Protein AF-0000000083339351 (afdb_homodimer)

Secondary structure (DSSP, 8-state):
-PPPP-GGGHHHHHHHHHSSHHHHHHHHHHHHHHHHHHHHH-SSPPEEEEET-TT-HHHHHHHHTT-EEEEEES-HHHHHHHHHHHHHHT-GGGEEEEES-GGGGGGG-SS-EEEEEEES-GGG-S-HHHHHHHHHHTEEEEEEEEEEEEBHHHHHHHHHHHT-HHHHHTT-PPPSTT-SS-S--B-HHHHHHHHHHHT-EEEEEEEESSSGGG-SSTTHHHHTHHHHHHHHHHHTTSTTTGGG-SEEEEEEEPPP---/-PPP-GGGGHHHHHHHHHSSHHHHHHHHHHHHHHHHHHHHH-SSPPEEEEET-TT-HHHHHHHHTT-EEEEEES-HHHHHHHHHHHHHHT-GGGEEEEES-GGGGGGG-SS-EEEEEEES-GGG-S-HHHHHHHHHHTEEEEEEEEEEEEBHHHHHHHHHHHT-HHHHHTT----STT-SS-S--B-HHHHHHHHHHHT-EEEEEEEESSSGGG-SSTTHHHHTHHHHHHHHHHHTTSTTTGGG-SEEEEEEEPPP---

InterPro domains:
  IPR025714 Methyltransferase domain [PF13847] (47-197)
  IPR029063 S-adenosyl-L-methionine-dependent methyltransferase superfamily [G3DSA:3.40.50.150] (8-258)
  IPR029063 S-adenosyl-L-methionine-dependent methyltransferase superfamily [SSF53335] (4-255)
  IPR033664 tRNA 5-carboxymethoxyuridine methyltransferase [MF_02057] (2-255)

Sequence (518 aa):
MQDRNFDDIAEKFSRNIYGTTKGQLRQAILWQDLQPLLNQMGPGPLQILDAGGGQGQTAIKVAEMGHHVTLCDLSGEMVTRARQAAADKGVIANMHFVQCAAQDIARHLENPVDLILFHAVLEWVAEPQAVLRALWSRLRPGGALSLMFYNANGLLMHNMVAGNFDYVQIGMPKKKKRTLSPDYPRDPQQVYRWLEEIGWHITGKTGVRVFHDYLREKHQQHDKYAALLELETRYCRQEPYVSLGRYIHVTALKPQMQGMQDRNFDDIAEKFSRNIYGTTKGQLRQAILWQDLQPLLNQMGPGPLQILDAGGGQGQTAIKVAEMGHHVTLCDLSGEMVTRARQAAADKGVIANMHFVQCAAQDIARHLENPVDLILFHAVLEWVAEPQAVLRALWSRLRPGGALSLMFYNANGLLMHNMVAGNFDYVQIGMPKKKKRTLSPDYPRDPQQVYRWLEEIGWHITGKTGVRVFHDYLREKHQQHDKYAALLELETRYCRQEPYVSLGRYIHVTALKPQMQG

Structure (mmCIF, N/CA/C/O backbone):
data_AF-0000000083339351-model_v1
#
loop_
_entity.id
_entity.type
_entity.pdbx_description
1 polymer 'tRNA 5-carboxymethoxyuridine methyltransferase'
#
loop_
_atom_site.group_PDB
_atom_site.id
_atom_site.type_symbol
_atom_site.label_atom_id
_atom_site.label_alt_id
_atom_site.label_comp_id
_atom_site.label_asym_id
_atom_site.label_entity_id
_atom_site.label_seq_id
_atom_site.pdbx_PDB_ins_code
_atom_site.Cartn_x
_atom_site.Cartn_y
_atom_site.Cartn_z
_atom_site.occupancy
_atom_site.B_iso_or_equiv
_atom_site.auth_seq_id
_atom_site.auth_comp_id
_atom_site.auth_asym_id
_atom_site.auth_atom_id
_atom_site.pdbx_PDB_model_num
ATOM 1 N N . MET A 1 1 ? -21.562 -20.422 -12.352 1 28.05 1 MET A N 1
ATOM 2 C CA . MET A 1 1 ? -20.547 -19.5 -12.828 1 28.05 1 MET A CA 1
ATOM 3 C C . MET A 1 1 ? -19.281 -20.234 -13.227 1 28.05 1 MET A C 1
ATOM 5 O O . MET A 1 1 ? -18.641 -20.891 -12.391 1 28.05 1 MET A O 1
ATOM 9 N N . GLN A 1 2 ? -19.016 -20.609 -14.5 1 35.38 2 GLN A N 1
ATOM 10 C CA . GLN A 1 2 ? -18.047 -21.531 -15.078 1 35.38 2 GLN A CA 1
ATOM 11 C C . GLN A 1 2 ? -16.641 -20.938 -15.078 1 35.38 2 GLN A C 1
ATOM 13 O O . GLN A 1 2 ? -16.484 -19.719 -15.164 1 35.38 2 GLN A O 1
ATOM 18 N N . ASP A 1 3 ? -15.609 -21.688 -14.719 1 48.19 3 ASP A N 1
ATOM 19 C CA . ASP A 1 3 ? -14.195 -21.328 -14.773 1 48.19 3 ASP A CA 1
ATOM 20 C C . ASP A 1 3 ? -13.789 -20.891 -16.188 1 48.19 3 ASP A C 1
ATOM 22 O O . ASP A 1 3 ? -14.32 -21.406 -17.172 1 48.19 3 ASP A O 1
ATOM 26 N N . ARG A 1 4 ? -13.164 -19.828 -16.281 1 47.84 4 ARG A N 1
ATOM 27 C CA . ARG A 1 4 ? -12.773 -19.281 -17.594 1 47.84 4 ARG A CA 1
ATOM 28 C C . ARG A 1 4 ? -11.773 -20.203 -18.281 1 47.84 4 ARG A C 1
ATOM 30 O O . ARG A 1 4 ? -10.805 -20.656 -17.672 1 47.84 4 ARG A O 1
ATOM 37 N N . ASN A 1 5 ? -12.156 -20.719 -19.516 1 43.28 5 ASN A N 1
ATOM 38 C CA . ASN A 1 5 ? -11.289 -21.484 -20.406 1 43.28 5 ASN A CA 1
ATOM 39 C C . ASN A 1 5 ? -10.375 -20.578 -21.219 1 43.28 5 ASN A C 1
ATOM 41 O O . ASN A 1 5 ? -10.828 -19.609 -21.844 1 43.28 5 ASN A O 1
ATOM 45 N N . PHE A 1 6 ? -9.086 -20.594 -21.141 1 48.53 6 PHE A N 1
ATOM 46 C CA . PHE A 1 6 ? -8.078 -19.703 -21.688 1 48.53 6 PHE A CA 1
ATOM 47 C C . PHE A 1 6 ? -7.691 -20.125 -23.094 1 48.53 6 PHE A C 1
ATOM 49 O O . PHE A 1 6 ? -6.691 -19.641 -23.641 1 48.53 6 PHE A O 1
ATOM 56 N N . ASP A 1 7 ? -8.391 -21.094 -23.688 1 49.12 7 ASP A N 1
ATOM 57 C CA . ASP A 1 7 ? -8.008 -21.531 -25.031 1 49.12 7 ASP A CA 1
ATOM 58 C C . ASP A 1 7 ? -7.941 -20.344 -26 1 49.12 7 ASP A C 1
ATOM 60 O O . ASP A 1 7 ? -7.062 -20.297 -26.859 1 49.12 7 ASP A O 1
ATOM 64 N N . ASP A 1 8 ? -8.773 -19.453 -25.812 1 50.06 8 ASP A N 1
ATOM 65 C CA . ASP A 1 8 ? -8.906 -18.391 -26.812 1 50.06 8 ASP A CA 1
ATOM 66 C C . ASP A 1 8 ? -7.824 -17.328 -26.625 1 50.06 8 ASP A C 1
ATOM 68 O O . ASP A 1 8 ? -7.605 -16.484 -27.5 1 50.06 8 ASP A O 1
ATOM 72 N N . ILE A 1 9 ? -7.105 -17.234 -25.5 1 48.88 9 ILE A N 1
ATOM 73 C CA . ILE A 1 9 ? -6.16 -16.141 -25.281 1 48.88 9 ILE A CA 1
ATOM 74 C C . ILE A 1 9 ? -4.77 -16.703 -25.016 1 48.88 9 ILE A C 1
ATOM 76 O O . ILE A 1 9 ? -3.879 -15.992 -24.547 1 48.88 9 ILE A O 1
ATOM 80 N N . ALA A 1 10 ? -4.527 -17.922 -25.297 1 50.44 10 ALA A N 1
ATOM 81 C CA . ALA A 1 10 ? -3.309 -18.641 -24.938 1 50.44 10 ALA A CA 1
ATOM 82 C C . ALA A 1 10 ? -2.084 -18 -25.594 1 50.44 10 ALA A C 1
ATOM 84 O O . ALA A 1 10 ? -1.038 -17.859 -24.953 1 50.44 10 ALA A O 1
ATOM 85 N N . GLU A 1 11 ? -2.191 -17.719 -26.828 1 46.34 11 GLU A N 1
ATOM 86 C CA . GLU A 1 11 ? -1.056 -17.172 -27.562 1 46.34 11 GLU A CA 1
ATOM 87 C C . GLU A 1 11 ? -0.653 -15.805 -27 1 46.34 11 GLU A C 1
ATOM 89 O O . GLU A 1 11 ? 0.533 -15.539 -26.797 1 46.34 11 GLU A O 1
ATOM 94 N N . LYS A 1 12 ? -1.479 -14.992 -26.891 1 51.34 12 LYS A N 1
ATOM 95 C CA . LYS A 1 12 ? -1.242 -13.641 -26.375 1 51.34 12 LYS A CA 1
ATOM 96 C C . LYS A 1 12 ? -0.657 -13.68 -24.969 1 51.34 12 LYS A C 1
ATOM 98 O O . LYS A 1 12 ? 0.257 -12.922 -24.641 1 51.34 12 LYS A O 1
ATOM 103 N N . PHE A 1 13 ? -1.084 -14.555 -24.25 1 48.75 13 PHE A N 1
ATOM 104 C CA . PHE A 1 13 ? -0.63 -14.742 -22.875 1 48.75 13 PHE A CA 1
ATOM 105 C C . PHE A 1 13 ? 0.833 -15.172 -22.844 1 48.75 13 PHE A C 1
ATOM 107 O O . PHE A 1 13 ? 1.621 -14.641 -22.062 1 48.75 13 PHE A O 1
ATOM 114 N N . SER A 1 14 ? 1.202 -16.062 -23.609 1 46.12 14 SER A N 1
ATOM 115 C CA . SER A 1 14 ? 2.557 -16.594 -23.656 1 46.12 14 SER A CA 1
ATOM 116 C C . SER A 1 14 ? 3.572 -15.531 -24.031 1 46.12 14 SER A C 1
ATOM 118 O O . SER A 1 14 ? 4.652 -15.453 -23.438 1 46.12 14 SER A O 1
ATOM 120 N N . ARG A 1 15 ? 3.422 -14.797 -25.062 1 48.34 15 ARG A N 1
ATOM 121 C CA . ARG A 1 15 ? 4.316 -13.758 -25.562 1 48.34 15 ARG A CA 1
ATOM 122 C C . ARG A 1 15 ? 4.488 -12.641 -24.547 1 48.34 15 ARG A C 1
ATOM 124 O O . ARG A 1 15 ? 5.578 -12.086 -24.406 1 48.34 15 ARG A O 1
ATOM 131 N N . ASN A 1 16 ? 3.49 -12.242 -23.891 1 48.06 16 ASN A N 1
ATOM 132 C CA . ASN A 1 16 ? 3.475 -11.117 -22.969 1 48.06 16 ASN A CA 1
ATOM 133 C C . ASN A 1 16 ? 4.16 -11.461 -21.656 1 48.06 16 ASN A C 1
ATOM 135 O O . ASN A 1 16 ? 4.754 -10.594 -21 1 48.06 16 ASN A O 1
ATOM 139 N N . ILE A 1 17 ? 4.066 -12.609 -21.203 1 50.72 17 ILE A N 1
ATOM 140 C CA . ILE A 1 17 ? 4.473 -12.898 -19.828 1 50.72 17 ILE A CA 1
ATOM 141 C C . ILE A 1 17 ? 5.973 -13.18 -19.781 1 50.72 17 ILE A C 1
ATOM 143 O O . ILE A 1 17 ? 6.68 -12.68 -18.906 1 50.72 17 ILE A O 1
ATOM 147 N N . TYR A 1 18 ? 6.621 -14.031 -20.766 1 54.56 18 TYR A N 1
ATOM 148 C CA . TYR A 1 18 ? 7.938 -14.555 -20.422 1 54.56 18 TYR A CA 1
ATOM 149 C C . TYR A 1 18 ? 9.031 -13.828 -21.203 1 54.56 18 TYR A C 1
ATOM 151 O O . TYR A 1 18 ? 10.18 -13.766 -20.766 1 54.56 18 TYR A O 1
ATOM 159 N N . GLY A 1 19 ? 8.703 -13.086 -22.172 1 67.75 19 GLY A N 1
ATOM 160 C CA . GLY A 1 19 ? 9.727 -12.375 -22.922 1 67.75 19 GLY A CA 1
ATOM 161 C C . GLY A 1 19 ? 9.758 -10.883 -22.609 1 67.75 19 GLY A C 1
ATOM 162 O O . GLY A 1 19 ? 10.664 -10.172 -23.047 1 67.75 19 GLY A O 1
ATOM 163 N N . THR A 1 20 ? 8.93 -10.547 -21.734 1 89.81 20 THR A N 1
ATOM 164 C CA . THR A 1 20 ? 8.836 -9.148 -21.312 1 89.81 20 THR A CA 1
ATOM 165 C C . THR A 1 20 ? 9.461 -8.945 -19.938 1 89.81 20 THR A C 1
ATOM 167 O O . THR A 1 20 ? 9.758 -9.914 -19.234 1 89.81 20 THR A O 1
ATOM 170 N 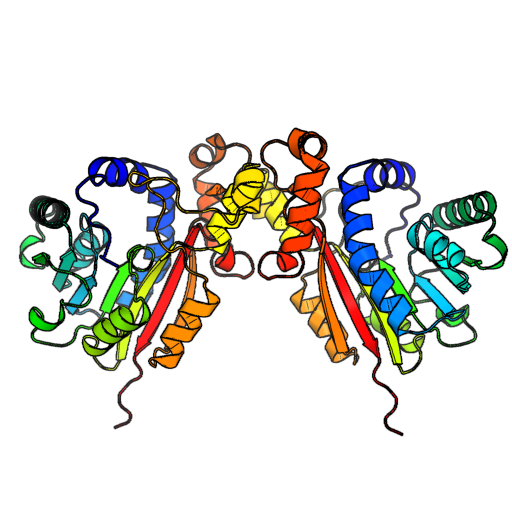N . THR A 1 21 ? 9.781 -7.742 -19.594 1 94.94 21 THR A N 1
ATOM 171 C CA . THR A 1 21 ? 10.312 -7.457 -18.266 1 94.94 21 THR A CA 1
ATOM 172 C C . THR A 1 21 ? 9.297 -7.848 -17.188 1 94.94 21 THR A C 1
ATOM 174 O O . THR A 1 21 ? 9.68 -8.203 -16.078 1 94.94 21 THR A O 1
ATOM 177 N N . LYS A 1 22 ? 8.047 -7.848 -17.609 1 95.94 22 LYS A N 1
ATOM 178 C CA . LYS A 1 22 ? 7 -8.289 -16.688 1 95.94 22 LYS A CA 1
ATOM 179 C C . LYS A 1 22 ? 7.168 -9.766 -16.328 1 95.94 22 LYS A C 1
ATOM 181 O O . LYS A 1 22 ? 7.168 -10.125 -15.148 1 95.94 22 LYS A O 1
ATOM 186 N N . GLY A 1 23 ? 7.289 -10.555 -17.375 1 94.44 23 GLY A N 1
ATOM 187 C CA . GLY A 1 23 ? 7.473 -11.984 -17.172 1 94.44 23 GLY A CA 1
ATOM 188 C C . GLY A 1 23 ? 8.766 -12.32 -16.453 1 94.44 23 GLY A C 1
ATOM 189 O O . GLY A 1 23 ? 8.789 -13.164 -15.555 1 94.44 23 GLY A O 1
ATOM 190 N N . GLN A 1 24 ? 9.805 -11.656 -16.844 1 93.88 24 GLN A N 1
ATOM 191 C CA . GLN A 1 24 ? 11.109 -11.875 -16.234 1 93.88 24 GLN A CA 1
ATOM 192 C C . GLN A 1 24 ? 11.086 -11.57 -14.742 1 93.88 24 GLN A C 1
ATOM 194 O O . GLN A 1 24 ? 11.586 -12.352 -13.93 1 93.88 24 GLN A O 1
ATOM 199 N N . LEU A 1 25 ? 10.5 -10.477 -14.414 1 96.88 25 LEU A N 1
ATOM 200 C CA . LEU A 1 25 ? 10.445 -10.062 -13.023 1 96.88 25 LEU A CA 1
ATOM 201 C C . LEU A 1 25 ? 9.57 -11.008 -12.203 1 96.88 25 LEU A C 1
ATOM 203 O O . LEU A 1 25 ? 9.922 -11.375 -11.086 1 96.88 25 LEU A O 1
ATOM 207 N N . ARG A 1 26 ? 8.453 -11.414 -12.766 1 97.62 26 ARG A N 1
ATOM 208 C CA . ARG A 1 26 ? 7.582 -12.359 -12.078 1 97.62 26 ARG A CA 1
ATOM 209 C C . ARG A 1 26 ? 8.32 -13.656 -11.773 1 97.62 26 ARG A C 1
ATOM 211 O O . ARG A 1 26 ? 8.266 -14.156 -10.648 1 97.62 26 ARG A O 1
ATOM 218 N N . GLN A 1 27 ? 9.008 -14.133 -12.734 1 95.62 27 GLN A N 1
ATOM 219 C CA . GLN A 1 27 ? 9.742 -15.375 -12.562 1 95.62 27 GLN A CA 1
ATOM 220 C C . GLN A 1 27 ? 10.859 -15.219 -11.531 1 95.62 27 GLN A C 1
ATOM 222 O O . GLN A 1 27 ? 11.039 -16.078 -10.672 1 95.62 27 GLN A O 1
ATOM 227 N N . ALA A 1 28 ? 11.586 -14.141 -11.625 1 96.12 28 ALA A N 1
ATOM 228 C CA . ALA A 1 28 ? 12.695 -13.914 -10.703 1 96.12 28 ALA A CA 1
ATOM 229 C C . ALA A 1 28 ? 12.219 -13.891 -9.258 1 96.12 28 ALA A C 1
ATOM 231 O O . ALA A 1 28 ? 12.773 -14.586 -8.398 1 96.12 28 ALA A O 1
ATOM 232 N N . ILE A 1 29 ? 11.172 -13.133 -9 1 98.44 29 ILE A N 1
ATOM 233 C CA . ILE A 1 29 ? 10.656 -12.984 -7.645 1 98.44 29 ILE A CA 1
ATOM 234 C C . ILE A 1 29 ? 10.047 -14.305 -7.176 1 98.44 29 ILE A C 1
ATOM 236 O O . ILE A 1 29 ? 10.266 -14.719 -6.035 1 98.44 29 ILE A O 1
ATOM 240 N N . LEU A 1 30 ? 9.312 -14.984 -8.055 1 98.5 30 LEU A N 1
ATOM 241 C CA . LEU A 1 30 ? 8.719 -16.281 -7.719 1 98.5 30 LEU A CA 1
ATOM 242 C C . LEU A 1 30 ? 9.797 -17.266 -7.277 1 98.5 30 LEU A C 1
ATOM 244 O O . LEU A 1 30 ? 9.648 -17.922 -6.242 1 98.5 30 LEU A O 1
ATOM 248 N N . TRP A 1 31 ? 10.828 -17.375 -7.98 1 97.56 31 TRP A N 1
ATOM 249 C CA . TRP A 1 31 ? 11.836 -18.391 -7.719 1 97.56 31 TRP A CA 1
ATOM 250 C C . TRP A 1 31 ? 12.664 -18.047 -6.488 1 97.56 31 TRP A C 1
ATOM 252 O O . TRP A 1 31 ? 13.242 -18.922 -5.852 1 97.56 31 TRP A O 1
ATOM 262 N N . GLN A 1 32 ? 12.781 -16.766 -6.152 1 97.62 32 GLN A N 1
ATOM 263 C CA . GLN A 1 32 ? 13.383 -16.375 -4.879 1 97.62 32 GLN A CA 1
ATOM 264 C C . GLN A 1 32 ? 12.625 -17 -3.707 1 97.62 32 GLN A C 1
ATOM 266 O O . GLN A 1 32 ? 13.211 -17.266 -2.654 1 97.62 32 GLN A O 1
ATOM 271 N N . ASP A 1 33 ? 11.336 -17.219 -3.908 1 98.5 33 ASP A N 1
ATOM 272 C CA . ASP A 1 33 ? 10.516 -17.828 -2.869 1 98.5 33 ASP A CA 1
ATOM 273 C C . ASP A 1 33 ? 10.492 -19.344 -3.012 1 98.5 33 ASP A C 1
ATOM 275 O O . ASP A 1 33 ? 10.578 -20.078 -2.018 1 98.5 33 ASP A O 1
ATOM 279 N N . LEU A 1 34 ? 10.391 -19.812 -4.23 1 98.06 34 LEU A N 1
ATOM 280 C CA . LEU A 1 34 ? 10.109 -21.203 -4.5 1 98.06 34 LEU A CA 1
ATOM 281 C C . LEU A 1 34 ? 11.344 -22.062 -4.246 1 98.06 34 LEU A C 1
ATOM 283 O O . LEU A 1 34 ? 11.242 -23.188 -3.725 1 98.06 34 LEU A O 1
ATOM 287 N N . GLN A 1 35 ? 12.516 -21.578 -4.578 1 96.62 35 GLN A N 1
ATOM 288 C CA . GLN A 1 35 ? 13.734 -22.375 -4.43 1 96.62 35 GLN A CA 1
ATOM 289 C C . GLN A 1 35 ? 14 -22.703 -2.967 1 96.62 35 GLN A C 1
ATOM 291 O O . GLN A 1 35 ? 14.203 -23.875 -2.617 1 96.62 35 GLN A O 1
ATOM 296 N N . PRO A 1 36 ? 14.016 -21.703 -2.057 1 97.12 36 PRO A N 1
ATOM 297 C CA . PRO A 1 36 ? 14.195 -22.047 -0.644 1 97.12 36 PRO A CA 1
ATOM 298 C C . PRO A 1 36 ? 13.102 -22.984 -0.126 1 97.12 36 PRO A C 1
ATOM 300 O O . PRO A 1 36 ? 13.367 -23.828 0.739 1 97.12 36 PRO A O 1
ATOM 303 N N . LEU A 1 37 ? 11.883 -22.828 -0.62 1 97.75 37 LEU A N 1
ATOM 304 C CA . LEU A 1 37 ? 10.789 -23.703 -0.22 1 97.75 37 LEU A CA 1
ATOM 305 C C . LEU A 1 37 ? 11.078 -25.141 -0.614 1 97.75 37 LEU A C 1
ATOM 307 O O . LEU A 1 37 ? 10.938 -26.062 0.203 1 97.75 37 LEU A O 1
ATOM 311 N N . LEU A 1 38 ? 11.531 -25.359 -1.836 1 97 38 LEU A N 1
ATOM 312 C CA . LEU A 1 38 ? 11.891 -26.688 -2.328 1 97 38 LEU A CA 1
ATOM 313 C C . LEU A 1 38 ? 13.039 -27.266 -1.516 1 97 38 LEU A C 1
ATOM 315 O O . LEU A 1 38 ? 13.016 -28.453 -1.16 1 97 38 LEU A O 1
ATOM 319 N N . ASN A 1 39 ? 14.016 -26.422 -1.184 1 95.75 39 ASN A N 1
ATOM 320 C CA . ASN A 1 39 ? 15.156 -26.859 -0.392 1 95.75 39 ASN A CA 1
ATOM 321 C C . ASN A 1 39 ? 14.727 -27.344 0.994 1 95.75 39 ASN A C 1
ATOM 323 O O . ASN A 1 39 ? 15.25 -28.328 1.504 1 95.75 39 ASN A O 1
ATOM 327 N N . GLN A 1 40 ? 13.82 -26.688 1.522 1 95.06 40 GLN A N 1
ATOM 328 C CA . GLN A 1 40 ? 13.344 -27 2.863 1 95.06 40 GLN A CA 1
ATOM 329 C C . GLN A 1 40 ? 12.594 -28.328 2.879 1 95.06 40 GLN A C 1
ATOM 331 O O . GLN A 1 40 ? 12.594 -29.031 3.887 1 95.06 40 GLN A O 1
ATOM 336 N N . MET A 1 41 ? 11.984 -28.688 1.795 1 94.94 41 MET A N 1
ATOM 337 C CA . MET A 1 41 ? 11.156 -29.891 1.716 1 94.94 41 MET A CA 1
ATOM 338 C C . MET A 1 41 ? 12.016 -31.141 1.534 1 94.94 41 MET A C 1
ATOM 340 O O . MET A 1 41 ? 11.555 -32.25 1.76 1 94.94 41 MET A O 1
ATOM 344 N N . GLY A 1 42 ? 13.32 -30.984 1.149 1 89.38 42 GLY A N 1
ATOM 345 C CA . GLY A 1 42 ? 14.234 -32.125 1.031 1 89.38 42 GLY A CA 1
ATOM 346 C C . GLY A 1 42 ? 14.641 -32.406 -0.401 1 89.38 42 GLY A C 1
ATOM 347 O O . GLY A 1 42 ? 14.125 -31.797 -1.336 1 89.38 42 GLY A O 1
ATOM 348 N N . PRO A 1 43 ? 15.555 -33.281 -0.606 1 88.94 43 PRO A N 1
ATOM 349 C CA . PRO A 1 43 ? 16.172 -33.5 -1.92 1 88.94 43 PRO A CA 1
ATOM 350 C C . PRO A 1 43 ? 15.242 -34.25 -2.885 1 88.94 43 PRO A C 1
ATOM 352 O O . PRO A 1 43 ? 15.398 -34.125 -4.105 1 88.94 43 PRO A O 1
ATOM 355 N N . GLY A 1 44 ? 14.266 -34.906 -2.375 1 87.75 44 GLY A N 1
ATOM 356 C CA . GLY A 1 44 ? 13.312 -35.531 -3.27 1 87.75 44 GLY A CA 1
ATOM 357 C C . GLY A 1 44 ? 13.734 -36.938 -3.709 1 87.75 44 GLY A C 1
ATOM 358 O O . GLY A 1 44 ? 14.516 -37.594 -3.021 1 87.75 44 GLY A O 1
ATOM 359 N N . PRO A 1 45 ? 13.039 -37.312 -4.82 1 97.19 45 PRO A N 1
ATOM 360 C CA . PRO A 1 45 ? 12.117 -36.531 -5.668 1 97.19 45 PRO A CA 1
ATOM 361 C C . PRO A 1 45 ? 10.789 -36.25 -4.969 1 97.19 45 PRO A C 1
ATOM 363 O O . PRO A 1 45 ? 10.188 -37.125 -4.367 1 97.19 45 PRO A O 1
ATOM 366 N N . LEU A 1 46 ? 10.344 -35 -5.055 1 98.25 46 LEU A N 1
ATOM 367 C CA . LEU A 1 46 ? 9.062 -34.562 -4.508 1 98.25 46 LEU A CA 1
ATOM 368 C C . LEU A 1 46 ? 7.934 -34.812 -5.496 1 98.25 46 LEU A C 1
ATOM 370 O O . LEU A 1 46 ? 8.148 -34.812 -6.711 1 98.25 46 LEU A O 1
ATOM 374 N N . GLN A 1 47 ? 6.773 -35.125 -4.961 1 98.31 47 GLN A N 1
ATOM 375 C CA . GLN A 1 47 ? 5.547 -35.156 -5.754 1 98.31 47 GLN A CA 1
ATOM 376 C C . GLN A 1 47 ? 4.863 -33.781 -5.75 1 98.31 47 GLN A C 1
ATOM 378 O O . GLN A 1 47 ? 4.41 -33.312 -4.707 1 98.31 47 GLN A O 1
ATOM 383 N N . ILE A 1 48 ? 4.734 -33.156 -6.98 1 98.56 48 ILE A N 1
ATOM 384 C CA . ILE A 1 48 ? 4.273 -31.781 -7.07 1 98.56 48 ILE A CA 1
ATOM 385 C C . ILE A 1 48 ? 3.059 -31.703 -7.996 1 98.56 48 ILE A C 1
ATOM 387 O O . ILE A 1 48 ? 3.031 -32.344 -9.047 1 98.56 48 ILE A O 1
ATOM 391 N N . LEU A 1 49 ? 2.088 -30.969 -7.531 1 98.69 49 LEU A N 1
ATOM 392 C CA . LEU A 1 49 ? 0.935 -30.672 -8.367 1 98.69 49 LEU A CA 1
ATOM 393 C C . LEU A 1 49 ? 0.984 -29.219 -8.852 1 98.69 49 LEU A C 1
ATOM 395 O O . LEU A 1 49 ? 1.097 -28.297 -8.047 1 98.69 49 LEU A O 1
ATOM 399 N N . ASP A 1 50 ? 0.991 -29.016 -10.141 1 98.69 50 ASP A N 1
ATOM 400 C CA . ASP A 1 50 ? 0.792 -27.703 -10.75 1 98.69 50 ASP A CA 1
ATOM 401 C C . ASP A 1 50 ? -0.641 -27.547 -11.25 1 98.69 50 ASP A C 1
ATOM 403 O O . ASP A 1 50 ? -0.959 -27.938 -12.375 1 98.69 50 ASP A O 1
ATOM 407 N N . ALA A 1 51 ? -1.494 -27.016 -10.406 1 98.12 51 ALA A N 1
ATOM 408 C CA . ALA A 1 51 ? -2.92 -26.859 -10.695 1 98.12 51 ALA A CA 1
ATOM 409 C C . ALA A 1 51 ? -3.193 -25.594 -11.484 1 98.12 51 ALA A C 1
ATOM 411 O O . ALA A 1 51 ? -3.033 -24.484 -10.969 1 98.12 51 ALA A O 1
ATOM 412 N N . GLY A 1 52 ? -3.648 -25.734 -12.664 1 96.19 52 GLY A N 1
ATOM 413 C CA . GLY A 1 52 ? -3.727 -24.609 -13.578 1 96.19 52 GLY A CA 1
ATOM 414 C C . GLY A 1 52 ? -2.375 -24.172 -14.102 1 96.19 52 GLY A C 1
ATOM 415 O O . GLY A 1 52 ? -2.047 -22.984 -14.07 1 96.19 52 GLY A O 1
ATOM 416 N N . GLY A 1 53 ? -1.621 -25.141 -14.562 1 96.25 53 GLY A N 1
ATOM 417 C CA . GLY A 1 53 ? -0.209 -24.906 -14.82 1 96.25 53 GLY A CA 1
ATOM 418 C C . GLY A 1 53 ? 0.053 -24.25 -16.156 1 96.25 53 GLY A C 1
ATOM 419 O O . GLY A 1 53 ? 1.18 -23.844 -16.453 1 96.25 53 GLY A O 1
ATOM 420 N N . GLY A 1 54 ? -0.997 -24.094 -17.062 1 93.75 54 GLY A N 1
ATOM 421 C CA . GLY A 1 54 ? -0.844 -23.453 -18.359 1 93.75 54 GLY A CA 1
ATOM 422 C C . GLY A 1 54 ? 0.184 -24.141 -19.234 1 93.75 54 GLY A C 1
ATOM 423 O O . GLY A 1 54 ? 0.147 -25.359 -19.406 1 93.75 54 GLY A O 1
ATOM 424 N N . GLN A 1 55 ? 1.128 -23.344 -19.688 1 90.69 55 GLN A N 1
ATOM 425 C CA . GLN A 1 55 ? 2.133 -23.875 -20.609 1 90.69 55 GLN A CA 1
ATOM 426 C C . GLN A 1 55 ? 3.24 -24.609 -19.844 1 90.69 55 GLN A C 1
ATOM 428 O O . GLN A 1 55 ? 4.168 -25.141 -20.453 1 90.69 55 GLN A O 1
ATOM 433 N N . GLY A 1 56 ? 3.195 -24.609 -18.609 1 95.81 56 GLY A N 1
ATOM 434 C CA . GLY A 1 56 ? 4.008 -25.484 -17.781 1 95.81 56 GLY A CA 1
ATOM 435 C C . GLY A 1 56 ? 5.387 -24.922 -17.484 1 95.81 56 GLY A C 1
ATOM 436 O O . GLY A 1 56 ? 6.324 -25.672 -17.219 1 95.81 56 GLY A O 1
ATOM 437 N N . GLN A 1 57 ? 5.562 -23.594 -17.5 1 93 57 GLN A N 1
ATOM 438 C CA . GLN A 1 57 ? 6.875 -22.984 -17.312 1 93 57 GLN A CA 1
ATOM 439 C C . GLN A 1 57 ? 7.473 -23.359 -15.969 1 93 57 GLN A C 1
ATOM 441 O O . GLN A 1 57 ? 8.594 -23.859 -15.898 1 93 57 GLN A O 1
ATOM 446 N N . THR A 1 58 ? 6.762 -23.188 -14.945 1 97.06 58 THR A N 1
ATOM 447 C CA . THR A 1 58 ? 7.254 -23.484 -13.602 1 97.06 58 THR A CA 1
ATOM 448 C C . THR A 1 58 ? 7.359 -24.984 -13.391 1 97.06 58 THR A C 1
ATOM 450 O O . THR A 1 58 ? 8.344 -25.469 -12.836 1 97.06 58 THR A O 1
ATOM 453 N N . ALA A 1 59 ? 6.367 -25.734 -13.875 1 98.12 59 ALA A N 1
ATOM 454 C CA . ALA A 1 59 ? 6.336 -27.188 -13.742 1 98.12 59 ALA A CA 1
ATOM 455 C C . ALA A 1 59 ? 7.562 -27.828 -14.391 1 98.12 59 ALA A C 1
ATOM 457 O O . ALA A 1 59 ? 8.195 -28.703 -13.805 1 98.12 59 ALA A O 1
ATOM 458 N N . ILE A 1 60 ? 7.898 -27.359 -15.562 1 97.31 60 ILE A N 1
ATOM 459 C CA . ILE A 1 60 ? 9.016 -27.922 -16.328 1 97.31 60 ILE A CA 1
ATOM 460 C C . ILE A 1 60 ? 10.328 -27.641 -15.594 1 97.31 60 ILE A C 1
ATOM 462 O O . ILE A 1 60 ? 11.18 -28.531 -15.477 1 97.31 60 ILE A O 1
ATOM 466 N N . LYS A 1 61 ? 10.477 -26.422 -15.094 1 96.44 61 LYS A N 1
ATOM 467 C CA . LYS A 1 61 ? 11.688 -26.078 -14.352 1 96.44 61 LYS A CA 1
ATOM 468 C C . LYS A 1 61 ? 11.844 -26.953 -13.117 1 96.44 61 LYS A C 1
ATOM 470 O O . LYS A 1 61 ? 12.945 -27.406 -12.797 1 96.44 61 LYS A O 1
ATOM 475 N N . VAL A 1 62 ? 10.789 -27.25 -12.438 1 97.75 62 VAL A N 1
ATOM 476 C CA . VAL A 1 62 ? 10.812 -28.094 -11.25 1 97.75 62 VAL A CA 1
ATOM 477 C C . VAL A 1 62 ? 11.133 -29.531 -11.656 1 97.75 62 VAL A C 1
ATOM 479 O O . VAL A 1 62 ? 11.898 -30.219 -10.969 1 97.75 62 VAL A O 1
ATOM 482 N N . ALA A 1 63 ? 10.539 -29.969 -12.773 1 98.25 63 ALA A N 1
ATOM 483 C CA . ALA A 1 63 ? 10.836 -31.297 -13.297 1 98.25 63 ALA A CA 1
ATOM 484 C C . ALA A 1 63 ? 12.312 -31.422 -13.648 1 98.25 63 ALA A C 1
ATOM 486 O O . ALA A 1 63 ? 12.922 -32.469 -13.43 1 98.25 63 ALA A O 1
ATOM 487 N N . GLU A 1 64 ? 12.906 -30.359 -14.164 1 96.56 64 GLU A N 1
ATOM 488 C CA . GLU A 1 64 ? 14.32 -30.344 -14.516 1 96.56 64 GLU A CA 1
ATOM 489 C C . GLU A 1 64 ? 15.203 -30.531 -13.281 1 96.56 64 GLU A C 1
ATOM 491 O O . GLU A 1 64 ? 16.344 -31 -13.391 1 96.56 64 GLU A O 1
ATOM 496 N N . MET A 1 65 ? 14.672 -30.25 -12.141 1 95.88 65 MET A N 1
ATOM 497 C CA . MET A 1 65 ? 15.406 -30.391 -10.883 1 95.88 65 MET A CA 1
ATOM 498 C C . MET A 1 65 ? 15.305 -31.812 -10.359 1 95.88 65 MET A C 1
ATOM 500 O O . MET A 1 65 ? 15.852 -32.125 -9.297 1 95.88 65 MET A O 1
ATOM 504 N N . GLY A 1 66 ? 14.523 -32.625 -11.016 1 96.81 66 GLY A N 1
ATOM 505 C CA . GLY A 1 66 ? 14.453 -34.062 -10.672 1 96.81 66 GLY A CA 1
ATOM 506 C C . GLY A 1 66 ? 13.188 -34.438 -9.938 1 96.81 66 GLY A C 1
ATOM 507 O O . GLY A 1 66 ? 13.031 -35.562 -9.492 1 96.81 66 GLY A O 1
ATOM 508 N N . HIS A 1 67 ? 12.227 -33.5 -9.828 1 98.19 67 HIS A N 1
ATOM 509 C CA . HIS A 1 67 ? 10.977 -33.781 -9.133 1 98.19 67 HIS A CA 1
ATOM 510 C C . HIS A 1 67 ? 9.914 -34.312 -10.094 1 98.19 67 HIS A C 1
ATOM 512 O O . HIS A 1 67 ? 10.086 -34.25 -11.312 1 98.19 67 HIS A O 1
ATOM 518 N N . HIS A 1 68 ? 8.945 -34.969 -9.547 1 98.19 68 HIS A N 1
ATOM 519 C CA . HIS A 1 68 ? 7.816 -35.469 -10.328 1 98.19 68 HIS A CA 1
ATOM 520 C C . HIS A 1 68 ? 6.648 -34.469 -10.273 1 98.19 68 HIS A C 1
ATOM 522 O O . HIS A 1 68 ? 6.184 -34.125 -9.188 1 98.19 68 HIS A O 1
ATOM 528 N N . VAL A 1 69 ? 6.152 -34.062 -11.461 1 98.5 69 VAL A N 1
ATOM 529 C CA . VAL A 1 69 ? 5.141 -33 -11.492 1 98.5 69 VAL A CA 1
ATOM 530 C C . VAL A 1 69 ? 3.9 -33.5 -12.234 1 98.5 69 VAL A C 1
ATOM 532 O O . VAL A 1 69 ? 4.004 -34.094 -13.32 1 98.5 69 VAL A O 1
ATOM 535 N N . THR A 1 70 ? 2.77 -33.406 -11.594 1 98.44 70 THR A N 1
ATOM 536 C CA . THR A 1 70 ? 1.493 -33.531 -12.297 1 98.44 70 THR A CA 1
ATOM 537 C C . THR A 1 70 ? 0.959 -32.125 -12.641 1 98.44 70 THR A C 1
ATOM 539 O O . THR A 1 70 ? 0.761 -31.297 -11.758 1 98.44 70 THR A O 1
ATOM 542 N N . LEU A 1 71 ? 0.786 -31.859 -13.93 1 98.44 71 LEU A N 1
ATOM 543 C CA . LEU A 1 71 ? 0.229 -30.594 -14.391 1 98.44 71 LEU A CA 1
ATOM 544 C C . LEU A 1 71 ? -1.201 -30.781 -14.883 1 98.44 71 LEU A C 1
ATOM 546 O O . LEU A 1 71 ? -1.471 -31.672 -15.695 1 98.44 71 LEU A O 1
ATOM 550 N N . CYS A 1 72 ? -2.111 -29.984 -14.352 1 96.62 72 CYS A N 1
ATOM 551 C CA . CYS A 1 72 ? -3.467 -30.016 -14.891 1 96.62 72 CYS A CA 1
ATOM 552 C C . CYS A 1 72 ? -3.914 -28.609 -15.305 1 96.62 72 CYS A C 1
ATOM 554 O O . CYS A 1 72 ? -3.445 -27.625 -14.75 1 96.62 72 CYS A O 1
ATOM 556 N N . ASP A 1 73 ? -4.73 -28.562 -16.266 1 94.81 73 ASP A N 1
ATOM 557 C CA . ASP A 1 73 ? -5.34 -27.328 -16.766 1 94.81 73 ASP A CA 1
ATOM 558 C C . ASP A 1 73 ? -6.676 -27.609 -17.453 1 94.81 73 ASP A C 1
ATOM 560 O O . ASP A 1 73 ? -6.887 -28.703 -17.984 1 94.81 73 ASP A O 1
ATOM 564 N N . LEU A 1 74 ? -7.527 -26.594 -17.375 1 90.69 74 LEU A N 1
ATOM 565 C CA . LEU A 1 74 ? -8.82 -26.703 -18.031 1 90.69 74 LEU A CA 1
ATOM 566 C C . LEU A 1 74 ? -8.656 -26.734 -19.547 1 90.69 74 LEU A C 1
ATOM 568 O O . LEU A 1 74 ? -9.438 -27.391 -20.25 1 90.69 74 LEU A O 1
ATOM 572 N N . SER A 1 75 ? -7.695 -26.031 -20 1 88.81 75 SER A N 1
ATOM 573 C CA . SER A 1 75 ? -7.465 -25.875 -21.438 1 88.81 75 SER A CA 1
ATOM 574 C C . SER A 1 75 ? -6.656 -27.047 -22 1 88.81 75 SER A C 1
ATOM 576 O O . SER A 1 75 ? -5.492 -27.234 -21.641 1 88.81 75 SER A O 1
ATOM 578 N N . GLY A 1 76 ? -7.262 -27.781 -22.906 1 91.5 76 GLY A N 1
ATOM 579 C CA . GLY A 1 76 ? -6.535 -28.844 -23.594 1 91.5 76 GLY A CA 1
ATOM 580 C C . GLY A 1 76 ? -5.34 -28.344 -24.375 1 91.5 76 GLY A C 1
ATOM 581 O O . GLY A 1 76 ? -4.301 -29 -24.422 1 91.5 76 GLY A O 1
ATOM 582 N N . GLU A 1 77 ? -5.531 -27.188 -24.953 1 88.44 77 GLU A N 1
ATOM 583 C CA . GLU A 1 77 ? -4.445 -26.562 -25.703 1 88.44 77 GLU A CA 1
ATOM 584 C C . GLU A 1 77 ? -3.244 -26.281 -24.812 1 88.44 77 GLU A C 1
ATOM 586 O O . GLU A 1 77 ? -2.1 -26.516 -25.203 1 88.44 77 GLU A O 1
ATOM 591 N N . MET A 1 78 ? -3.461 -25.75 -23.656 1 89.25 78 MET A N 1
ATOM 592 C CA . MET A 1 78 ? -2.385 -25.469 -22.703 1 89.25 78 MET A CA 1
ATOM 593 C C . MET A 1 78 ? -1.665 -26.75 -22.297 1 89.25 78 MET A C 1
ATOM 595 O O . MET A 1 78 ? -0.435 -26.781 -22.234 1 89.25 78 MET A O 1
ATOM 599 N N . VAL A 1 79 ? -2.447 -27.781 -22.078 1 94.62 79 VAL A N 1
ATOM 600 C CA . VAL A 1 79 ? -1.881 -29.062 -21.672 1 94.62 79 VAL A CA 1
ATOM 601 C C . VAL A 1 79 ? -1.001 -29.609 -22.797 1 94.62 79 VAL A C 1
ATOM 603 O O . VAL A 1 79 ? 0.1 -30.109 -22.547 1 94.62 79 VAL A O 1
ATOM 606 N N . THR A 1 80 ? -1.484 -29.469 -24.031 1 95.69 80 THR A N 1
ATOM 607 C CA . THR A 1 80 ? -0.735 -29.938 -25.188 1 95.69 80 THR A CA 1
ATOM 608 C C . THR A 1 80 ? 0.582 -29.188 -25.328 1 95.69 80 THR A C 1
ATOM 610 O O . THR A 1 80 ? 1.633 -29.797 -25.547 1 95.69 80 THR A O 1
ATOM 613 N N . ARG A 1 81 ? 0.542 -27.922 -25.156 1 93.06 81 ARG A N 1
ATOM 614 C CA . ARG A 1 81 ? 1.736 -27.094 -25.25 1 93.06 81 ARG A CA 1
ATOM 615 C C . ARG A 1 81 ? 2.725 -27.438 -24.141 1 93.06 81 ARG A C 1
ATOM 617 O O . ARG A 1 81 ? 3.936 -27.469 -24.359 1 93.06 81 ARG A O 1
ATOM 624 N N . ALA A 1 82 ? 2.213 -27.641 -23 1 95.81 82 ALA A N 1
ATOM 625 C CA . ALA A 1 82 ? 3.064 -28 -21.875 1 95.81 82 ALA A CA 1
ATOM 626 C C . ALA A 1 82 ? 3.773 -29.328 -22.125 1 95.81 82 ALA A C 1
ATOM 628 O O . ALA A 1 82 ? 4.961 -29.469 -21.828 1 95.81 82 ALA A O 1
ATOM 629 N N . ARG A 1 83 ? 3.037 -30.297 -22.625 1 97.62 83 ARG A N 1
ATOM 630 C CA . ARG A 1 83 ? 3.604 -31.609 -22.938 1 97.62 83 ARG A CA 1
ATOM 631 C C . ARG A 1 83 ? 4.734 -31.484 -23.953 1 97.62 83 ARG A C 1
ATOM 633 O O . ARG A 1 83 ? 5.793 -32.094 -23.797 1 97.62 83 ARG A O 1
ATOM 640 N N . GLN A 1 84 ? 4.488 -30.719 -24.969 1 96.88 84 GLN A N 1
ATOM 641 C CA . GLN A 1 84 ? 5.504 -30.5 -26 1 96.88 84 GLN A CA 1
ATOM 642 C C . GLN A 1 84 ? 6.738 -29.828 -25.422 1 96.88 84 GLN A C 1
ATOM 644 O O . GLN A 1 84 ? 7.867 -30.203 -25.734 1 96.88 84 GLN A O 1
ATOM 649 N N . ALA A 1 85 ? 6.531 -28.797 -24.625 1 95.25 85 ALA A N 1
ATOM 650 C CA . ALA A 1 85 ? 7.641 -28.094 -24 1 95.25 85 ALA A CA 1
ATOM 651 C C . ALA A 1 85 ? 8.453 -29.016 -23.109 1 95.25 85 ALA A C 1
ATOM 653 O O . ALA A 1 85 ? 9.688 -28.938 -23.078 1 95.25 85 ALA A O 1
ATOM 654 N N . ALA A 1 86 ? 7.801 -29.875 -22.375 1 97.56 86 ALA A N 1
ATOM 655 C CA . ALA A 1 86 ? 8.477 -30.844 -21.516 1 97.56 86 ALA A CA 1
ATOM 656 C C . ALA A 1 86 ? 9.328 -31.812 -22.328 1 97.56 86 ALA A C 1
ATOM 658 O O . ALA A 1 86 ? 10.445 -32.156 -21.938 1 97.56 86 ALA A O 1
ATOM 659 N N . ALA A 1 87 ? 8.789 -32.25 -23.422 1 97.69 87 ALA A N 1
ATOM 660 C CA . ALA A 1 87 ? 9.531 -33.125 -24.328 1 97.69 87 ALA A CA 1
ATOM 661 C C . ALA A 1 87 ? 10.773 -32.438 -24.859 1 97.69 87 ALA A C 1
ATOM 663 O O . ALA A 1 87 ? 11.852 -33.031 -24.906 1 97.69 87 ALA A O 1
ATOM 664 N N . ASP A 1 88 ? 10.586 -31.234 -25.281 1 96.25 88 ASP A N 1
ATOM 665 C CA . ASP A 1 88 ? 11.695 -30.453 -25.828 1 96.25 88 ASP A CA 1
ATOM 666 C C . ASP A 1 88 ? 12.812 -30.297 -24.812 1 96.25 88 ASP A C 1
ATOM 668 O O . ASP A 1 88 ? 13.992 -30.219 -25.172 1 96.25 88 ASP A O 1
ATOM 672 N N . LYS A 1 89 ? 12.461 -30.266 -23.531 1 95.38 89 LYS A N 1
ATOM 673 C CA . LYS A 1 89 ? 13.445 -30.062 -22.469 1 95.38 89 LYS A CA 1
ATOM 674 C C . LYS A 1 89 ? 13.953 -31.391 -21.922 1 95.38 89 LYS A C 1
ATOM 676 O O . LYS A 1 89 ? 14.82 -31.422 -21.047 1 95.38 89 LYS A O 1
ATOM 681 N N . GLY A 1 90 ? 13.344 -32.5 -22.328 1 96.75 90 GLY A N 1
ATOM 682 C CA . GLY A 1 90 ? 13.805 -33.844 -21.969 1 96.75 90 GLY A CA 1
ATOM 683 C C . GLY A 1 90 ? 13.32 -34.281 -20.609 1 96.75 90 GLY A C 1
ATOM 684 O O . GLY A 1 90 ? 13.984 -35.094 -19.938 1 96.75 90 GLY A O 1
ATOM 685 N N . VAL A 1 91 ? 12.203 -33.719 -20.141 1 97.38 91 VAL A N 1
ATOM 686 C CA . VAL A 1 91 ? 11.773 -34.062 -18.797 1 97.38 91 VAL A CA 1
ATOM 687 C C . VAL A 1 91 ? 10.375 -34.656 -18.828 1 97.38 91 VAL A C 1
ATOM 689 O O . VAL A 1 91 ? 9.672 -34.688 -17.812 1 97.38 91 VAL A O 1
ATOM 692 N N . ILE A 1 92 ? 9.898 -35.062 -19.938 1 97.25 92 ILE A N 1
ATOM 693 C CA . ILE A 1 92 ? 8.547 -35.594 -20.125 1 97.25 92 ILE A CA 1
ATOM 694 C C . ILE A 1 92 ? 8.328 -36.781 -19.219 1 97.25 92 ILE A C 1
ATOM 696 O O . ILE A 1 92 ? 7.211 -37.031 -18.734 1 97.25 92 ILE A O 1
ATOM 700 N N . ALA A 1 93 ? 9.359 -37.562 -18.922 1 97.38 93 ALA A N 1
ATOM 701 C CA . ALA A 1 93 ? 9.258 -38.781 -18.094 1 97.38 93 ALA A CA 1
ATOM 702 C C . ALA A 1 93 ? 8.961 -38.406 -16.641 1 97.38 93 ALA A C 1
ATOM 704 O O . ALA A 1 93 ? 8.438 -39.25 -15.883 1 97.38 93 ALA A O 1
ATOM 705 N N . ASN A 1 94 ? 9.312 -37.219 -16.234 1 97.69 94 ASN A N 1
ATOM 706 C CA . ASN A 1 94 ? 9.109 -36.781 -14.859 1 97.69 94 ASN A CA 1
ATOM 707 C C . ASN A 1 94 ? 7.762 -36.062 -14.695 1 97.69 94 ASN A C 1
ATOM 709 O O . ASN A 1 94 ? 7.43 -35.594 -13.602 1 97.69 94 ASN A O 1
ATOM 713 N N . MET A 1 95 ? 6.938 -36 -15.773 1 98.25 95 MET A N 1
ATOM 714 C CA . MET A 1 95 ? 5.723 -35.188 -15.695 1 98.25 95 MET A CA 1
ATOM 715 C C . MET A 1 95 ? 4.508 -35.969 -16.141 1 98.25 95 MET A C 1
ATOM 717 O O . MET A 1 95 ? 4.617 -36.844 -17 1 98.25 95 MET A O 1
ATOM 721 N N . HIS A 1 96 ? 3.451 -35.75 -15.539 1 97.81 96 HIS A N 1
ATOM 722 C CA . HIS A 1 96 ? 2.131 -36.25 -15.93 1 97.81 96 HIS A CA 1
ATOM 723 C C . HIS A 1 96 ? 1.198 -35.062 -16.266 1 97.81 96 HIS A C 1
ATOM 725 O O . HIS A 1 96 ? 1.205 -34.062 -15.57 1 97.81 96 HIS A O 1
ATOM 731 N N . PHE A 1 97 ? 0.429 -35.188 -17.297 1 97.81 97 PHE A N 1
ATOM 732 C CA . PHE A 1 97 ? -0.427 -34.125 -17.797 1 97.81 97 PHE A CA 1
ATOM 733 C C . PHE A 1 97 ? -1.889 -34.562 -17.797 1 97.81 97 PHE A C 1
ATOM 735 O O . PHE A 1 97 ? -2.227 -35.625 -18.328 1 97.81 97 PHE A O 1
ATOM 742 N N . VAL A 1 98 ? -2.736 -33.719 -17.219 1 96.94 98 VAL A N 1
ATOM 743 C CA . VAL A 1 98 ? -4.156 -34.062 -17.094 1 96.94 98 VAL A CA 1
ATOM 744 C C . VAL A 1 98 ? -5 -32.844 -17.516 1 96.94 98 VAL A C 1
ATOM 746 O O . VAL A 1 98 ? -4.762 -31.734 -17.047 1 96.94 98 VAL A O 1
ATOM 749 N N . GLN A 1 99 ? -5.969 -33 -18.391 1 95.56 99 GLN A N 1
ATOM 750 C CA . GLN A 1 99 ? -6.91 -31.938 -18.719 1 95.56 99 GLN A CA 1
ATOM 751 C C . GLN A 1 99 ? -8.117 -31.984 -17.797 1 95.56 99 GLN A C 1
ATOM 753 O O . GLN A 1 99 ? -9.07 -32.719 -18.016 1 95.56 99 GLN A O 1
ATOM 758 N N . CYS A 1 100 ? -8.109 -31.109 -16.797 1 93.19 100 CYS A N 1
ATOM 759 C CA . CYS A 1 100 ? -9.219 -30.984 -15.859 1 93.19 100 CYS A CA 1
ATOM 760 C C . CYS A 1 100 ? -9.125 -29.703 -15.047 1 93.19 100 CYS A C 1
ATOM 762 O O . CYS A 1 100 ? -8.102 -29.016 -15.086 1 93.19 100 CYS A O 1
ATOM 764 N N . ALA A 1 101 ? -10.234 -29.406 -14.422 1 91.81 101 ALA A N 1
ATOM 765 C CA . ALA A 1 101 ? -10.227 -28.297 -13.469 1 91.81 101 ALA A CA 1
ATOM 766 C C . ALA A 1 101 ? -9.445 -28.656 -12.211 1 91.81 101 ALA A C 1
ATOM 768 O O . ALA A 1 101 ? -9.406 -29.828 -11.812 1 91.81 101 ALA A O 1
ATOM 769 N N . ALA A 1 102 ? -8.797 -27.656 -11.57 1 91.44 102 ALA A N 1
ATOM 770 C CA . ALA A 1 102 ? -8.008 -27.875 -10.359 1 91.44 102 ALA A CA 1
ATOM 771 C C . ALA A 1 102 ? -8.828 -28.578 -9.289 1 91.44 102 ALA A C 1
ATOM 773 O O . ALA A 1 102 ? -8.312 -29.438 -8.57 1 91.44 102 ALA A O 1
ATOM 774 N N . GLN A 1 103 ? -10.109 -28.25 -9.203 1 90.5 103 GLN A N 1
ATOM 775 C CA . GLN A 1 103 ? -10.953 -28.812 -8.148 1 90.5 103 GLN A CA 1
ATOM 776 C C . GLN A 1 103 ? -11.234 -30.281 -8.398 1 90.5 103 GLN A C 1
ATOM 778 O O . GLN A 1 103 ? -11.672 -31 -7.492 1 90.5 103 GLN A O 1
ATOM 783 N N . ASP A 1 104 ? -11.008 -30.75 -9.617 1 91.75 104 ASP A N 1
ATOM 784 C CA . ASP A 1 104 ? -11.336 -32.125 -9.977 1 91.75 104 ASP A CA 1
ATOM 785 C C . ASP A 1 104 ? -10.078 -33 -9.992 1 91.75 104 ASP A C 1
ATOM 787 O O . ASP A 1 104 ? -10.148 -34.188 -10.328 1 91.75 104 ASP A O 1
ATOM 791 N N . ILE A 1 105 ? -9 -32.469 -9.562 1 91 105 ILE A N 1
ATOM 792 C CA . ILE A 1 105 ? -7.723 -33.156 -9.758 1 91 105 ILE A CA 1
ATOM 793 C C . ILE A 1 105 ? -7.648 -34.375 -8.844 1 91 105 ILE A C 1
ATOM 795 O O . ILE A 1 105 ? -6.859 -35.312 -9.086 1 91 105 ILE A O 1
ATOM 799 N N . ALA A 1 106 ? -8.43 -34.469 -7.809 1 87.69 106 ALA A N 1
ATOM 800 C CA . ALA A 1 106 ? -8.422 -35.562 -6.859 1 87.69 106 ALA A CA 1
ATOM 801 C C . ALA A 1 106 ? -8.641 -36.906 -7.566 1 87.69 106 ALA A C 1
ATOM 803 O O . ALA A 1 106 ? -8.094 -37.906 -7.156 1 87.69 106 ALA A O 1
ATOM 804 N N . ARG A 1 107 ? -9.32 -36.875 -8.609 1 90.19 107 ARG A N 1
ATOM 805 C CA . ARG A 1 107 ? -9.672 -38.094 -9.344 1 90.19 107 ARG A CA 1
ATOM 806 C C . ARG A 1 107 ? -8.469 -38.625 -10.109 1 90.19 107 ARG A C 1
ATOM 808 O O . ARG A 1 107 ? -8.461 -39.781 -10.539 1 90.19 107 ARG A O 1
ATOM 815 N N . HIS A 1 108 ? -7.5 -37.781 -10.195 1 90.56 108 HIS A N 1
ATOM 816 C CA . HIS A 1 108 ? -6.375 -38.156 -11.047 1 90.56 108 HIS A CA 1
ATOM 817 C C . HIS A 1 108 ? -5.094 -38.281 -10.234 1 90.56 108 HIS A C 1
ATOM 819 O O . HIS A 1 108 ? -4.008 -38.438 -10.805 1 90.56 108 HIS A O 1
ATOM 825 N N . LEU A 1 109 ? -5.168 -38.125 -8.977 1 91.31 109 LEU A N 1
ATOM 826 C CA . LEU A 1 109 ? -4.027 -38.281 -8.078 1 91.31 109 LEU A CA 1
ATOM 827 C C . LEU A 1 109 ? -4.227 -39.5 -7.164 1 91.31 109 LEU A C 1
ATOM 829 O O . LEU A 1 109 ? -5.25 -39.594 -6.492 1 91.31 109 LEU A O 1
ATOM 833 N N . GLU A 1 110 ? -3.338 -40.344 -7.086 1 88.5 110 GLU A N 1
ATOM 834 C CA . GLU A 1 110 ? -3.439 -41.531 -6.234 1 88.5 110 GLU A CA 1
ATOM 835 C C . GLU A 1 110 ? -3.043 -41.219 -4.797 1 88.5 110 GLU A C 1
ATOM 837 O O . GLU A 1 110 ? -3.654 -41.719 -3.852 1 88.5 110 GLU A O 1
ATOM 842 N N . ASN A 1 111 ? -2.045 -40.438 -4.656 1 93.25 111 ASN A N 1
ATOM 843 C CA . ASN A 1 111 ? -1.506 -40.062 -3.346 1 93.25 111 ASN A CA 1
ATOM 844 C C . ASN A 1 111 ? -1.428 -38.562 -3.16 1 93.25 111 ASN A C 1
ATOM 846 O O . ASN A 1 111 ? -1.39 -37.812 -4.141 1 93.25 111 ASN A O 1
ATOM 850 N N . PRO A 1 112 ? -1.434 -38.188 -1.893 1 95.81 112 PRO A N 1
ATOM 851 C CA . PRO A 1 112 ? -1.227 -36.75 -1.643 1 95.81 112 PRO A CA 1
ATOM 852 C C . PRO A 1 112 ? 0.137 -36.281 -2.123 1 95.81 112 PRO A C 1
ATOM 854 O O . PRO A 1 112 ? 1.089 -37.062 -2.191 1 95.81 112 PRO A O 1
ATOM 857 N N . VAL A 1 113 ? 0.214 -35 -2.391 1 98.12 113 VAL A N 1
ATOM 858 C CA . VAL A 1 113 ? 1.44 -34.438 -2.947 1 98.12 113 VAL A CA 1
ATOM 859 C C . VAL A 1 113 ? 2.186 -33.656 -1.871 1 98.12 113 VAL A C 1
ATOM 861 O O . VAL A 1 113 ? 1.635 -33.375 -0.803 1 98.12 113 VAL A O 1
ATOM 864 N N . ASP A 1 114 ? 3.457 -33.344 -2.203 1 98.31 114 ASP A N 1
ATOM 865 C CA . ASP A 1 114 ? 4.324 -32.594 -1.282 1 98.31 114 ASP A CA 1
ATOM 866 C C . ASP A 1 114 ? 4.129 -31.094 -1.425 1 98.31 114 ASP A C 1
ATOM 868 O O . ASP A 1 114 ? 4.305 -30.344 -0.46 1 98.31 114 ASP A O 1
ATOM 872 N N . LEU A 1 115 ? 3.854 -30.656 -2.627 1 98.75 115 LEU A N 1
ATOM 873 C CA . LEU A 1 115 ? 3.779 -29.25 -2.969 1 98.75 115 LEU A CA 1
ATOM 874 C C . LEU A 1 115 ? 2.719 -29 -4.039 1 98.75 115 LEU A C 1
ATOM 876 O O . LEU A 1 115 ? 2.615 -29.766 -5.004 1 98.75 115 LEU A O 1
ATOM 880 N N . ILE A 1 116 ? 1.936 -28.016 -3.811 1 98.81 116 ILE A N 1
ATOM 881 C CA . ILE A 1 116 ? 0.966 -27.562 -4.805 1 98.81 116 ILE A CA 1
ATOM 882 C C . ILE A 1 116 ? 1.353 -26.188 -5.312 1 98.81 116 ILE A C 1
ATOM 884 O O . ILE A 1 116 ? 1.565 -25.266 -4.523 1 98.81 116 ILE A O 1
ATOM 888 N N . LEU A 1 117 ? 1.549 -26.078 -6.59 1 98.81 117 LEU A N 1
ATOM 889 C CA . LEU A 1 117 ? 1.655 -24.797 -7.281 1 98.81 117 LEU A CA 1
ATOM 890 C C . LEU A 1 117 ? 0.299 -24.359 -7.82 1 98.81 117 LEU A C 1
ATOM 892 O O . LEU A 1 117 ? -0.354 -25.109 -8.555 1 98.81 117 LEU A O 1
ATOM 896 N N . PHE A 1 118 ? -0.155 -23.219 -7.406 1 98.69 118 PHE A N 1
ATOM 897 C CA . PHE A 1 118 ? -1.432 -22.656 -7.828 1 98.69 118 PHE A CA 1
ATOM 898 C C . PHE A 1 118 ? -1.278 -21.188 -8.188 1 98.69 118 PHE A C 1
ATOM 900 O O . PHE A 1 118 ? -1.635 -20.312 -7.406 1 98.69 118 PHE A O 1
ATOM 907 N N . HIS A 1 119 ? -0.762 -20.969 -9.398 1 98.31 119 HIS A N 1
ATOM 908 C CA . HIS A 1 119 ? -0.3 -19.641 -9.797 1 98.31 119 HIS A CA 1
ATOM 909 C C . HIS A 1 119 ? -1.194 -19.047 -10.883 1 98.31 119 HIS A C 1
ATOM 911 O O . HIS A 1 119 ? -1.304 -19.609 -11.977 1 98.31 119 HIS A O 1
ATOM 917 N N . ALA A 1 120 ? -1.795 -17.875 -10.578 1 96.44 120 ALA A N 1
ATOM 918 C CA . ALA A 1 120 ? -2.582 -17.078 -11.523 1 96.44 120 ALA A CA 1
ATOM 919 C C . ALA A 1 120 ? -3.811 -17.859 -11.992 1 96.44 120 ALA A C 1
ATOM 921 O O . ALA A 1 120 ? -4.137 -17.844 -13.188 1 96.44 120 ALA A O 1
ATOM 922 N N . VAL A 1 121 ? -4.5 -18.469 -11.109 1 96.38 121 VAL A N 1
ATOM 923 C CA . VAL A 1 121 ? -5.688 -19.281 -11.398 1 96.38 121 VAL A CA 1
ATOM 924 C C . VAL A 1 121 ? -6.855 -18.797 -10.539 1 96.38 121 VAL A C 1
ATOM 926 O O . VAL A 1 121 ? -7.977 -18.656 -11.023 1 96.38 121 VAL A O 1
ATOM 929 N N . LEU A 1 122 ? -6.598 -18.469 -9.297 1 97.62 122 LEU A N 1
ATOM 930 C CA . LEU A 1 122 ? -7.617 -18.172 -8.297 1 97.62 122 LEU A CA 1
ATOM 931 C C . LEU A 1 122 ? -8.508 -17.031 -8.766 1 97.62 122 LEU A C 1
ATOM 933 O O . LEU A 1 122 ? -9.703 -17 -8.445 1 97.62 122 LEU A O 1
ATOM 937 N N . GLU A 1 123 ? -7.961 -16.109 -9.547 1 95.88 123 GLU A N 1
ATOM 938 C CA . GLU A 1 123 ? -8.688 -14.93 -10.016 1 95.88 123 GLU A CA 1
ATOM 939 C C . GLU A 1 123 ? -9.672 -15.289 -11.125 1 95.88 123 GLU A C 1
ATOM 941 O O . GLU A 1 123 ? -10.43 -14.438 -11.594 1 95.88 123 GLU A O 1
ATOM 946 N N . TRP A 1 124 ? -9.711 -16.547 -11.516 1 91.75 124 TRP A N 1
ATOM 947 C CA . TRP A 1 124 ? -10.633 -16.984 -12.555 1 91.75 124 TRP A CA 1
ATOM 948 C C . TRP A 1 124 ? -11.672 -17.953 -11.984 1 91.75 124 TRP A C 1
ATOM 950 O O . TRP A 1 124 ? -12.523 -18.453 -12.719 1 91.75 124 TRP A O 1
ATOM 960 N N . VAL A 1 125 ? -11.609 -18.203 -10.734 1 92.81 125 VAL A N 1
ATOM 961 C CA . VAL A 1 125 ? -12.445 -19.203 -10.078 1 92.81 125 VAL A CA 1
ATOM 962 C C . VAL A 1 125 ? -13.609 -18.516 -9.367 1 92.81 125 VAL A C 1
ATOM 964 O O . VAL A 1 125 ? -13.398 -17.594 -8.57 1 92.81 125 VAL A O 1
ATOM 967 N N . ALA A 1 126 ? -14.758 -18.938 -9.562 1 92.19 126 ALA A N 1
ATOM 968 C CA . ALA A 1 126 ? -15.961 -18.359 -8.969 1 92.19 126 ALA A CA 1
ATOM 969 C C . ALA A 1 126 ? -16.094 -18.734 -7.5 1 92.19 126 ALA A C 1
ATOM 971 O O . ALA A 1 126 ? -16.531 -17.922 -6.676 1 92.19 126 ALA A O 1
ATOM 972 N N . GLU A 1 127 ? -15.727 -19.984 -7.203 1 95.25 127 GLU A N 1
ATOM 973 C CA . GLU A 1 127 ? -15.797 -20.484 -5.836 1 95.25 127 GLU A CA 1
ATOM 974 C C . GLU A 1 127 ? -14.406 -20.797 -5.285 1 95.25 127 GLU A C 1
ATOM 976 O O . GLU A 1 127 ? -14.047 -21.953 -5.109 1 95.25 127 GLU A O 1
ATOM 981 N N . PRO A 1 128 ? -13.703 -19.75 -4.902 1 96.88 128 PRO A N 1
ATOM 982 C CA . PRO A 1 128 ? -12.289 -19.891 -4.547 1 96.88 128 PRO A CA 1
ATOM 983 C C . PRO A 1 128 ? -12.078 -20.766 -3.309 1 96.88 128 PRO A C 1
ATOM 985 O O . PRO A 1 128 ? -11.141 -21.562 -3.262 1 96.88 128 PRO A O 1
ATOM 988 N N . GLN A 1 129 ? -12.945 -20.719 -2.346 1 97.5 129 GLN A N 1
ATOM 989 C CA . GLN A 1 129 ? -12.766 -21.5 -1.131 1 97.5 129 GLN A CA 1
ATOM 990 C C . GLN A 1 129 ? -12.914 -23 -1.417 1 97.5 129 GLN A C 1
ATOM 992 O O . GLN A 1 129 ? -12.172 -23.812 -0.861 1 97.5 129 GLN A O 1
ATOM 997 N N . ALA A 1 130 ? -13.852 -23.297 -2.301 1 96.44 130 ALA A N 1
ATOM 998 C CA . ALA A 1 130 ? -14.07 -24.703 -2.658 1 96.44 130 ALA A CA 1
ATOM 999 C C . ALA A 1 130 ? -12.828 -25.297 -3.318 1 96.44 130 ALA A C 1
ATOM 1001 O O . ALA A 1 130 ? -12.43 -26.422 -3.012 1 96.44 130 ALA A O 1
ATOM 1002 N N . VAL A 1 131 ? -12.242 -24.547 -4.18 1 97.31 131 VAL A N 1
ATOM 1003 C CA . VAL A 1 131 ? -11.055 -25.047 -4.883 1 97.31 131 VAL A CA 1
ATOM 1004 C C . VAL A 1 131 ? -9.891 -25.172 -3.904 1 97.31 131 VAL A C 1
ATOM 1006 O O . VAL A 1 131 ? -9.141 -26.141 -3.947 1 97.31 131 VAL A O 1
ATOM 1009 N N . LEU A 1 132 ? -9.734 -24.234 -3.002 1 98.44 132 LEU A N 1
ATOM 1010 C CA . LEU A 1 132 ? -8.664 -24.281 -2.016 1 98.44 132 LEU A CA 1
ATOM 1011 C C . LEU A 1 132 ? -8.828 -25.484 -1.089 1 98.44 132 LEU A C 1
ATOM 1013 O O . LEU A 1 132 ? -7.844 -26.141 -0.74 1 98.44 132 LEU A O 1
ATOM 1017 N N . ARG A 1 133 ? -10.055 -25.812 -0.773 1 97.81 133 ARG A N 1
ATOM 1018 C CA . ARG A 1 133 ? -10.312 -26.984 0.054 1 97.81 133 ARG A CA 1
ATOM 1019 C C . ARG A 1 133 ? -9.984 -28.266 -0.697 1 97.81 133 ARG A C 1
ATOM 1021 O O . ARG A 1 133 ? -9.445 -29.203 -0.115 1 97.81 133 ARG A O 1
ATOM 1028 N N . ALA A 1 134 ? -10.359 -28.25 -1.937 1 96.75 134 ALA A N 1
ATOM 1029 C CA . ALA A 1 134 ? -10.039 -29.422 -2.76 1 96.75 134 ALA A CA 1
ATOM 1030 C C . ALA A 1 134 ? -8.531 -29.641 -2.824 1 96.75 134 ALA A C 1
ATOM 1032 O O . ALA A 1 134 ? -8.062 -30.781 -2.693 1 96.75 134 ALA A O 1
ATOM 1033 N N . LEU A 1 135 ? -7.793 -28.609 -2.975 1 97.88 135 LEU A N 1
ATOM 1034 C CA . LEU A 1 135 ? -6.34 -28.703 -3.031 1 97.88 135 LEU A CA 1
ATOM 1035 C C . LEU A 1 135 ? -5.77 -29.125 -1.682 1 97.88 135 LEU A C 1
ATOM 1037 O O . LEU A 1 135 ? -4.844 -29.938 -1.622 1 97.88 135 LEU A O 1
ATOM 1041 N N . TRP A 1 136 ? -6.312 -28.562 -0.643 1 97.75 136 TRP A N 1
ATOM 1042 C CA . TRP A 1 136 ? -5.914 -28.922 0.712 1 97.75 136 TRP A CA 1
ATOM 1043 C C . TRP A 1 136 ? -6.012 -30.438 0.922 1 97.75 136 TRP A C 1
ATOM 1045 O O . TRP A 1 136 ? -5.117 -31.047 1.513 1 97.75 136 TRP A O 1
ATOM 1055 N N . SER A 1 137 ? -7.07 -31 0.429 1 96.62 137 SER A N 1
ATOM 1056 C CA . SER A 1 137 ? -7.328 -32.406 0.632 1 96.62 137 SER A CA 1
ATOM 1057 C C . SER A 1 137 ? -6.312 -33.281 -0.111 1 96.62 137 SER A C 1
ATOM 1059 O O . SER A 1 137 ? -6.148 -34.469 0.195 1 96.62 137 SER A O 1
ATOM 1061 N N . ARG A 1 138 ? -5.559 -32.656 -1.055 1 97.06 138 ARG A N 1
ATOM 1062 C CA . ARG A 1 138 ? -4.605 -33.406 -1.865 1 97.06 138 ARG A CA 1
ATOM 1063 C C . ARG A 1 138 ? -3.174 -33.156 -1.401 1 97.06 138 ARG A C 1
ATOM 1065 O O . ARG A 1 138 ? -2.225 -33.688 -1.979 1 97.06 138 ARG A O 1
ATOM 1072 N N . LEU A 1 139 ? -3.049 -32.406 -0.435 1 97.75 139 LEU A N 1
ATOM 1073 C CA . LEU A 1 139 ? -1.747 -32.094 0.141 1 97.75 139 LEU A CA 1
ATOM 1074 C C . LEU A 1 139 ? -1.479 -32.938 1.376 1 97.75 139 LEU A C 1
ATOM 1076 O O . LEU A 1 139 ? -2.34 -33.062 2.25 1 97.75 139 LEU A O 1
ATOM 1080 N N . ARG A 1 140 ? -0.376 -33.562 1.47 1 97.12 140 ARG A N 1
ATOM 1081 C CA . ARG A 1 140 ? -0.041 -34.344 2.65 1 97.12 140 ARG A CA 1
ATOM 1082 C C . ARG A 1 140 ? 0.208 -33.438 3.857 1 97.12 140 ARG A C 1
ATOM 1084 O O . ARG A 1 140 ? 0.542 -32.281 3.703 1 97.12 140 ARG A O 1
ATOM 1091 N N . PRO A 1 141 ? 0.1 -34.062 5.082 1 97 141 PRO A N 1
ATOM 1092 C CA . PRO A 1 141 ? 0.56 -33.281 6.242 1 97 141 PRO A CA 1
ATOM 1093 C C . PRO A 1 141 ? 2.016 -32.844 6.117 1 97 141 PRO A C 1
ATOM 1095 O O . PRO A 1 141 ? 2.865 -33.625 5.672 1 97 141 PRO A O 1
ATOM 1098 N N . GLY A 1 142 ? 2.268 -31.625 6.406 1 96.94 142 GLY A N 1
ATOM 1099 C CA . GLY A 1 142 ? 3.609 -31.078 6.266 1 96.94 142 GLY A CA 1
ATOM 1100 C C . GLY A 1 142 ? 3.904 -30.562 4.871 1 96.94 142 GLY A C 1
ATOM 1101 O O . GLY A 1 142 ? 4.957 -29.969 4.629 1 96.94 142 GLY A O 1
ATOM 1102 N N . GLY A 1 143 ? 2.963 -30.734 3.957 1 98.38 143 GLY A N 1
ATOM 1103 C CA . GLY A 1 143 ? 3.123 -30.25 2.594 1 98.38 143 GLY A CA 1
ATOM 1104 C C . GLY A 1 143 ? 2.961 -28.75 2.467 1 98.38 143 GLY A C 1
ATOM 1105 O O . GLY A 1 143 ? 2.561 -28.078 3.422 1 98.38 143 GLY A O 1
ATOM 1106 N N . ALA A 1 144 ? 3.309 -28.234 1.271 1 98.75 144 ALA A N 1
ATOM 1107 C CA . ALA A 1 144 ? 3.332 -26.781 1.104 1 98.75 144 ALA A CA 1
ATOM 1108 C C . ALA A 1 144 ? 2.443 -26.359 -0.059 1 98.75 144 ALA A C 1
ATOM 1110 O O . ALA A 1 144 ? 2.141 -27.156 -0.948 1 98.75 144 ALA A O 1
ATOM 1111 N N . LEU A 1 145 ? 2.002 -25.125 0.032 1 98.81 145 LEU A N 1
ATOM 1112 C CA . LEU A 1 145 ? 1.265 -24.438 -1.022 1 98.81 145 LEU A CA 1
ATOM 1113 C C . LEU A 1 145 ? 2.035 -23.219 -1.517 1 98.81 145 LEU A C 1
ATOM 1115 O O . LEU A 1 145 ? 2.516 -22.406 -0.714 1 98.81 145 LEU A O 1
ATOM 1119 N N . SER A 1 146 ? 2.277 -23.141 -2.777 1 98.88 146 SER A N 1
ATOM 1120 C CA . SER A 1 146 ? 2.701 -21.938 -3.479 1 98.88 146 SER A CA 1
ATOM 1121 C C . SER A 1 146 ? 1.548 -21.312 -4.262 1 98.88 146 SER A C 1
ATOM 1123 O O . SER A 1 146 ? 1.214 -21.781 -5.355 1 98.88 146 SER A O 1
ATOM 1125 N N . LEU A 1 147 ? 0.959 -20.266 -3.695 1 98.94 147 LEU A N 1
ATOM 1126 C CA . LEU A 1 147 ? -0.218 -19.625 -4.277 1 98.94 147 LEU A CA 1
ATOM 1127 C C . LEU A 1 147 ? 0.115 -18.219 -4.789 1 98.94 147 LEU A C 1
ATOM 1129 O O . LEU A 1 147 ? 0.618 -17.391 -4.035 1 98.94 147 LEU A O 1
ATOM 1133 N N . MET A 1 148 ? -0.037 -17.984 -6.039 1 98.81 148 MET A N 1
ATOM 1134 C CA . MET A 1 148 ? 0.075 -16.656 -6.617 1 98.81 148 MET A CA 1
ATOM 1135 C C . MET A 1 148 ? -1.248 -16.219 -7.238 1 98.81 148 MET A C 1
ATOM 1137 O O . MET A 1 148 ? -1.81 -16.922 -8.078 1 98.81 148 MET A O 1
ATOM 1141 N N . PHE A 1 149 ? -1.773 -15.078 -6.828 1 98.69 149 PHE A N 1
ATOM 1142 C CA . PHE A 1 149 ? -3.078 -14.656 -7.324 1 98.69 149 PHE A CA 1
ATOM 1143 C C . PHE A 1 149 ? -3.049 -13.195 -7.754 1 98.69 149 PHE A C 1
ATOM 1145 O O . PHE A 1 149 ? -2.191 -12.43 -7.309 1 98.69 149 PHE A O 1
ATOM 1152 N N . TYR A 1 150 ? -3.951 -12.844 -8.648 1 97.75 150 TYR A N 1
ATOM 1153 C CA . TYR A 1 150 ? -4.09 -11.477 -9.148 1 97.75 150 TYR A CA 1
ATOM 1154 C C . TYR A 1 150 ? -4.676 -10.562 -8.086 1 97.75 150 TYR A C 1
ATOM 1156 O O . TYR A 1 150 ? -5.773 -10.812 -7.574 1 97.75 150 TYR A O 1
ATOM 1164 N N . ASN A 1 151 ? -3.998 -9.477 -7.781 1 98.5 151 ASN A N 1
ATOM 1165 C CA . ASN A 1 151 ? -4.219 -8.625 -6.613 1 98.5 151 ASN A CA 1
ATOM 1166 C C . ASN A 1 151 ? -5.168 -7.477 -6.926 1 98.5 151 ASN A C 1
ATOM 1168 O O . ASN A 1 151 ? -4.871 -6.637 -7.777 1 98.5 151 ASN A O 1
ATOM 1172 N N . ALA A 1 152 ? -6.277 -7.383 -6.191 1 98.06 152 ALA A N 1
ATOM 1173 C CA . ALA A 1 152 ? -7.27 -6.332 -6.398 1 98.06 152 ALA A CA 1
ATOM 1174 C C . ALA A 1 152 ? -6.672 -4.953 -6.129 1 98.06 152 ALA A C 1
ATOM 1176 O O . ALA A 1 152 ? -6.969 -3.99 -6.84 1 98.06 152 ALA A O 1
ATOM 1177 N N . ASN A 1 153 ? -5.844 -4.816 -5.078 1 98.5 153 ASN A N 1
ATOM 1178 C CA . ASN A 1 153 ? -5.203 -3.541 -4.777 1 98.5 153 ASN A CA 1
ATOM 1179 C C . ASN A 1 153 ? -4.312 -3.078 -5.926 1 98.5 153 ASN A C 1
ATOM 1181 O O . ASN A 1 153 ? -4.277 -1.89 -6.254 1 98.5 153 ASN A O 1
ATOM 1185 N N . GLY A 1 154 ? -3.539 -4.074 -6.477 1 97.94 154 GLY A N 1
ATOM 1186 C CA . GLY A 1 154 ? -2.689 -3.756 -7.613 1 97.94 154 GLY A CA 1
ATOM 1187 C C . GLY A 1 154 ? -3.465 -3.268 -8.82 1 97.94 154 GLY A C 1
ATOM 1188 O O . GLY A 1 154 ? -3.02 -2.357 -9.523 1 97.94 154 GLY A O 1
ATOM 1189 N N . LEU A 1 155 ? -4.582 -3.893 -9.062 1 97.12 155 LEU A N 1
ATOM 1190 C CA . LEU A 1 155 ? -5.438 -3.482 -10.172 1 97.12 155 LEU A CA 1
ATOM 1191 C C . LEU A 1 155 ? -5.918 -2.047 -9.984 1 97.12 155 LEU A C 1
ATOM 1193 O O . LEU A 1 155 ? -5.852 -1.241 -10.914 1 97.12 155 LEU A O 1
ATOM 1197 N N . LEU A 1 156 ? -6.387 -1.762 -8.812 1 98.12 156 LEU A N 1
ATOM 1198 C CA . LEU A 1 156 ? -6.852 -0.411 -8.508 1 98.12 156 LEU A CA 1
ATOM 1199 C C . LEU A 1 156 ? -5.719 0.599 -8.664 1 98.12 156 LEU A C 1
ATOM 1201 O O . LEU A 1 156 ? -5.879 1.617 -9.344 1 98.12 156 LEU A O 1
ATOM 1205 N N . MET A 1 157 ? -4.566 0.315 -8.102 1 98.5 157 MET A N 1
ATOM 1206 C CA . MET A 1 157 ? -3.428 1.227 -8.148 1 98.5 157 MET A CA 1
ATOM 1207 C C . MET A 1 157 ? -2.988 1.471 -9.594 1 98.5 157 MET A C 1
ATOM 1209 O O . MET A 1 157 ? -2.707 2.607 -9.977 1 98.5 157 MET A O 1
ATOM 1213 N N . HIS A 1 158 ? -2.938 0.395 -10.328 1 97.56 158 HIS A N 1
ATOM 1214 C CA . HIS A 1 158 ? -2.549 0.511 -11.734 1 97.56 158 HIS A CA 1
ATOM 1215 C C . HIS A 1 158 ? -3.459 1.483 -12.477 1 97.56 158 HIS A C 1
ATOM 1217 O O . HIS A 1 158 ? -2.979 2.346 -13.219 1 97.56 158 HIS A O 1
ATOM 1223 N N . ASN A 1 159 ? -4.719 1.348 -12.305 1 97.38 159 ASN A N 1
ATOM 1224 C CA . ASN A 1 159 ? -5.672 2.213 -12.992 1 97.38 159 ASN A CA 1
ATOM 1225 C C . ASN A 1 159 ? -5.594 3.648 -12.484 1 97.38 159 ASN A C 1
ATOM 1227 O O . ASN A 1 159 ? -5.734 4.598 -13.258 1 97.38 159 ASN A O 1
ATOM 1231 N N . MET A 1 160 ? -5.375 3.836 -11.211 1 98.44 160 MET A N 1
ATOM 1232 C CA . MET A 1 160 ? -5.238 5.184 -10.664 1 98.44 160 MET A CA 1
ATOM 1233 C C . MET A 1 160 ? -4.004 5.879 -11.227 1 98.44 160 MET A C 1
ATOM 1235 O O . MET A 1 160 ? -4.082 7.023 -11.672 1 98.44 160 MET A O 1
ATOM 1239 N N . VAL A 1 161 ? -2.908 5.176 -11.234 1 98.19 161 VAL A N 1
ATOM 1240 C CA . VAL A 1 161 ? -1.66 5.73 -11.75 1 98.19 161 VAL A CA 1
ATOM 1241 C C . VAL A 1 161 ? -1.821 6.09 -13.227 1 98.19 161 VAL A C 1
ATOM 1243 O O . VAL A 1 161 ? -1.281 7.098 -13.688 1 98.19 161 VAL A O 1
ATOM 1246 N N . ALA A 1 162 ? -2.605 5.316 -13.906 1 97.19 162 ALA A N 1
ATOM 1247 C CA . ALA A 1 162 ? -2.809 5.512 -15.336 1 97.19 162 ALA A CA 1
ATOM 1248 C C . ALA A 1 162 ? -3.828 6.613 -15.602 1 97.19 162 ALA A C 1
ATOM 1250 O O . ALA A 1 162 ? -4.012 7.039 -16.75 1 97.19 162 ALA A O 1
ATOM 1251 N N . GLY A 1 163 ? -4.551 7.062 -14.617 1 97.5 163 GLY A N 1
ATOM 1252 C CA . GLY A 1 163 ? -5.52 8.133 -14.789 1 97.5 163 GLY A CA 1
ATOM 1253 C C . GLY A 1 163 ? -6.871 7.641 -15.266 1 97.5 163 GLY A C 1
ATOM 1254 O O . GLY A 1 163 ? -7.652 8.414 -15.828 1 97.5 163 GLY A O 1
ATOM 1255 N N . ASN A 1 164 ? -7.148 6.352 -15.102 1 97.19 164 ASN A N 1
ATOM 1256 C CA . ASN A 1 164 ? -8.43 5.777 -15.5 1 97.19 164 ASN A CA 1
ATOM 1257 C C . ASN A 1 164 ? -9.492 5.969 -14.414 1 97.19 164 ASN A C 1
ATOM 1259 O O . ASN A 1 164 ? -10.148 5.012 -14.008 1 97.19 164 ASN A O 1
ATOM 1263 N N . PHE A 1 165 ? -9.758 7.207 -14.094 1 97.94 165 PHE A N 1
ATOM 1264 C CA . PHE A 1 165 ? -10.602 7.543 -12.953 1 97.94 165 PHE A CA 1
ATOM 1265 C C . PHE A 1 165 ? -12.047 7.117 -13.211 1 97.94 165 PHE A C 1
ATOM 1267 O O . PHE A 1 165 ? -12.695 6.559 -12.32 1 97.94 165 PHE A O 1
ATOM 1274 N N . ASP A 1 166 ? -12.531 7.355 -14.422 1 96.06 166 ASP A N 1
ATOM 1275 C CA . ASP A 1 166 ? -13.906 6.996 -14.758 1 96.06 166 ASP A CA 1
ATOM 1276 C C . ASP A 1 166 ? -14.141 5.496 -14.57 1 96.06 166 ASP A C 1
ATOM 1278 O O . ASP A 1 166 ? -15.18 5.082 -14.055 1 96.06 166 ASP A O 1
ATOM 1282 N N . TYR A 1 167 ? -13.18 4.777 -15.016 1 96.31 167 TYR A N 1
ATOM 1283 C CA . TYR A 1 167 ? -13.25 3.326 -14.891 1 96.31 167 TYR A CA 1
ATOM 1284 C C . TYR A 1 167 ? -13.289 2.906 -13.422 1 96.31 167 TYR A C 1
ATOM 1286 O O . TYR A 1 167 ? -14.07 2.029 -13.047 1 96.31 167 TYR A O 1
ATOM 1294 N N . VAL A 1 168 ? -12.492 3.521 -12.531 1 97.38 168 VAL A N 1
ATOM 1295 C CA . VAL A 1 168 ? -12.422 3.207 -11.109 1 97.38 168 VAL A CA 1
ATOM 1296 C C . VAL A 1 168 ? -13.703 3.656 -10.414 1 97.38 168 VAL A C 1
ATOM 1298 O O . VAL A 1 168 ? -14.234 2.945 -9.555 1 97.38 168 VAL A O 1
ATOM 1301 N N . GLN A 1 169 ? -14.219 4.777 -10.797 1 96.06 169 GLN A N 1
ATOM 1302 C CA . GLN A 1 169 ? -15.406 5.352 -10.164 1 96.06 169 GLN A CA 1
ATOM 1303 C C . GLN A 1 169 ? -16.594 4.406 -10.273 1 96.06 169 GLN A C 1
ATOM 1305 O O . GLN A 1 169 ? -17.422 4.34 -9.359 1 96.06 169 GLN A O 1
ATOM 1310 N N . ILE A 1 170 ? -16.625 3.637 -11.344 1 94.56 170 ILE A N 1
ATOM 1311 C CA . ILE A 1 170 ? -17.797 2.789 -11.547 1 94.56 170 ILE A CA 1
ATOM 1312 C C . ILE A 1 170 ? -17.5 1.375 -11.047 1 94.56 170 ILE A C 1
ATOM 1314 O O . ILE A 1 170 ? -18.234 0.435 -11.359 1 94.56 170 ILE A O 1
ATOM 1318 N N . GLY A 1 171 ? -16.375 1.168 -10.359 1 92.56 171 GLY A N 1
ATOM 1319 C CA . GLY A 1 171 ? -16.094 -0.083 -9.672 1 92.56 171 GLY A CA 1
ATOM 1320 C C . GLY A 1 171 ? -15.289 -1.057 -10.508 1 92.56 171 GLY A C 1
ATOM 1321 O O . GLY A 1 171 ? -15.273 -2.258 -10.234 1 92.56 171 GLY A O 1
ATOM 1322 N N . MET A 1 172 ? -14.766 -0.559 -11.617 1 92.25 172 MET A N 1
ATOM 1323 C CA . MET A 1 172 ? -13.898 -1.337 -12.5 1 92.25 172 MET A CA 1
ATOM 1324 C C . MET A 1 172 ? -14.586 -2.627 -12.938 1 92.25 172 MET A C 1
ATOM 1326 O O . MET A 1 172 ? -14.039 -3.715 -12.766 1 92.25 172 MET A O 1
ATOM 1330 N N . PRO A 1 173 ? -15.758 -2.494 -13.469 1 85.75 173 PRO A N 1
ATOM 1331 C CA . PRO A 1 173 ? -16.438 -3.703 -13.93 1 85.75 173 PRO A CA 1
ATOM 1332 C C . PRO A 1 173 ? -15.664 -4.449 -15.008 1 85.75 173 PRO A C 1
ATOM 1334 O O . PRO A 1 173 ? -14.867 -3.842 -15.727 1 85.75 173 PRO A O 1
ATOM 1337 N N . LYS A 1 174 ? -15.93 -5.742 -14.977 1 76.38 174 LYS A N 1
ATOM 1338 C CA . LYS A 1 174 ? -15.297 -6.551 -16.016 1 76.38 174 LYS A CA 1
ATOM 1339 C C . LYS A 1 174 ? -15.672 -6.055 -17.406 1 76.38 174 LYS A C 1
ATOM 1341 O O . LYS A 1 174 ? -16.844 -5.77 -17.672 1 76.38 174 LYS A O 1
ATOM 1346 N N . LYS A 1 175 ? -14.602 -5.621 -18.047 1 62.5 175 LYS A N 1
ATOM 1347 C CA . LYS A 1 175 ? -14.914 -5.246 -19.422 1 62.5 175 LYS A CA 1
ATOM 1348 C C . LYS A 1 175 ? -15.414 -6.449 -20.219 1 62.5 175 LYS A C 1
ATOM 1350 O O . LYS A 1 175 ? -15.18 -7.594 -19.844 1 62.5 175 LYS A O 1
ATOM 1355 N N . LYS A 1 176 ? -16.016 -6.363 -21.328 1 53.28 176 LYS A N 1
ATOM 1356 C CA . LYS A 1 176 ? -16.609 -7.375 -22.188 1 53.28 176 LYS A CA 1
ATOM 1357 C C . LYS A 1 176 ? -15.688 -8.586 -22.328 1 53.28 176 LYS A C 1
ATOM 1359 O O . LYS A 1 176 ? -14.508 -8.516 -21.984 1 53.28 176 LYS A O 1
ATOM 1364 N N . LYS A 1 177 ? -16.219 -9.883 -22.781 1 51.59 177 LYS A N 1
ATOM 1365 C CA . LYS A 1 177 ? -15.883 -11.305 -22.844 1 51.59 177 LYS A CA 1
ATOM 1366 C C . LYS A 1 177 ? -14.414 -11.516 -23.203 1 51.59 177 LYS A C 1
ATOM 1368 O O . LYS A 1 177 ? -13.789 -12.461 -22.719 1 51.59 177 LYS A O 1
ATOM 1373 N N . ARG A 1 178 ? -13.703 -10.641 -23.891 1 48.19 178 ARG A N 1
ATOM 1374 C CA . ARG A 1 178 ? -12.469 -11.07 -24.547 1 48.19 178 ARG A CA 1
ATOM 1375 C C . ARG A 1 178 ? -11.258 -10.367 -23.938 1 48.19 178 ARG A C 1
ATOM 1377 O O . ARG A 1 178 ? -10.258 -10.148 -24.625 1 48.19 178 ARG A O 1
ATOM 1384 N N . THR A 1 179 ? -11.352 -10.016 -22.438 1 55.09 179 THR A N 1
ATOM 1385 C CA . THR A 1 179 ? -10.211 -9.219 -22 1 55.09 179 THR A CA 1
ATOM 1386 C C . THR A 1 179 ? -9.328 -10.023 -21.047 1 55.09 179 THR A C 1
ATOM 1388 O O . THR A 1 179 ? -9.766 -11.031 -20.484 1 55.09 179 THR A O 1
ATOM 1391 N N . LEU A 1 180 ? -7.949 -9.852 -21.047 1 64.94 180 LEU A N 1
ATOM 1392 C CA . LEU A 1 180 ? -6.891 -10.406 -20.219 1 64.94 180 LEU A CA 1
ATOM 1393 C C . LEU A 1 180 ? -7.094 -10.031 -18.75 1 64.94 180 LEU A C 1
ATOM 1395 O O . LEU A 1 180 ? -6.371 -10.516 -17.875 1 64.94 180 LEU A O 1
ATOM 1399 N N . SER A 1 181 ? -8.188 -9.422 -18.547 1 75.25 181 SER A N 1
ATOM 1400 C CA . SER A 1 181 ? -8.453 -9.055 -17.156 1 75.25 181 SER A CA 1
ATOM 1401 C C . SER A 1 181 ? -9.227 -10.156 -16.438 1 75.25 181 SER A C 1
ATOM 1403 O O . SER A 1 181 ? -10.242 -10.641 -16.953 1 75.25 181 SER A O 1
ATOM 1405 N N . PRO A 1 182 ? -8.688 -10.547 -15.344 1 86.62 182 PRO A N 1
ATOM 1406 C CA . PRO A 1 182 ? -9.344 -11.633 -14.617 1 86.62 182 PRO A CA 1
ATOM 1407 C C . PRO A 1 182 ? -10.766 -11.281 -14.18 1 86.62 182 PRO A C 1
ATOM 1409 O O . PRO A 1 182 ? -11.094 -10.102 -14.023 1 86.62 182 PRO A O 1
ATOM 1412 N N . ASP A 1 183 ? -11.531 -12.305 -13.938 1 86.81 183 ASP A N 1
ATOM 1413 C CA . ASP A 1 183 ? -12.93 -12.148 -13.539 1 86.81 183 ASP A CA 1
ATOM 1414 C C . ASP A 1 183 ? -13.031 -11.695 -12.078 1 86.81 183 ASP A C 1
ATOM 1416 O O . ASP A 1 183 ? -13.93 -10.93 -11.727 1 86.81 183 ASP A O 1
ATOM 1420 N N . TYR A 1 184 ? -12.102 -12.195 -11.312 1 93.25 184 TYR A N 1
ATOM 1421 C CA . TYR A 1 184 ? -12.211 -11.977 -9.875 1 93.25 184 TYR A CA 1
ATOM 1422 C C . TYR A 1 184 ? -10.875 -11.562 -9.273 1 93.25 184 TYR A C 1
ATOM 1424 O O . TYR A 1 184 ? -10.242 -12.336 -8.555 1 93.25 184 TYR A O 1
ATOM 1432 N N . PRO A 1 185 ? -10.469 -10.328 -9.547 1 96.44 185 PRO A N 1
ATOM 1433 C CA . PRO A 1 185 ? -9.336 -9.898 -8.727 1 96.44 185 PRO A CA 1
ATOM 1434 C C . PRO A 1 185 ? -9.578 -10.102 -7.234 1 96.44 185 PRO A C 1
ATOM 1436 O O . PRO A 1 185 ? -10.703 -9.93 -6.754 1 96.44 185 PRO A O 1
ATOM 1439 N N . ARG A 1 186 ? -8.539 -10.508 -6.531 1 98.25 186 ARG A N 1
ATOM 1440 C CA . ARG A 1 186 ? -8.773 -10.969 -5.168 1 98.25 186 ARG A CA 1
ATOM 1441 C C . ARG A 1 186 ? -8.258 -9.953 -4.152 1 98.25 186 ARG A C 1
ATOM 1443 O O . ARG A 1 186 ? -7.168 -9.398 -4.32 1 98.25 186 ARG A O 1
ATOM 1450 N N . ASP A 1 187 ? -9.094 -9.688 -3.162 1 98.19 187 ASP A N 1
ATOM 1451 C CA . ASP A 1 187 ? -8.625 -8.977 -1.978 1 98.19 187 ASP A CA 1
ATOM 1452 C C . ASP A 1 187 ? -7.668 -9.836 -1.159 1 98.19 187 ASP A C 1
ATOM 1454 O O . ASP A 1 187 ? -8.055 -10.891 -0.648 1 98.19 187 ASP A O 1
ATOM 1458 N N . PRO A 1 188 ? -6.469 -9.375 -0.977 1 98.62 188 PRO A N 1
ATOM 1459 C CA . PRO A 1 188 ? -5.492 -10.234 -0.307 1 98.62 188 PRO A CA 1
ATOM 1460 C C . PRO A 1 188 ? -5.922 -10.633 1.103 1 98.62 188 PRO A C 1
ATOM 1462 O O . PRO A 1 188 ? -5.711 -11.773 1.517 1 98.62 188 PRO A O 1
ATOM 1465 N N . GLN A 1 189 ? -6.484 -9.742 1.874 1 98.44 189 GLN A N 1
ATOM 1466 C CA . GLN A 1 189 ? -6.906 -10.07 3.232 1 98.44 189 GLN A CA 1
ATOM 1467 C C . GLN A 1 189 ? -7.945 -11.188 3.234 1 98.44 189 GLN A C 1
ATOM 1469 O O . GLN A 1 189 ? -7.945 -12.039 4.121 1 98.44 189 GLN A O 1
ATOM 1474 N N . GLN A 1 190 ? -8.805 -11.172 2.254 1 98.5 190 GLN A N 1
ATOM 1475 C CA . GLN A 1 190 ? -9.805 -12.234 2.127 1 98.5 190 GLN A CA 1
ATOM 1476 C C . GLN A 1 190 ? -9.148 -13.57 1.812 1 98.5 190 GLN A C 1
ATOM 1478 O O . GLN A 1 190 ? -9.508 -14.602 2.389 1 98.5 190 GLN A O 1
ATOM 1483 N N . VAL A 1 191 ? -8.195 -13.578 0.945 1 98.88 191 VAL A N 1
ATOM 1484 C CA . VAL A 1 191 ? -7.488 -14.805 0.575 1 98.88 191 VAL A CA 1
ATOM 1485 C C . VAL A 1 191 ? -6.762 -15.367 1.793 1 98.88 191 VAL A C 1
ATOM 1487 O O . VAL A 1 191 ? -6.828 -16.578 2.057 1 98.88 191 VAL A O 1
ATOM 1490 N N . TYR A 1 192 ? -6.066 -14.477 2.529 1 98.88 192 TYR A N 1
ATOM 1491 C CA . TYR A 1 192 ? -5.371 -14.922 3.732 1 98.88 192 TYR A CA 1
ATOM 1492 C C . TYR A 1 192 ? -6.34 -15.562 4.719 1 98.88 192 TYR A C 1
ATOM 1494 O O . TYR A 1 192 ? -6.047 -16.609 5.289 1 98.88 192 TYR A O 1
ATOM 1502 N N . ARG A 1 193 ? -7.484 -14.945 4.844 1 98.69 193 ARG A N 1
ATOM 1503 C CA . ARG A 1 193 ? -8.492 -15.469 5.758 1 98.69 193 ARG A CA 1
ATOM 1504 C C . ARG A 1 193 ? -8.977 -16.844 5.312 1 98.69 193 ARG A C 1
ATOM 1506 O O . ARG A 1 193 ? -9.133 -17.75 6.133 1 98.69 193 ARG A O 1
ATOM 1513 N N . TRP A 1 194 ? -9.281 -16.984 4.02 1 98.75 194 TRP A N 1
ATOM 1514 C CA . TRP A 1 194 ? -9.695 -18.281 3.494 1 98.75 194 TRP A CA 1
ATOM 1515 C C . TRP A 1 194 ? -8.672 -19.359 3.834 1 98.75 194 TRP A C 1
ATOM 1517 O O . TRP A 1 194 ? -9.031 -20.453 4.293 1 98.75 194 TRP A O 1
ATOM 1527 N N . LEU A 1 195 ? -7.371 -19.062 3.613 1 98.81 195 LEU A N 1
ATOM 1528 C CA . LEU A 1 195 ? -6.301 -20.031 3.867 1 98.81 195 LEU A CA 1
ATOM 1529 C C . LEU A 1 195 ? -6.254 -20.406 5.34 1 98.81 195 LEU A C 1
ATOM 1531 O O . LEU A 1 195 ? -6.207 -21.594 5.676 1 98.81 195 LEU A O 1
ATOM 1535 N N . GLU A 1 196 ? -6.336 -19.438 6.191 1 98.62 196 GLU A N 1
ATOM 1536 C CA . GLU A 1 196 ? -6.258 -19.672 7.629 1 98.62 196 GLU A CA 1
ATOM 1537 C C . GLU A 1 196 ? -7.469 -20.469 8.117 1 98.62 196 GLU A C 1
ATOM 1539 O O . GLU A 1 196 ? -7.332 -21.375 8.945 1 98.62 196 GLU A O 1
ATOM 1544 N N . GLU A 1 197 ? -8.648 -20.141 7.605 1 98.44 197 GLU A N 1
ATOM 1545 C CA . GLU A 1 197 ? -9.883 -20.844 7.988 1 98.44 197 GLU A CA 1
ATOM 1546 C C . GLU A 1 197 ? -9.836 -22.312 7.594 1 98.44 197 GLU A C 1
ATOM 1548 O O . GLU A 1 197 ? -10.383 -23.156 8.289 1 98.44 197 GLU A O 1
ATOM 1553 N N . ILE A 1 198 ? -9.203 -22.562 6.508 1 98.25 198 ILE A N 1
ATOM 1554 C CA . ILE A 1 198 ? -9.086 -23.938 6.031 1 98.25 198 ILE A CA 1
ATOM 1555 C C . ILE A 1 198 ? -8.086 -24.703 6.898 1 98.25 198 ILE A C 1
ATOM 1557 O O . ILE A 1 198 ? -8.227 -25.906 7.094 1 98.25 198 ILE A O 1
ATOM 1561 N N . GLY A 1 199 ? -6.992 -23.984 7.344 1 98.31 199 GLY A N 1
ATOM 1562 C CA . GLY A 1 199 ? -6.035 -24.625 8.234 1 98.31 199 GLY A CA 1
ATOM 1563 C C . GLY A 1 199 ? -4.59 -24.391 7.832 1 98.31 199 GLY A C 1
ATOM 1564 O O . GLY A 1 199 ? -3.668 -24.812 8.531 1 98.31 199 GLY A O 1
ATOM 1565 N N . TRP A 1 200 ? -4.391 -23.656 6.75 1 98.38 200 TRP A N 1
ATOM 1566 C CA . TRP A 1 200 ? -3.037 -23.375 6.289 1 98.38 200 TRP A CA 1
ATOM 1567 C C . TRP A 1 200 ? -2.322 -22.438 7.258 1 98.38 200 TRP A C 1
ATOM 1569 O O . TRP A 1 200 ? -2.932 -21.516 7.801 1 98.38 200 TRP A O 1
ATOM 1579 N N . HIS A 1 201 ? -1.074 -22.688 7.457 1 98.5 201 HIS A N 1
ATOM 1580 C CA . HIS A 1 201 ? -0.189 -21.75 8.117 1 98.5 201 HIS A CA 1
ATOM 1581 C C . HIS A 1 201 ? 0.608 -20.938 7.102 1 98.5 201 HIS A C 1
ATOM 1583 O O . HIS A 1 201 ? 1.52 -21.453 6.461 1 98.5 201 HIS A O 1
ATOM 1589 N N . ILE A 1 202 ? 0.298 -19.719 6.98 1 98.75 202 ILE A N 1
ATOM 1590 C CA . ILE A 1 202 ? 0.975 -18.859 6.008 1 98.75 202 ILE A CA 1
ATOM 1591 C C . ILE A 1 202 ? 2.404 -18.594 6.469 1 98.75 202 ILE A C 1
ATOM 1593 O O . ILE A 1 202 ? 2.625 -18.156 7.605 1 98.75 202 ILE A O 1
ATOM 1597 N N . THR A 1 203 ? 3.357 -18.812 5.574 1 98.44 203 THR A N 1
ATOM 1598 C CA . THR A 1 203 ? 4.762 -18.672 5.949 1 98.44 203 THR A CA 1
ATOM 1599 C C . THR A 1 203 ? 5.406 -17.5 5.223 1 98.44 203 THR A C 1
ATOM 1601 O O . THR A 1 203 ? 6.496 -17.062 5.59 1 98.44 203 THR A O 1
ATOM 1604 N N . GLY A 1 204 ? 4.781 -17.047 4.203 1 98.62 204 GLY A N 1
ATOM 1605 C CA . GLY A 1 204 ? 5.344 -15.93 3.461 1 98.62 204 GLY A CA 1
ATOM 1606 C C . GLY A 1 204 ? 4.328 -15.227 2.582 1 98.62 204 GLY A C 1
ATOM 1607 O O . GLY A 1 204 ? 3.379 -15.852 2.1 1 98.62 204 GLY A O 1
ATOM 1608 N N . LYS A 1 205 ? 4.461 -13.969 2.412 1 98.94 205 LYS A N 1
ATOM 1609 C CA . LYS A 1 205 ? 3.709 -13.109 1.504 1 98.94 205 LYS A CA 1
ATOM 1610 C C . LYS A 1 205 ? 4.645 -12.219 0.688 1 98.94 205 LYS A C 1
ATOM 1612 O O . LYS A 1 205 ? 5.484 -11.508 1.248 1 98.94 205 LYS A O 1
ATOM 1617 N N . THR A 1 206 ? 4.559 -12.281 -0.613 1 98.94 206 THR A N 1
ATOM 1618 C CA . THR A 1 206 ? 5.438 -11.547 -1.519 1 98.94 206 THR A CA 1
ATOM 1619 C C . THR A 1 206 ? 4.633 -10.836 -2.602 1 98.94 206 THR A C 1
ATOM 1621 O O . THR A 1 206 ? 3.834 -11.469 -3.301 1 98.94 206 THR A O 1
ATOM 1624 N N . GLY A 1 207 ? 4.805 -9.5 -2.701 1 98.94 207 GLY A N 1
ATOM 1625 C CA . GLY A 1 207 ? 4.25 -8.805 -3.855 1 98.94 207 GLY A CA 1
ATOM 1626 C C . GLY A 1 207 ? 5.07 -9 -5.117 1 98.94 207 GLY A C 1
ATOM 1627 O O . GLY A 1 207 ? 6.301 -9 -5.07 1 98.94 207 GLY A O 1
ATOM 1628 N N . VAL A 1 208 ? 4.426 -9.211 -6.215 1 98.75 208 VAL A N 1
ATOM 1629 C CA . VAL A 1 208 ? 5.094 -9.359 -7.504 1 98.75 208 VAL A CA 1
ATOM 1630 C C . VAL A 1 208 ? 4.797 -8.148 -8.383 1 98.75 208 VAL A C 1
ATOM 1632 O O . VAL A 1 208 ? 3.637 -7.848 -8.664 1 98.75 208 VAL A O 1
ATOM 1635 N N . ARG A 1 209 ? 5.895 -7.512 -8.828 1 98.5 209 ARG A N 1
ATOM 1636 C CA . ARG A 1 209 ? 5.82 -6.262 -9.586 1 98.5 209 ARG A CA 1
ATOM 1637 C C . ARG A 1 209 ? 5.172 -5.16 -8.75 1 98.5 209 ARG A C 1
ATOM 1639 O O . ARG A 1 209 ? 4.152 -4.598 -9.148 1 98.5 209 ARG A O 1
ATOM 1646 N N . VAL A 1 210 ? 5.816 -4.762 -7.645 1 98.81 210 VAL A N 1
ATOM 1647 C CA . VAL A 1 210 ? 5.285 -3.805 -6.676 1 98.81 210 VAL A CA 1
ATOM 1648 C C . VAL A 1 210 ? 5.578 -2.381 -7.145 1 98.81 210 VAL A C 1
ATOM 1650 O O . VAL A 1 210 ? 4.953 -1.426 -6.68 1 98.81 210 VAL A O 1
ATOM 1653 N N . PHE A 1 211 ? 6.566 -2.244 -8.039 1 98.75 211 PHE A N 1
ATOM 1654 C CA . PHE A 1 211 ? 6.914 -0.938 -8.586 1 98.75 211 PHE A CA 1
ATOM 1655 C C . PHE A 1 211 ? 6.828 -0.947 -10.109 1 98.75 211 PHE A C 1
ATOM 1657 O O . PHE A 1 211 ? 6.363 0.02 -10.719 1 98.75 211 PHE A O 1
ATOM 1664 N N . HIS A 1 212 ? 7.176 -2.057 -10.758 1 98.44 212 HIS A N 1
ATOM 1665 C CA . HIS A 1 212 ? 7.395 -2.215 -12.195 1 98.44 212 HIS A CA 1
ATOM 1666 C C . HIS A 1 212 ? 6.246 -1.61 -12.992 1 98.44 212 HIS A C 1
ATOM 1668 O O . HIS A 1 212 ? 6.477 -0.813 -13.906 1 98.44 212 HIS A O 1
ATOM 1674 N N . ASP A 1 213 ? 5.023 -1.897 -12.602 1 97.56 213 ASP A N 1
ATOM 1675 C CA . ASP A 1 213 ? 3.846 -1.548 -13.391 1 97.56 213 ASP A CA 1
ATOM 1676 C C . ASP A 1 213 ? 3.457 -0.087 -13.18 1 97.56 213 ASP A C 1
ATOM 1678 O O . ASP A 1 213 ? 2.617 0.449 -13.906 1 97.56 213 ASP A O 1
ATOM 1682 N N . TYR A 1 214 ? 4.082 0.604 -12.25 1 98.38 214 TYR A N 1
ATOM 1683 C CA . TYR A 1 214 ? 3.607 1.922 -11.836 1 98.38 214 TYR A CA 1
ATOM 1684 C C . TYR A 1 214 ? 4.555 3.014 -12.32 1 98.38 214 TYR A C 1
ATOM 1686 O O . TYR A 1 214 ? 4.297 4.203 -12.109 1 98.38 214 TYR A O 1
ATOM 1694 N N . LEU A 1 215 ? 5.609 2.615 -13.008 1 98.19 215 LEU A N 1
ATOM 1695 C CA . LEU A 1 215 ? 6.605 3.584 -13.445 1 98.19 215 LEU A CA 1
ATOM 1696 C C . LEU A 1 215 ? 5.988 4.609 -14.391 1 98.19 215 LEU A C 1
ATOM 1698 O O . LEU A 1 215 ? 5.195 4.254 -15.266 1 98.19 215 LEU A O 1
ATOM 1702 N N . ARG A 1 216 ? 6.371 5.816 -14.172 1 97.19 216 ARG A N 1
ATOM 1703 C CA . ARG A 1 216 ? 5.906 6.891 -15.047 1 97.19 216 ARG A CA 1
ATOM 1704 C C . ARG A 1 216 ? 6.441 6.723 -16.469 1 97.19 216 ARG A C 1
ATOM 1706 O O . ARG A 1 216 ? 5.691 6.859 -17.438 1 97.19 216 ARG A O 1
ATOM 1713 N N . GLU A 1 217 ? 7.738 6.523 -16.531 1 96.81 217 GLU A N 1
ATOM 1714 C CA . GLU A 1 217 ? 8.383 6.289 -17.828 1 96.81 217 GLU A CA 1
ATOM 1715 C C . GLU A 1 217 ? 8.555 4.797 -18.094 1 96.81 217 GLU A C 1
ATOM 1717 O O . GLU A 1 217 ? 9.5 4.176 -17.609 1 96.81 217 GLU A O 1
ATOM 1722 N N . LYS A 1 218 ? 7.777 4.25 -18.953 1 95.12 218 LYS A N 1
ATOM 1723 C CA . LYS A 1 218 ? 7.676 2.809 -19.172 1 95.12 218 LYS A CA 1
ATOM 1724 C C . LYS A 1 218 ? 8.992 2.242 -19.703 1 95.12 218 LYS A C 1
ATOM 1726 O O . LYS A 1 218 ? 9.328 1.088 -19.438 1 95.12 218 LYS A O 1
ATOM 1731 N N . HIS A 1 219 ? 9.688 3.092 -20.453 1 96 219 HIS A N 1
ATOM 1732 C CA . HIS A 1 219 ? 10.922 2.592 -21.047 1 96 219 HIS A CA 1
ATOM 1733 C C . HIS A 1 219 ? 11.93 2.191 -19.969 1 96 219 HIS A C 1
ATOM 1735 O O . HIS A 1 219 ? 12.828 1.39 -20.219 1 96 219 HIS A O 1
ATOM 1741 N N . GLN A 1 220 ? 11.773 2.713 -18.75 1 96.56 220 GLN A N 1
ATOM 1742 C CA . GLN A 1 220 ? 12.703 2.414 -17.672 1 96.56 220 GLN A CA 1
ATOM 1743 C C . GLN A 1 220 ? 12.547 0.974 -17.188 1 96.56 220 GLN A C 1
ATOM 1745 O O . GLN A 1 220 ? 13.438 0.433 -16.531 1 96.56 220 GLN A O 1
ATOM 1750 N N . GLN A 1 221 ? 11.43 0.343 -17.5 1 96.75 221 GLN A N 1
ATOM 1751 C CA . GLN A 1 221 ? 11.234 -1.07 -17.188 1 96.75 221 GLN A CA 1
ATOM 1752 C C . GLN A 1 221 ? 12.297 -1.933 -17.859 1 96.75 221 GLN A C 1
ATOM 1754 O O . GLN A 1 221 ? 12.719 -2.947 -17.312 1 96.75 221 GLN A O 1
ATOM 1759 N N . HIS A 1 222 ? 12.625 -1.467 -18.984 1 95.44 222 HIS A N 1
ATOM 1760 C CA . HIS A 1 222 ? 13.633 -2.189 -19.75 1 95.44 222 HIS A CA 1
ATOM 1761 C C . HIS A 1 222 ? 15.023 -1.599 -19.531 1 95.44 222 HIS A C 1
ATOM 1763 O O . HIS A 1 222 ? 15.977 -2.328 -19.266 1 95.44 222 HIS A O 1
ATOM 1769 N N . ASP A 1 223 ? 15.195 -0.271 -19.594 1 96.19 223 ASP A N 1
ATOM 1770 C CA . ASP A 1 223 ? 16.484 0.423 -19.578 1 96.19 223 ASP A CA 1
ATOM 1771 C C . ASP A 1 223 ? 17.172 0.241 -18.234 1 96.19 223 ASP A C 1
ATOM 1773 O O . ASP A 1 223 ? 18.406 0.238 -18.172 1 96.19 223 ASP A O 1
ATOM 1777 N N . LYS A 1 224 ? 16.469 0.118 -17.234 1 96.5 224 LYS A N 1
ATOM 1778 C CA . LYS A 1 224 ? 17.016 0.035 -15.883 1 96.5 224 LYS A CA 1
ATOM 1779 C C . LYS A 1 224 ? 16.547 -1.232 -15.172 1 96.5 224 LYS A C 1
ATOM 1781 O O . LYS A 1 224 ? 16.312 -1.222 -13.961 1 96.5 224 LYS A O 1
ATOM 1786 N N . TYR A 1 225 ? 16.453 -2.281 -15.93 1 96 225 TYR A N 1
ATOM 1787 C CA . TYR A 1 225 ? 15.859 -3.51 -15.414 1 96 225 TYR A CA 1
ATOM 1788 C C . TYR A 1 225 ? 16.641 -4.039 -14.219 1 96 225 TYR A C 1
ATOM 1790 O O . TYR A 1 225 ? 16.047 -4.484 -13.234 1 96 225 TYR A O 1
ATOM 1798 N N . ALA A 1 226 ? 17.906 -4.023 -14.273 1 95.62 226 ALA A N 1
ATOM 1799 C CA . ALA A 1 226 ? 18.719 -4.582 -13.195 1 95.62 226 ALA A CA 1
ATOM 1800 C C . ALA A 1 226 ? 18.469 -3.846 -11.883 1 95.62 226 ALA A C 1
ATOM 1802 O O . ALA A 1 226 ? 18.281 -4.473 -10.836 1 95.62 226 ALA A O 1
ATOM 1803 N N . ALA A 1 227 ? 18.484 -2.52 -11.914 1 97 227 ALA A N 1
ATOM 1804 C CA . ALA A 1 227 ? 18.203 -1.714 -10.727 1 97 227 ALA A CA 1
ATOM 1805 C C . ALA A 1 227 ? 16.781 -1.94 -10.234 1 97 227 ALA A C 1
ATOM 1807 O O . ALA A 1 227 ? 16.547 -2.035 -9.023 1 97 227 ALA A O 1
ATOM 1808 N N . LEU A 1 228 ? 15.867 -2.043 -11.156 1 97.88 228 LEU A N 1
ATOM 1809 C CA . LEU A 1 228 ? 14.469 -2.285 -10.82 1 97.88 228 LEU A CA 1
ATOM 1810 C C . LEU A 1 228 ? 14.297 -3.635 -10.133 1 97.88 228 LEU A C 1
ATOM 1812 O O . LEU A 1 228 ? 13.625 -3.73 -9.109 1 97.88 228 LEU A O 1
ATOM 1816 N N . LEU A 1 229 ? 14.922 -4.656 -10.656 1 97 229 LEU A N 1
ATOM 1817 C CA . LEU A 1 229 ? 14.852 -5.98 -10.055 1 97 229 LEU A CA 1
ATOM 1818 C C . LEU A 1 229 ? 15.414 -5.961 -8.633 1 97 229 LEU A C 1
ATOM 1820 O O . LEU A 1 229 ? 14.836 -6.566 -7.727 1 97 229 LEU A O 1
ATOM 1824 N N . GLU A 1 230 ? 16.531 -5.312 -8.43 1 97.75 230 GLU A N 1
ATOM 1825 C CA . GLU A 1 230 ? 17.141 -5.203 -7.109 1 97.75 230 GLU A CA 1
ATOM 1826 C C . GLU A 1 230 ? 16.172 -4.559 -6.117 1 97.75 230 GLU A C 1
ATOM 1828 O O . GLU A 1 230 ? 15.984 -5.066 -5.008 1 97.75 230 GLU A O 1
ATOM 1833 N N . LEU A 1 231 ? 15.555 -3.477 -6.52 1 98.56 231 LEU A N 1
ATOM 1834 C CA . LEU A 1 231 ? 14.672 -2.736 -5.621 1 98.56 231 LEU A CA 1
ATOM 1835 C C . LEU A 1 231 ? 13.352 -3.475 -5.418 1 98.56 231 LEU A C 1
ATOM 1837 O O . LEU A 1 231 ? 12.789 -3.445 -4.324 1 98.56 231 LEU A O 1
ATOM 1841 N N . GLU A 1 232 ? 12.812 -4.172 -6.48 1 98.56 232 GLU A N 1
ATOM 1842 C CA . GLU A 1 232 ? 11.68 -5.078 -6.305 1 98.56 232 GLU A CA 1
ATOM 1843 C C . GLU A 1 232 ? 11.984 -6.141 -5.25 1 98.56 232 GLU A C 1
ATOM 1845 O O . GLU A 1 232 ? 11.172 -6.371 -4.348 1 98.56 232 GLU A O 1
ATOM 1850 N N . THR A 1 233 ? 13.125 -6.695 -5.363 1 98.19 233 THR A N 1
ATOM 1851 C CA . THR A 1 233 ? 13.539 -7.742 -4.438 1 98.19 233 THR A CA 1
ATOM 1852 C C . THR A 1 233 ? 13.633 -7.199 -3.012 1 98.19 233 THR A C 1
ATOM 1854 O O . THR A 1 233 ? 13.195 -7.855 -2.062 1 98.19 233 THR A O 1
ATOM 1857 N N . ARG A 1 234 ? 14.125 -6.027 -2.846 1 98.25 234 ARG A N 1
ATOM 1858 C CA . ARG A 1 234 ? 14.359 -5.41 -1.544 1 98.25 234 ARG A CA 1
ATOM 1859 C C . ARG A 1 234 ? 13.047 -5.1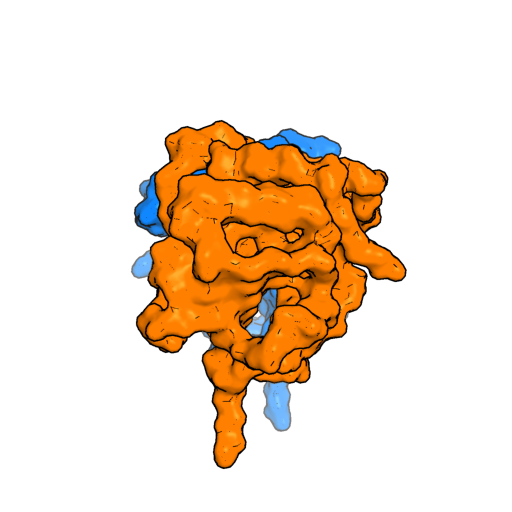41 -0.819 1 98.25 234 ARG A C 1
ATOM 1861 O O . ARG A 1 234 ? 12.961 -5.297 0.401 1 98.25 234 ARG A O 1
ATOM 1868 N N . TYR A 1 235 ? 11.961 -4.793 -1.575 1 98.56 235 TYR A N 1
ATOM 1869 C CA . TYR A 1 235 ? 10.805 -4.211 -0.897 1 98.56 235 TYR A CA 1
ATOM 1870 C C . TYR A 1 235 ? 9.57 -5.09 -1.071 1 98.56 235 TYR A C 1
ATOM 1872 O O . TYR A 1 235 ? 8.562 -4.898 -0.384 1 98.56 235 TYR A O 1
ATOM 1880 N N . CYS A 1 236 ? 9.602 -6.121 -1.898 1 98.69 236 CYS A N 1
ATOM 1881 C CA . CYS A 1 236 ? 8.414 -6.867 -2.305 1 98.69 236 CYS A CA 1
ATOM 1882 C C . CYS A 1 236 ? 7.883 -7.715 -1.156 1 98.69 236 CYS A C 1
ATOM 1884 O O . CYS A 1 236 ? 6.797 -8.281 -1.252 1 98.69 236 CYS A O 1
ATOM 1886 N N . ARG A 1 237 ? 8.594 -7.793 -0.016 1 98.75 237 ARG A N 1
ATOM 1887 C CA . ARG A 1 237 ? 8.125 -8.555 1.135 1 98.75 237 ARG A CA 1
ATOM 1888 C C . ARG A 1 237 ? 7.863 -7.645 2.33 1 98.75 237 ARG A C 1
ATOM 1890 O O . ARG A 1 237 ? 7.773 -8.117 3.467 1 98.75 237 ARG A O 1
ATOM 1897 N N . GLN A 1 238 ? 7.77 -6.328 2.098 1 98.12 238 GLN A N 1
ATOM 1898 C CA . GLN A 1 238 ? 7.48 -5.324 3.115 1 98.12 238 GLN A CA 1
ATOM 1899 C C . GLN A 1 238 ? 6.191 -4.574 2.791 1 98.12 238 GLN A C 1
ATOM 1901 O O . GLN A 1 238 ? 6.008 -4.094 1.672 1 98.12 238 GLN A O 1
ATOM 1906 N N . GLU A 1 239 ? 5.289 -4.508 3.75 1 98.06 239 GLU A N 1
ATOM 1907 C CA . GLU A 1 239 ? 4.133 -3.639 3.564 1 98.06 239 GLU A CA 1
ATOM 1908 C C . GLU A 1 239 ? 4.543 -2.168 3.578 1 98.06 239 GLU A C 1
ATOM 1910 O O . GLU A 1 239 ? 5.488 -1.787 4.273 1 98.06 239 GLU A O 1
ATOM 1915 N N . PRO A 1 240 ? 3.973 -1.318 2.799 1 98.44 240 PRO A N 1
ATOM 1916 C CA . PRO A 1 240 ? 2.729 -1.589 2.074 1 98.44 240 PRO A CA 1
ATOM 1917 C C . PRO A 1 240 ? 2.973 -2.168 0.682 1 98.44 240 PRO A C 1
ATOM 1919 O O . PRO A 1 240 ? 2.021 -2.385 -0.076 1 98.44 240 PRO A O 1
ATOM 1922 N N . TYR A 1 241 ? 4.168 -2.504 0.359 1 98.75 241 TYR A N 1
ATOM 1923 C CA . TYR A 1 241 ? 4.5 -2.805 -1.028 1 98.75 241 TYR A CA 1
ATOM 1924 C C . TYR A 1 241 ? 4.02 -4.199 -1.414 1 98.75 241 TYR A C 1
ATOM 1926 O O . TYR A 1 241 ? 3.576 -4.418 -2.543 1 98.75 241 TYR A O 1
ATOM 1934 N N . VAL A 1 242 ? 4.012 -5.137 -0.441 1 98.81 242 VAL A N 1
ATOM 1935 C CA . VAL A 1 242 ? 3.447 -6.453 -0.711 1 98.81 242 VAL A CA 1
ATOM 1936 C C . VAL A 1 242 ? 2.047 -6.305 -1.302 1 98.81 242 VAL A C 1
ATOM 1938 O O . VAL A 1 242 ? 1.742 -6.883 -2.348 1 98.81 242 VAL A O 1
ATOM 1941 N N . SER A 1 243 ? 1.268 -5.441 -0.663 1 98.69 243 SER A N 1
ATOM 1942 C CA . SER A 1 243 ? -0.154 -5.312 -0.967 1 98.69 243 SER A CA 1
ATOM 1943 C C . SER A 1 243 ? -0.375 -4.531 -2.256 1 98.69 243 SER A C 1
ATOM 1945 O O . SER A 1 243 ? -1.506 -4.422 -2.736 1 98.69 243 SER A O 1
ATOM 1947 N N . LEU A 1 244 ? 0.694 -4.078 -2.881 1 98.56 244 LEU A N 1
ATOM 1948 C CA . LEU A 1 244 ? 0.583 -3.305 -4.113 1 98.56 244 LEU A CA 1
ATOM 1949 C C . LEU A 1 244 ? 0.973 -4.148 -5.32 1 98.56 244 LEU A C 1
ATOM 1951 O O . LEU A 1 244 ? 0.812 -3.715 -6.465 1 98.56 244 LEU A O 1
ATOM 1955 N N . GLY A 1 245 ? 1.464 -5.336 -5.082 1 98.75 245 GLY A N 1
ATOM 1956 C CA . GLY A 1 245 ? 1.864 -6.184 -6.195 1 98.75 245 GLY A CA 1
ATOM 1957 C C . GLY A 1 245 ? 0.743 -6.438 -7.184 1 98.75 245 GLY A C 1
ATOM 1958 O O . GLY A 1 245 ? -0.417 -6.586 -6.793 1 98.75 245 GLY A O 1
ATOM 1959 N N . ARG A 1 246 ? 1.162 -6.512 -8.453 1 98.19 246 ARG A N 1
ATOM 1960 C CA . ARG A 1 246 ? 0.185 -6.949 -9.445 1 98.19 246 ARG A CA 1
ATOM 1961 C C . ARG A 1 246 ? -0.366 -8.328 -9.094 1 98.19 246 ARG A C 1
ATOM 1963 O O . ARG A 1 246 ? -1.549 -8.602 -9.312 1 98.19 246 ARG A O 1
ATOM 1970 N N . TYR A 1 247 ? 0.475 -9.109 -8.656 1 98.56 247 TYR A N 1
ATOM 1971 C CA . TYR A 1 247 ? 0.165 -10.391 -8.023 1 98.56 247 TYR A CA 1
ATOM 1972 C C . TYR A 1 247 ? 0.721 -10.445 -6.609 1 98.56 247 TYR A C 1
ATOM 1974 O O . TYR A 1 247 ? 1.626 -9.688 -6.258 1 98.56 247 TYR A O 1
ATOM 1982 N N . ILE A 1 248 ? 0.148 -11.312 -5.824 1 98.94 248 ILE A N 1
ATOM 1983 C CA . ILE A 1 248 ? 0.728 -11.664 -4.531 1 98.94 248 ILE A CA 1
ATOM 1984 C C . ILE A 1 248 ? 1.038 -13.156 -4.492 1 98.94 248 ILE A C 1
ATOM 1986 O O . ILE A 1 248 ? 0.217 -13.977 -4.906 1 98.94 248 ILE A O 1
ATOM 1990 N N . HIS A 1 249 ? 2.207 -13.469 -4.152 1 98.94 249 HIS A N 1
ATOM 1991 C CA . HIS A 1 249 ? 2.637 -14.852 -3.959 1 98.94 249 HIS A CA 1
ATOM 1992 C C . HIS A 1 249 ? 2.656 -15.219 -2.479 1 98.94 249 HIS A C 1
ATOM 1994 O O . HIS A 1 249 ? 3.365 -14.594 -1.688 1 98.94 249 HIS A O 1
ATOM 2000 N N . VAL A 1 250 ? 1.893 -16.219 -2.111 1 98.94 250 VAL A N 1
ATOM 2001 C CA . VAL A 1 250 ? 1.784 -16.688 -0.735 1 98.94 250 VAL A CA 1
ATOM 2002 C C . VAL A 1 250 ? 2.342 -18.094 -0.628 1 98.94 250 VAL A C 1
ATOM 2004 O O . VAL A 1 250 ? 2.021 -18.969 -1.447 1 98.94 250 VAL A O 1
ATOM 2007 N N . THR A 1 251 ? 3.201 -18.328 0.283 1 98.88 251 THR A N 1
ATOM 2008 C CA . THR A 1 251 ? 3.60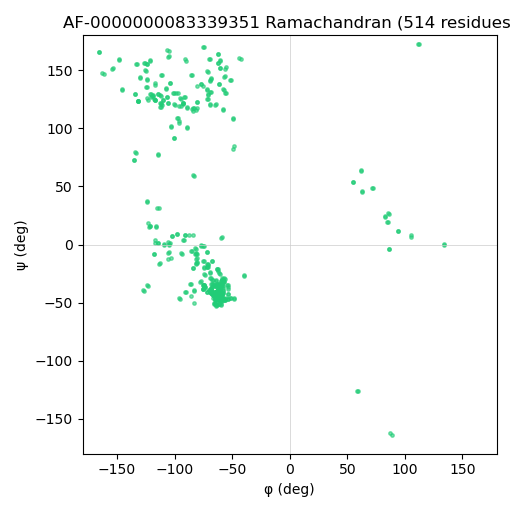5 -19.672 0.664 1 98.88 251 THR A CA 1
ATOM 2009 C C . THR A 1 251 ? 2.953 -20.078 1.981 1 98.88 251 THR A C 1
ATOM 2011 O O . THR A 1 251 ? 2.83 -19.266 2.898 1 98.88 251 THR A O 1
ATOM 2014 N N . ALA A 1 252 ? 2.514 -21.281 2.047 1 98.81 252 ALA A N 1
ATOM 2015 C CA . ALA A 1 252 ? 1.836 -21.781 3.24 1 98.81 252 ALA A CA 1
ATOM 2016 C C . ALA A 1 252 ? 2.098 -23.281 3.438 1 98.81 252 ALA A C 1
ATOM 2018 O O . ALA A 1 252 ? 2.443 -23.984 2.488 1 98.81 252 ALA A O 1
ATOM 2019 N N . LEU A 1 253 ? 1.904 -23.734 4.699 1 98.5 253 LEU A N 1
ATOM 2020 C CA . LEU A 1 253 ? 2.133 -25.125 5.051 1 98.5 253 LEU A CA 1
ATOM 2021 C C . LEU A 1 253 ? 0.88 -25.734 5.664 1 98.5 253 LEU A C 1
ATOM 2023 O O . LEU A 1 253 ? 0.141 -25.062 6.387 1 98.5 253 LEU A O 1
ATOM 2027 N N . LYS A 1 254 ? 0.676 -26.922 5.324 1 98.25 254 LYS A N 1
ATOM 2028 C CA . LYS A 1 254 ? -0.261 -27.75 6.086 1 98.25 254 LYS A CA 1
ATOM 2029 C C . LYS A 1 254 ? 0.39 -28.297 7.352 1 98.25 254 LYS A C 1
ATOM 2031 O O . LYS A 1 254 ? 1.445 -28.922 7.293 1 98.25 254 LYS A O 1
ATOM 2036 N N . PRO A 1 255 ? -0.242 -27.984 8.477 1 96.69 255 PRO A N 1
ATOM 2037 C CA . PRO A 1 255 ? 0.365 -28.469 9.719 1 96.69 255 PRO A CA 1
ATOM 2038 C C . PRO A 1 255 ? 0.568 -29.984 9.727 1 96.69 255 PRO A C 1
ATOM 2040 O O . PRO A 1 255 ? -0.194 -30.703 9.086 1 96.69 255 PRO A O 1
ATOM 2043 N N . GLN A 1 256 ? 1.626 -30.359 10.508 1 90.81 256 GLN A N 1
ATOM 2044 C CA . GLN A 1 256 ? 1.878 -31.781 10.688 1 90.81 256 GLN A CA 1
ATOM 2045 C C . GLN A 1 256 ? 0.778 -32.438 11.523 1 90.81 256 GLN A C 1
ATOM 2047 O O . GLN A 1 256 ? 0.159 -31.781 12.367 1 90.81 256 GLN A O 1
ATOM 2052 N N . MET A 1 257 ? 0.173 -33.531 11.18 1 73.25 257 MET A N 1
ATOM 2053 C CA . MET A 1 257 ? -0.794 -34.219 12.031 1 73.25 257 MET A CA 1
ATOM 2054 C C . MET A 1 257 ? -0.247 -34.406 13.445 1 73.25 257 MET A C 1
ATOM 2056 O O . MET A 1 257 ? 0.953 -34.625 13.625 1 73.25 257 MET A O 1
ATOM 2060 N N . GLN A 1 258 ? -0.818 -33.625 14.469 1 50.09 258 GLN A N 1
ATOM 2061 C CA . GLN A 1 258 ? -0.482 -34 15.836 1 50.09 258 GLN A CA 1
ATOM 2062 C C . GLN A 1 258 ? -0.677 -35.5 16.047 1 50.09 258 GLN A C 1
ATOM 2064 O O . GLN A 1 258 ? -1.728 -36.062 15.711 1 50.09 258 GLN A O 1
ATOM 2069 N N . GLY A 1 259 ? 0.19 -36.219 15.695 1 38.62 259 GLY A N 1
ATOM 2070 C CA . GLY A 1 259 ? 0.106 -37.531 16.344 1 38.62 259 GLY A CA 1
ATOM 2071 C C . GLY A 1 259 ? -0.268 -37.469 17.797 1 38.62 259 GLY A C 1
ATOM 2072 O O . GLY A 1 259 ? -0.1 -36.406 18.438 1 38.62 259 GLY A O 1
ATOM 2073 N N . MET B 1 1 ? 21.406 18.062 17.625 1 26.16 1 MET B N 1
ATOM 2074 C CA . MET B 1 1 ? 20.719 17.984 16.328 1 26.16 1 MET B CA 1
ATOM 2075 C C . MET B 1 1 ? 19.547 18.938 16.281 1 26.16 1 MET B C 1
ATOM 2077 O O . MET B 1 1 ? 18.578 18.797 17.031 1 26.16 1 MET B O 1
ATOM 2081 N N . GLN B 1 2 ? 19.625 20.188 15.766 1 33.69 2 GLN B N 1
ATOM 2082 C CA . GLN B 1 2 ? 18.766 21.359 15.891 1 33.69 2 GLN B CA 1
ATOM 2083 C C . GLN B 1 2 ? 17.562 21.25 14.953 1 33.69 2 GLN B C 1
ATOM 2085 O O . GLN B 1 2 ? 17.656 20.641 13.891 1 33.69 2 GLN B O 1
ATOM 2090 N N . ASP B 1 3 ? 16.359 21.578 15.383 1 45.69 3 ASP B N 1
ATOM 2091 C CA . ASP B 1 3 ? 15.125 21.641 14.602 1 45.69 3 ASP B CA 1
ATOM 2092 C C . ASP B 1 3 ? 15.281 22.578 13.406 1 45.69 3 ASP B C 1
ATOM 2094 O O . ASP B 1 3 ? 16 23.578 13.484 1 45.69 3 ASP B O 1
ATOM 2098 N N . ARG B 1 4 ? 14.922 22.141 12.289 1 47.44 4 ARG B N 1
ATOM 2099 C CA . ARG B 1 4 ? 15.078 22.922 11.07 1 47.44 4 ARG B CA 1
ATOM 2100 C C . ARG B 1 4 ? 14.219 24.188 11.125 1 47.44 4 ARG B C 1
ATOM 2102 O O . ARG B 1 4 ? 13.039 24.125 11.484 1 47.44 4 ARG B O 1
ATOM 2109 N N . ASN B 1 5 ? 14.883 25.406 11.016 1 42.88 5 ASN B N 1
ATOM 2110 C CA . ASN B 1 5 ? 14.227 26.703 10.891 1 42.88 5 ASN B CA 1
ATOM 2111 C C . ASN B 1 5 ? 13.797 26.984 9.453 1 42.88 5 ASN B C 1
ATOM 2113 O O . ASN B 1 5 ? 14.594 26.828 8.523 1 42.88 5 ASN B O 1
ATOM 2117 N N . PHE B 1 6 ? 12.578 27.109 9.094 1 47 6 PHE B N 1
ATOM 2118 C CA . PHE B 1 6 ? 11.984 27.203 7.77 1 47 6 PHE B CA 1
ATOM 2119 C C . PHE B 1 6 ? 12.023 28.625 7.25 1 47 6 PHE B C 1
ATOM 2121 O O . PHE B 1 6 ? 11.352 28.953 6.266 1 47 6 PHE B O 1
ATOM 2128 N N . ASP B 1 7 ? 12.727 29.562 7.945 1 47.97 7 ASP B N 1
ATOM 2129 C CA . ASP B 1 7 ? 12.742 30.938 7.473 1 47.97 7 ASP B CA 1
ATOM 2130 C C . ASP B 1 7 ? 13.203 31.016 6.02 1 47.97 7 ASP B C 1
ATOM 2132 O O . ASP B 1 7 ? 12.695 31.828 5.242 1 47.97 7 ASP B O 1
ATOM 2136 N N . ASP B 1 8 ? 14.039 30.203 5.707 1 48.88 8 ASP B N 1
ATOM 2137 C CA . ASP B 1 8 ? 14.688 30.344 4.402 1 48.88 8 ASP B CA 1
ATOM 2138 C C . ASP B 1 8 ? 13.812 29.766 3.295 1 48.88 8 ASP B C 1
ATOM 2140 O O . ASP B 1 8 ? 14.055 30.016 2.111 1 48.88 8 ASP B O 1
ATOM 2144 N N . ILE B 1 9 ? 12.781 28.938 3.535 1 48.53 9 ILE B N 1
ATOM 2145 C CA . ILE B 1 9 ? 12.031 28.328 2.443 1 48.53 9 ILE B CA 1
ATOM 2146 C C . ILE B 1 9 ? 10.555 28.688 2.561 1 48.53 9 ILE B C 1
ATOM 2148 O O . ILE B 1 9 ? 9.711 28.109 1.883 1 48.53 9 ILE B O 1
ATOM 2152 N N . ALA B 1 10 ? 10.156 29.719 3.312 1 51 10 ALA B N 1
ATOM 2153 C CA . ALA B 1 10 ? 8.789 30.078 3.643 1 51 10 ALA B CA 1
ATOM 2154 C C . ALA B 1 10 ? 8 30.453 2.389 1 51 10 ALA B C 1
ATOM 2156 O O . ALA B 1 10 ? 6.844 30.047 2.232 1 51 10 ALA B O 1
ATOM 2157 N N . GLU B 1 11 ? 8.594 31.219 1.581 1 46.44 11 GLU B N 1
ATOM 2158 C CA . GLU B 1 11 ? 7.906 31.672 0.38 1 46.44 11 GLU B CA 1
ATOM 2159 C C . GLU B 1 11 ? 7.59 30.516 -0.555 1 46.44 11 GLU B C 1
ATOM 2161 O O . GLU B 1 11 ? 6.48 30.406 -1.08 1 46.44 11 GLU B O 1
ATOM 2166 N N . LYS B 1 12 ? 8.445 29.766 -0.844 1 50.53 12 LYS B N 1
ATOM 2167 C CA . LYS B 1 12 ? 8.289 28.609 -1.722 1 50.53 12 LYS B CA 1
ATOM 2168 C C . LYS B 1 12 ? 7.262 27.625 -1.166 1 50.53 12 LYS B C 1
ATOM 2170 O O . LYS B 1 12 ? 6.445 27.094 -1.915 1 50.53 12 LYS B O 1
ATOM 2175 N N . PHE B 1 13 ? 7.262 27.5 0.021 1 47.97 13 PHE B N 1
ATOM 2176 C CA . PHE B 1 13 ? 6.324 26.625 0.724 1 47.97 13 PHE B CA 1
ATOM 2177 C C . PHE B 1 13 ? 4.895 27.125 0.567 1 47.97 13 PHE B C 1
ATOM 2179 O O . PHE B 1 13 ? 3.982 26.344 0.296 1 47.97 13 PHE B O 1
ATOM 2186 N N . SER B 1 14 ? 4.688 28.328 0.766 1 45.88 14 SER B N 1
ATOM 2187 C CA . SER B 1 14 ? 3.361 28.922 0.7 1 45.88 14 SER B CA 1
ATOM 2188 C C . SER B 1 14 ? 2.754 28.781 -0.69 1 45.88 14 SER B C 1
ATOM 2190 O O . SER B 1 14 ? 1.567 28.469 -0.824 1 45.88 14 SER B O 1
ATOM 2192 N N . ARG B 1 15 ? 3.373 29.125 -1.744 1 47.94 15 ARG B N 1
ATOM 2193 C CA . ARG B 1 15 ? 2.912 29.062 -3.129 1 47.94 15 ARG B CA 1
ATOM 2194 C C . ARG B 1 15 ? 2.6 27.641 -3.543 1 47.94 15 ARG B C 1
ATOM 2196 O O . ARG B 1 15 ? 1.649 27.391 -4.293 1 47.94 15 ARG B O 1
ATOM 2203 N N . ASN B 1 16 ? 3.367 26.703 -3.184 1 47.12 16 ASN B N 1
ATOM 2204 C CA . ASN B 1 16 ? 3.264 25.312 -3.588 1 47.12 16 ASN B CA 1
ATOM 2205 C C . ASN B 1 16 ? 2.111 24.609 -2.877 1 47.12 16 ASN B C 1
ATOM 2207 O O . ASN B 1 16 ? 1.513 23.672 -3.424 1 47.12 16 ASN B O 1
ATOM 2211 N N . ILE B 1 17 ? 1.845 24.922 -1.709 1 50.47 17 ILE B N 1
ATOM 2212 C CA . ILE B 1 17 ? 0.938 24.094 -0.926 1 50.47 17 ILE B CA 1
ATOM 2213 C C . ILE B 1 17 ? -0.508 24.469 -1.242 1 50.47 17 ILE B C 1
ATOM 2215 O O . ILE B 1 17 ? -1.345 23.594 -1.481 1 50.47 17 ILE B O 1
ATOM 2219 N N . TYR B 1 18 ? -0.941 25.844 -1.212 1 53.78 18 TYR B N 1
ATOM 2220 C CA . TYR B 1 18 ? -2.375 26.094 -1.117 1 53.78 18 TYR B CA 1
ATOM 2221 C C . TYR B 1 18 ? -2.949 26.5 -2.469 1 53.78 18 TYR B C 1
ATOM 2223 O O . TYR B 1 18 ? -4.145 26.328 -2.721 1 53.78 18 TYR B O 1
ATOM 2231 N N . GLY B 1 19 ? -2.131 26.781 -3.412 1 67.25 19 GLY B N 1
ATOM 2232 C CA . GLY B 1 19 ? -2.668 27.141 -4.711 1 67.25 19 GLY B CA 1
ATOM 2233 C C . GLY B 1 19 ? -2.533 26.047 -5.75 1 67.25 19 GLY B C 1
ATOM 2234 O O . GLY B 1 19 ? -3.084 26.156 -6.848 1 67.25 19 GLY B O 1
ATOM 2235 N N . THR B 1 20 ? -1.989 25.016 -5.297 1 89.81 20 THR B N 1
ATOM 2236 C CA . THR B 1 20 ? -1.799 23.859 -6.176 1 89.81 20 THR B CA 1
ATOM 2237 C C . THR B 1 20 ? -2.805 22.766 -5.859 1 89.81 20 THR B C 1
ATOM 2239 O O . THR B 1 20 ? -3.496 22.828 -4.84 1 89.81 20 THR B O 1
ATOM 2242 N N . THR B 1 21 ? -2.994 21.859 -6.75 1 94.81 21 THR B N 1
ATOM 2243 C CA . THR B 1 21 ? -3.885 20.734 -6.488 1 94.81 21 THR B CA 1
ATOM 2244 C C . THR B 1 21 ? -3.389 19.906 -5.301 1 94.81 21 THR B C 1
ATOM 2246 O O . THR B 1 21 ? -4.184 19.297 -4.59 1 94.81 21 THR B O 1
ATOM 2249 N N . LYS B 1 22 ? -2.092 20.016 -5.078 1 95.81 22 LYS B N 1
ATOM 2250 C CA . LYS B 1 22 ? -1.521 19.344 -3.912 1 95.81 22 LYS B CA 1
ATOM 2251 C C . LYS B 1 22 ? -2.062 19.953 -2.615 1 95.81 22 LYS B C 1
ATOM 2253 O O . LYS B 1 22 ? -2.529 19.219 -1.738 1 95.81 22 LYS B O 1
ATOM 2258 N N . GLY B 1 23 ? -1.964 21.25 -2.545 1 94.25 23 GLY B N 1
ATOM 2259 C CA . GLY B 1 23 ? -2.459 21.938 -1.368 1 94.25 23 GLY B CA 1
ATOM 2260 C C . GLY B 1 23 ? -3.959 21.812 -1.185 1 94.25 23 GLY B C 1
ATOM 2261 O O . GLY B 1 23 ? -4.434 21.578 -0.07 1 94.25 23 GLY B O 1
ATOM 2262 N N . GLN B 1 24 ? -4.664 21.906 -2.264 1 93.69 24 GLN B N 1
ATOM 2263 C CA . GLN B 1 24 ? -6.117 21.797 -2.227 1 93.69 24 GLN B CA 1
ATOM 2264 C C . GLN B 1 24 ? -6.543 20.422 -1.717 1 93.69 24 GLN B C 1
ATOM 2266 O O . GLN B 1 24 ? -7.426 20.312 -0.862 1 93.69 24 GLN B O 1
ATOM 2271 N N . LEU B 1 25 ? -5.922 19.438 -2.225 1 96.81 25 LEU B N 1
ATOM 2272 C CA . LEU B 1 25 ? -6.27 18.062 -1.839 1 96.81 25 LEU B CA 1
ATOM 2273 C C . LEU B 1 25 ? -5.91 17.812 -0.38 1 96.81 25 LEU B C 1
ATOM 2275 O O . LEU B 1 25 ? -6.684 17.188 0.352 1 96.81 25 LEU B O 1
ATOM 2279 N N . ARG B 1 26 ? -4.762 18.281 0.043 1 97.56 26 ARG B N 1
ATOM 2280 C CA . ARG B 1 26 ? -4.359 18.125 1.438 1 97.56 26 ARG B CA 1
ATOM 2281 C C . ARG B 1 26 ? -5.383 18.766 2.373 1 97.56 26 ARG B C 1
ATOM 2283 O O . ARG B 1 26 ? -5.805 18.141 3.354 1 97.56 26 ARG B O 1
ATOM 2290 N N . GLN B 1 27 ? -5.777 19.922 2.035 1 95.38 27 GLN B N 1
ATOM 2291 C CA . GLN B 1 27 ? -6.742 20.641 2.865 1 95.38 27 GLN B CA 1
ATOM 2292 C C . GLN B 1 27 ? -8.094 19.922 2.871 1 95.38 27 GLN B C 1
ATOM 2294 O O . GLN B 1 27 ? -8.711 19.766 3.926 1 95.38 27 GLN B O 1
ATOM 2299 N N . ALA B 1 28 ? -8.531 19.5 1.721 1 95.94 28 ALA B N 1
ATOM 2300 C CA . ALA B 1 28 ? -9.828 18.844 1.618 1 95.94 28 ALA B CA 1
ATOM 2301 C C . ALA B 1 28 ? -9.875 17.594 2.486 1 95.94 28 ALA B C 1
ATOM 2303 O O . ALA B 1 28 ? -10.797 17.406 3.279 1 95.94 28 ALA B O 1
ATOM 2304 N N . ILE B 1 29 ? -8.859 16.766 2.361 1 98.38 29 ILE B N 1
ATOM 2305 C CA . ILE B 1 29 ? -8.812 15.5 3.094 1 98.38 29 ILE B CA 1
ATOM 2306 C C . ILE B 1 29 ? -8.656 15.781 4.586 1 98.38 29 ILE B C 1
ATOM 2308 O O . ILE B 1 29 ? -9.312 15.148 5.414 1 98.38 29 ILE B O 1
ATOM 2312 N N . LEU B 1 30 ? -7.801 16.734 4.945 1 98.44 30 LEU B N 1
ATOM 2313 C CA . LEU B 1 30 ? -7.605 17.109 6.344 1 98.44 30 LEU B CA 1
ATOM 2314 C C . LEU B 1 30 ? -8.922 17.516 6.988 1 98.44 30 LEU B C 1
ATOM 2316 O O . LEU B 1 30 ? -9.258 17.047 8.078 1 98.44 30 LEU B O 1
ATOM 2320 N N . TRP B 1 31 ? -9.664 18.328 6.363 1 97.44 31 TRP B N 1
ATOM 2321 C CA . TRP B 1 31 ? -10.867 18.891 6.973 1 97.44 31 TRP B CA 1
ATOM 2322 C C . TRP B 1 31 ? -11.984 17.859 7.027 1 97.44 31 TRP B C 1
ATOM 2324 O O . TRP B 1 31 ? -12.898 17.969 7.848 1 97.44 31 TRP B O 1
ATOM 2334 N N . GLN B 1 32 ? -11.969 16.875 6.129 1 97.56 32 GLN B N 1
ATOM 2335 C CA . GLN B 1 32 ? -12.891 15.758 6.258 1 97.56 32 GLN B CA 1
ATOM 2336 C C . GLN B 1 32 ? -12.703 15.039 7.594 1 97.56 32 GLN B C 1
ATOM 2338 O O . GLN B 1 32 ? -13.648 14.469 8.133 1 97.56 32 GLN B O 1
ATOM 2343 N N . ASP B 1 33 ? -11.484 15.086 8.102 1 98.44 33 ASP B N 1
ATOM 2344 C CA . ASP B 1 33 ? -11.188 14.461 9.391 1 98.44 33 ASP B CA 1
ATOM 2345 C C . ASP B 1 33 ? -11.391 15.445 10.539 1 98.44 33 ASP B C 1
ATOM 2347 O O . ASP B 1 33 ? -11.938 15.078 11.586 1 98.44 33 ASP B O 1
ATOM 2351 N N . LEU B 1 34 ? -10.969 16.656 10.336 1 98.06 34 LEU B N 1
ATOM 2352 C CA . LEU B 1 34 ? -10.875 17.641 11.422 1 98.06 34 LEU B CA 1
ATOM 2353 C C . LEU B 1 34 ? -12.25 18.156 11.812 1 98.06 34 LEU B C 1
ATOM 2355 O O . LEU B 1 34 ? -12.531 18.359 12.992 1 98.06 34 LEU B O 1
ATOM 2359 N N . GLN B 1 35 ? -13.133 18.344 10.859 1 96.5 35 GLN B N 1
ATOM 2360 C CA . GLN B 1 35 ? -14.453 18.906 11.141 1 96.5 35 GLN B CA 1
ATOM 2361 C C . GLN B 1 35 ? -15.25 17.969 12.055 1 96.5 35 GLN B C 1
ATOM 2363 O O . GLN B 1 35 ? -15.766 18.406 13.086 1 96.5 35 GLN B O 1
ATOM 2368 N N . PRO B 1 36 ? -15.391 16.688 11.695 1 97.06 36 PRO B N 1
ATOM 2369 C CA . PRO B 1 36 ? -16.094 15.789 12.609 1 97.06 36 PRO B CA 1
ATOM 2370 C C . PRO B 1 36 ? -15.438 15.719 13.992 1 97.06 36 PRO B C 1
ATOM 2372 O O . PRO B 1 36 ? -16.125 15.555 15 1 97.06 36 PRO B O 1
ATOM 2375 N N . LEU B 1 37 ? -14.125 15.789 14.023 1 97.75 37 LEU B N 1
ATOM 2376 C CA . LEU B 1 37 ? -13.406 15.781 15.297 1 97.75 37 LEU B CA 1
ATOM 2377 C C . LEU B 1 37 ? -13.805 16.984 16.156 1 97.75 37 LEU B C 1
ATOM 2379 O O . LEU B 1 37 ? -14.109 16.828 17.344 1 97.75 37 LEU B O 1
ATOM 2383 N N . LEU B 1 38 ? -13.836 18.156 15.562 1 96.94 38 LEU B N 1
ATOM 2384 C CA . LEU B 1 38 ? -14.242 19.375 16.25 1 96.94 38 LEU B CA 1
ATOM 2385 C C . LEU B 1 38 ? -15.688 19.281 16.734 1 96.94 38 LEU B C 1
ATOM 2387 O O . LEU B 1 38 ? -16 19.672 17.859 1 96.94 38 LEU B O 1
ATOM 2391 N N . ASN B 1 39 ? -16.547 18.703 15.891 1 95.69 39 ASN B N 1
ATOM 2392 C CA . ASN B 1 39 ? -17.938 18.531 16.25 1 95.69 39 ASN B CA 1
ATOM 2393 C C . ASN B 1 39 ? -18.109 17.625 17.469 1 95.69 39 ASN B C 1
ATOM 2395 O O . ASN B 1 39 ? -18.938 17.875 18.344 1 95.69 39 ASN B O 1
ATOM 2399 N N . GLN B 1 40 ? -17.328 16.656 17.516 1 94.94 40 GLN B N 1
ATOM 2400 C CA . GLN B 1 40 ? -17.391 15.688 18.594 1 94.94 40 GLN B CA 1
ATOM 2401 C C . GLN B 1 40 ? -16.953 16.297 19.922 1 94.94 40 GLN B C 1
ATOM 2403 O O . GLN B 1 40 ? -17.422 15.906 20.984 1 94.94 40 GLN B O 1
ATOM 2408 N N . MET B 1 41 ? -16.094 17.266 19.859 1 94.94 41 MET B N 1
ATOM 2409 C CA . MET B 1 41 ? -15.516 17.875 21.062 1 94.94 41 MET B CA 1
ATOM 2410 C C . MET B 1 41 ? -16.469 18.891 21.672 1 94.94 41 MET B C 1
ATOM 2412 O O . MET B 1 41 ? -16.312 19.266 22.828 1 94.94 41 MET B O 1
ATOM 2416 N N . GLY B 1 42 ? -17.516 19.328 20.922 1 89.31 42 GLY B N 1
ATOM 2417 C CA . GLY B 1 42 ? -18.531 20.25 21.453 1 89.31 42 GLY B CA 1
ATOM 2418 C C . GLY B 1 42 ? -18.469 21.625 20.828 1 89.31 42 GLY B C 1
ATOM 2419 O O . GLY B 1 42 ? -17.547 21.922 20.062 1 89.31 42 GLY B O 1
ATOM 2420 N N . PRO B 1 43 ? -19.391 22.469 21.109 1 88.75 43 PRO B N 1
ATOM 2421 C CA . PRO B 1 43 ? -19.547 23.75 20.422 1 88.75 43 PRO B CA 1
ATOM 2422 C C . PRO B 1 43 ? -18.5 24.781 20.844 1 88.75 43 PRO B C 1
ATOM 2424 O O . PRO B 1 43 ? -18.203 25.703 20.094 1 88.75 43 PRO B O 1
ATOM 2427 N N . GLY B 1 44 ? -17.906 24.594 21.969 1 87.56 44 GLY B N 1
ATOM 2428 C CA . GLY B 1 44 ? -16.828 25.5 22.344 1 87.56 44 GLY B CA 1
ATOM 2429 C C . GLY B 1 44 ? -17.328 26.719 23.094 1 87.56 44 GLY B C 1
ATOM 2430 O O . GLY B 1 44 ? -18.406 26.688 23.688 1 87.56 44 GLY B O 1
ATOM 2431 N N . PRO B 1 45 ? -16.375 27.672 23.094 1 97.12 45 PRO B N 1
ATOM 2432 C CA . PRO B 1 45 ? -15.094 27.75 22.375 1 97.12 45 PRO B CA 1
ATOM 2433 C C . PRO B 1 45 ? -14.055 26.781 22.938 1 97.12 45 PRO B C 1
ATOM 2435 O O . PRO B 1 45 ? -13.859 26.703 24.156 1 97.12 45 PRO B O 1
ATOM 2438 N N . LEU B 1 46 ? -13.383 26.047 22.031 1 98.25 46 LEU B N 1
ATOM 2439 C CA . LEU B 1 46 ? -12.312 25.125 22.391 1 98.25 46 LEU B CA 1
ATOM 2440 C C . LEU B 1 46 ? -10.977 25.859 22.5 1 98.25 46 LEU B C 1
ATOM 2442 O O . LEU B 1 46 ? -10.766 26.875 21.812 1 98.25 46 LEU B O 1
ATOM 2446 N N . GLN B 1 47 ? -10.148 25.406 23.406 1 98.31 47 GLN B N 1
ATOM 2447 C CA . GLN B 1 47 ? -8.75 25.828 23.453 1 98.31 47 GLN B CA 1
ATOM 2448 C C . GLN B 1 47 ? -7.875 24.922 22.594 1 98.31 47 GLN B C 1
ATOM 2450 O O . GLN B 1 47 ? -7.727 23.734 22.891 1 98.31 47 GLN B O 1
ATOM 2455 N N . ILE B 1 48 ? -7.23 25.516 21.531 1 98.56 48 ILE B N 1
ATOM 2456 C CA . ILE B 1 48 ? -6.52 24.703 20.531 1 98.56 48 ILE B CA 1
ATOM 2457 C C . ILE B 1 48 ? -5.07 25.172 20.438 1 98.56 48 ILE B C 1
ATOM 2459 O O . ILE B 1 48 ? -4.801 26.375 20.422 1 98.56 48 ILE B O 1
ATOM 2463 N N . LEU B 1 49 ? -4.203 24.219 20.406 1 98.69 49 LEU B N 1
ATOM 2464 C CA . LEU B 1 49 ? -2.797 24.5 20.141 1 98.69 49 LEU B CA 1
ATOM 2465 C C . LEU B 1 49 ? -2.414 24.062 18.734 1 98.69 49 LEU B C 1
ATOM 2467 O O . LEU B 1 49 ? -2.627 22.906 18.359 1 98.69 49 LEU B O 1
ATOM 2471 N N . ASP B 1 50 ? -1.947 24.969 17.938 1 98.69 50 ASP B N 1
ATOM 2472 C CA . ASP B 1 50 ? -1.32 24.672 16.641 1 98.69 50 ASP B CA 1
ATOM 2473 C C . ASP B 1 50 ? 0.202 24.719 16.75 1 98.69 50 ASP B C 1
ATOM 2475 O O . ASP B 1 50 ? 0.807 25.781 16.609 1 98.69 50 ASP B O 1
ATOM 2479 N N . ALA B 1 51 ? 0.792 23.578 17.031 1 98.12 51 ALA B N 1
ATOM 2480 C CA . ALA B 1 51 ? 2.23 23.469 17.266 1 98.12 51 ALA B CA 1
ATOM 2481 C C . ALA B 1 51 ? 2.98 23.312 15.938 1 98.12 51 ALA B C 1
ATOM 2483 O O . ALA B 1 51 ? 2.848 22.297 15.25 1 98.12 51 ALA B O 1
ATOM 2484 N N . GLY B 1 52 ? 3.789 24.25 15.633 1 96.19 52 GLY B N 1
ATOM 2485 C CA . GLY B 1 52 ? 4.375 24.312 14.297 1 96.19 52 GLY B CA 1
ATOM 2486 C C . GLY B 1 52 ? 3.387 24.719 13.227 1 96.19 52 GLY B C 1
ATOM 2487 O O . GLY B 1 52 ? 3.287 24.078 12.188 1 96.19 52 GLY B O 1
ATOM 2488 N N . GLY B 1 53 ? 2.68 25.781 13.516 1 96.25 53 GLY B N 1
ATOM 2489 C CA . GLY B 1 53 ? 1.506 26.125 12.719 1 96.25 53 GLY B CA 1
ATOM 2490 C C . GLY B 1 53 ? 1.839 26.859 11.438 1 96.25 53 GLY B C 1
ATOM 2491 O O . GLY B 1 53 ? 0.971 27.062 10.586 1 96.25 53 GLY B O 1
ATOM 2492 N N . GLY B 1 54 ? 3.137 27.281 11.227 1 93.69 54 GLY B N 1
ATOM 2493 C CA . GLY B 1 54 ? 3.551 27.984 10.016 1 93.69 54 GLY B CA 1
ATOM 2494 C C . GLY B 1 54 ? 2.779 29.266 9.773 1 93.69 54 GLY B C 1
ATOM 2495 O O . GLY B 1 54 ? 2.658 30.094 10.672 1 93.69 54 GLY B O 1
ATOM 2496 N N . GLN B 1 55 ? 2.205 29.359 8.594 1 90.62 55 GLN B N 1
ATOM 2497 C CA . GLN B 1 55 ? 1.493 30.578 8.227 1 90.62 55 GLN B CA 1
ATOM 2498 C C . GLN B 1 55 ? 0.082 30.578 8.805 1 90.62 55 GLN B C 1
ATOM 2500 O O . GLN B 1 55 ? -0.663 31.547 8.625 1 90.62 55 GLN B O 1
ATOM 2505 N N . GLY B 1 56 ? -0.299 29.578 9.43 1 95.69 56 GLY B N 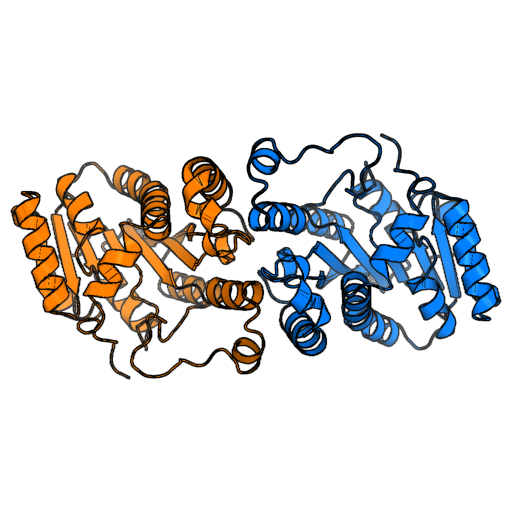1
ATOM 2506 C CA . GLY B 1 56 ? -1.489 29.562 10.266 1 95.69 56 GLY B CA 1
ATOM 2507 C C . GLY B 1 56 ? -2.758 29.266 9.492 1 95.69 56 GLY B C 1
ATOM 2508 O O . GLY B 1 56 ? -3.852 29.656 9.906 1 95.69 56 GLY B O 1
ATOM 2509 N N . GLN B 1 57 ? -2.672 28.547 8.367 1 92.88 57 GLN B N 1
ATOM 2510 C CA . GLN B 1 57 ? -3.836 28.281 7.527 1 92.88 57 GLN B CA 1
ATOM 2511 C C . GLN B 1 57 ? -4.918 27.531 8.297 1 92.88 57 GLN B C 1
ATOM 2513 O O . GLN B 1 57 ? -6.07 27.969 8.352 1 92.88 57 GLN B O 1
ATOM 2518 N N . THR B 1 58 ? -4.578 26.484 8.906 1 97 58 THR B N 1
ATOM 2519 C CA . THR B 1 58 ? -5.543 25.672 9.648 1 97 58 THR B CA 1
ATOM 2520 C C . THR B 1 58 ? -5.984 26.391 10.922 1 97 58 THR B C 1
ATOM 2522 O O . THR B 1 58 ? -7.176 26.406 11.25 1 97 58 THR B O 1
ATOM 2525 N N . ALA B 1 59 ? -5.039 27.031 11.617 1 98.06 59 ALA B N 1
ATOM 2526 C CA . ALA B 1 59 ? -5.316 27.766 12.859 1 98.06 59 ALA B CA 1
ATOM 2527 C C . ALA B 1 59 ? -6.34 28.859 12.617 1 98.06 59 ALA B C 1
ATOM 2529 O O . ALA B 1 59 ? -7.285 29.016 13.398 1 98.06 59 ALA B O 1
ATOM 2530 N N . ILE B 1 60 ? -6.172 29.594 11.555 1 97.25 60 ILE B N 1
ATOM 2531 C CA . ILE B 1 60 ? -7.035 30.719 11.234 1 97.25 60 ILE B CA 1
ATOM 2532 C C . ILE B 1 60 ? -8.445 30.219 10.938 1 97.25 60 ILE B C 1
ATOM 2534 O O . ILE B 1 60 ? -9.43 30.797 11.398 1 97.2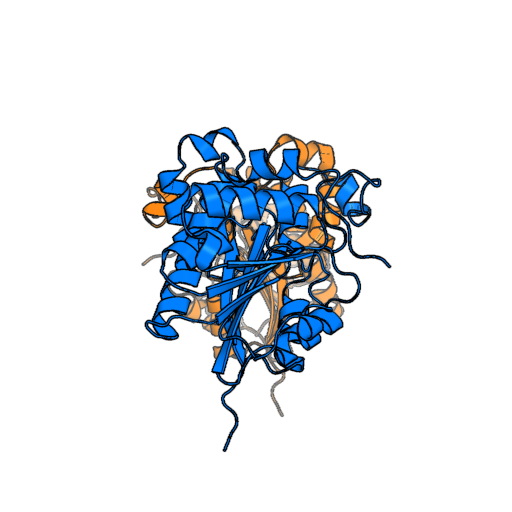5 60 ILE B O 1
ATOM 2538 N N . LYS B 1 61 ? -8.539 29.141 10.156 1 96.25 61 LYS B N 1
ATOM 2539 C CA . LYS B 1 61 ? -9.844 28.578 9.836 1 96.25 61 LYS B CA 1
ATOM 2540 C C . LYS B 1 61 ? -10.57 28.125 11.102 1 96.25 61 LYS B C 1
ATOM 2542 O O . LYS B 1 61 ? -11.773 28.344 11.242 1 96.25 61 LYS B O 1
ATOM 2547 N N . VAL B 1 62 ? -9.883 27.562 12.031 1 97.69 62 VAL B N 1
ATOM 2548 C CA . VAL B 1 62 ? -10.461 27.109 13.289 1 97.69 62 VAL B CA 1
ATOM 2549 C C . VAL B 1 62 ? -10.883 28.312 14.125 1 97.69 62 VAL B C 1
ATOM 2551 O O . VAL B 1 62 ? -11.945 28.297 14.758 1 97.69 62 VAL B O 1
ATOM 2554 N N . ALA B 1 63 ? -10.031 29.344 14.109 1 98.25 63 ALA B N 1
ATOM 2555 C CA . ALA B 1 63 ? -10.367 30.578 14.812 1 98.25 63 ALA B CA 1
ATOM 2556 C C . ALA B 1 63 ? -11.633 31.219 14.234 1 98.25 63 ALA B C 1
ATOM 2558 O O . ALA B 1 63 ? -12.461 31.75 14.977 1 98.25 63 ALA B O 1
ATOM 2559 N N . GLU B 1 64 ? -11.797 31.125 12.938 1 96.38 64 GLU B N 1
ATOM 2560 C CA . GLU B 1 64 ? -12.984 31.641 12.266 1 96.38 64 GLU B CA 1
ATOM 2561 C C . GLU B 1 64 ? -14.25 30.938 12.727 1 96.38 64 GLU B C 1
ATOM 2563 O O . GLU B 1 64 ? -15.344 31.484 12.656 1 96.38 64 GLU B O 1
ATOM 2568 N N . MET B 1 65 ? -14.102 29.75 13.242 1 95.69 65 MET B N 1
ATOM 2569 C CA . MET B 1 65 ? -15.234 28.969 13.734 1 95.69 65 MET B CA 1
ATOM 2570 C C . MET B 1 65 ? -15.578 29.359 15.172 1 95.69 65 MET B C 1
ATOM 2572 O O . MET B 1 65 ? -16.5 28.797 15.758 1 95.69 65 MET B O 1
ATOM 2576 N N . GLY B 1 66 ? -14.773 30.219 15.758 1 96.69 66 GLY B N 1
ATOM 2577 C CA . GLY B 1 66 ? -15.094 30.734 17.078 1 96.69 66 GLY B CA 1
ATOM 2578 C C . GLY B 1 66 ? -14.242 30.141 18.172 1 96.69 66 GLY B C 1
ATOM 2579 O O . GLY B 1 66 ? -14.453 30.422 19.359 1 96.69 66 GLY B O 1
ATOM 2580 N N . HIS B 1 67 ? -13.234 29.344 17.828 1 98.12 67 HIS B N 1
ATOM 2581 C CA . HIS B 1 67 ? -12.359 28.719 18.812 1 98.12 67 HIS B CA 1
ATOM 2582 C C . HIS B 1 67 ? -11.148 29.609 19.125 1 98.12 67 HIS B C 1
ATOM 2584 O O . HIS B 1 67 ? -10.875 30.562 18.391 1 98.12 67 HIS B O 1
ATOM 2590 N N . HIS B 1 68 ? -10.562 29.375 20.281 1 98.19 68 HIS B N 1
ATOM 2591 C CA . HIS B 1 68 ? -9.336 30.062 20.656 1 98.19 68 HIS B CA 1
ATOM 2592 C C . HIS B 1 68 ? -8.102 29.25 20.297 1 98.19 68 HIS B C 1
ATOM 2594 O O . HIS B 1 68 ? -7.977 28.094 20.703 1 98.19 68 HIS B O 1
ATOM 2600 N N . VAL B 1 69 ? -7.164 29.859 19.531 1 98.5 69 VAL B N 1
ATOM 2601 C CA . VAL B 1 69 ? -6.031 29.109 19.016 1 98.5 69 VAL B CA 1
ATOM 2602 C C . VAL B 1 69 ? -4.723 29.75 19.469 1 98.5 69 VAL B C 1
ATOM 2604 O O . VAL B 1 69 ? -4.551 30.969 19.344 1 98.5 69 VAL B O 1
ATOM 2607 N N . THR B 1 70 ? -3.889 28.984 20.109 1 98.44 70 THR B N 1
ATOM 2608 C CA . THR B 1 70 ? -2.49 29.375 20.281 1 98.44 70 THR B CA 1
ATOM 2609 C C . THR B 1 70 ? -1.628 28.75 19.172 1 98.44 70 THR B C 1
ATOM 2611 O O . THR B 1 70 ? -1.598 27.531 19.016 1 98.44 70 THR B O 1
ATOM 2614 N N . LEU B 1 71 ? -0.983 29.578 18.37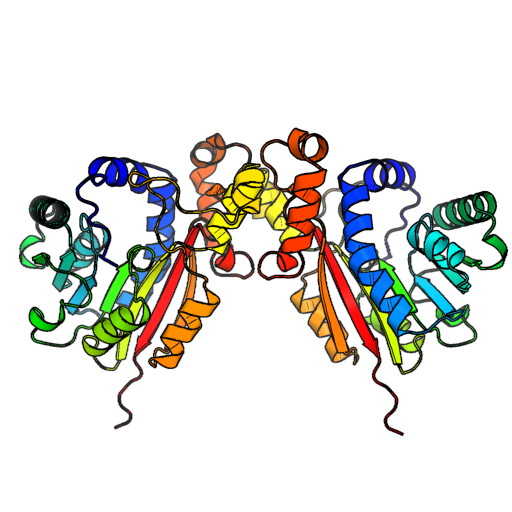5 1 98.44 71 LEU B N 1
ATOM 2615 C CA . LEU B 1 71 ? -0.082 29.125 17.328 1 98.44 71 LEU B CA 1
ATOM 2616 C C . LEU B 1 71 ? 1.373 29.375 17.719 1 98.44 71 LEU B C 1
ATOM 2618 O O . LEU B 1 71 ? 1.735 30.484 18.125 1 98.44 71 LEU B O 1
ATOM 2622 N N . CYS B 1 72 ? 2.17 28.328 17.656 1 96.62 72 CYS B N 1
ATOM 2623 C CA . CYS B 1 72 ? 3.6 28.516 17.875 1 96.62 72 CYS B CA 1
ATOM 2624 C C . CYS B 1 72 ? 4.406 27.969 16.703 1 96.62 72 CYS B C 1
ATOM 2626 O O . CYS B 1 72 ? 3.971 27.031 16.031 1 96.62 72 CYS B O 1
ATOM 2628 N N . ASP B 1 73 ? 5.504 28.562 16.453 1 94.69 73 ASP B N 1
ATOM 2629 C CA . ASP B 1 73 ? 6.457 28.141 15.43 1 94.69 73 ASP B CA 1
ATOM 2630 C C . ASP B 1 73 ? 7.871 28.594 15.773 1 94.69 73 ASP B C 1
ATOM 2632 O O . ASP B 1 73 ? 8.047 29.609 16.453 1 94.69 73 ASP B O 1
ATOM 2636 N N . LEU B 1 74 ? 8.812 27.797 15.273 1 90.62 74 LEU B N 1
ATOM 2637 C CA . LEU B 1 74 ? 10.211 28.156 15.484 1 90.62 74 LEU B CA 1
ATOM 2638 C C . LEU B 1 74 ? 10.57 29.422 14.703 1 90.62 74 LEU B C 1
ATOM 2640 O O . LEU B 1 74 ? 11.414 30.203 15.133 1 90.62 74 LEU B O 1
ATOM 2644 N N . SER B 1 75 ? 9.969 29.547 13.586 1 88.94 75 SER B N 1
ATOM 2645 C CA . SER B 1 75 ? 10.266 30.641 12.672 1 88.94 75 SER B CA 1
ATOM 2646 C C . SER B 1 75 ? 9.5 31.906 13.047 1 88.94 75 SER B C 1
ATOM 2648 O O . SER B 1 75 ? 8.266 31.938 12.977 1 88.94 75 SER B O 1
ATOM 2650 N N . GLY B 1 76 ? 10.234 32.938 13.383 1 91.44 76 GLY B N 1
ATOM 2651 C CA . GLY B 1 76 ? 9.609 34.219 13.648 1 91.44 76 GLY B CA 1
ATOM 2652 C C . GLY B 1 76 ? 8.867 34.781 12.445 1 91.44 76 GLY B C 1
ATOM 2653 O O . GLY B 1 76 ? 7.801 35.375 12.594 1 91.44 76 GLY B O 1
ATOM 2654 N N . GLU B 1 77 ? 9.445 34.531 11.297 1 88.38 77 GLU B N 1
ATOM 2655 C CA . GLU B 1 77 ? 8.812 35 10.062 1 88.38 77 GLU B CA 1
ATOM 2656 C C . GLU B 1 77 ? 7.449 34.312 9.867 1 88.38 77 GLU B C 1
ATOM 2658 O O . GLU B 1 77 ? 6.48 34.969 9.477 1 88.38 77 GLU B O 1
ATOM 2663 N N . MET B 1 78 ? 7.352 33.031 10.102 1 89.12 78 MET B N 1
ATOM 2664 C CA . MET B 1 78 ? 6.09 32.312 9.977 1 89.12 78 MET B CA 1
ATOM 2665 C C . MET B 1 78 ? 5.055 32.875 10.961 1 89.12 78 MET B C 1
ATOM 2667 O O . MET B 1 78 ? 3.893 33.062 10.602 1 89.12 78 MET B O 1
ATOM 2671 N N . VAL B 1 79 ? 5.52 33.156 12.164 1 94.56 79 VAL B N 1
ATOM 2672 C CA . VAL B 1 79 ? 4.629 33.656 13.195 1 94.56 79 VAL B CA 1
ATOM 2673 C C . VAL B 1 79 ? 4.102 35.031 12.773 1 94.56 79 VAL B C 1
ATOM 2675 O O . VAL B 1 79 ? 2.908 35.312 12.922 1 94.56 79 VAL B O 1
ATOM 2678 N N . THR B 1 80 ? 4.988 35.844 12.203 1 95.62 80 THR B N 1
ATOM 2679 C CA . THR B 1 80 ? 4.605 37.188 11.742 1 95.62 80 THR B CA 1
ATOM 2680 C C . THR B 1 80 ? 3.574 37.094 10.625 1 95.62 80 THR B C 1
ATOM 2682 O O . THR B 1 80 ? 2.57 37.812 10.633 1 95.62 80 THR B O 1
ATOM 2685 N N . ARG B 1 81 ? 3.783 36.219 9.719 1 92.94 81 ARG B N 1
ATOM 2686 C CA . ARG B 1 81 ? 2.863 36.031 8.602 1 92.94 81 ARG B CA 1
ATOM 2687 C C . ARG B 1 81 ? 1.512 35.531 9.094 1 92.94 81 ARG B C 1
ATOM 2689 O O . ARG B 1 81 ? 0.466 35.938 8.594 1 92.94 81 ARG B O 1
ATOM 2696 N N . ALA B 1 82 ? 1.553 34.656 10.008 1 95.75 82 ALA B N 1
ATOM 2697 C CA . ALA B 1 82 ? 0.317 34.094 10.57 1 95.75 82 ALA B CA 1
ATOM 2698 C C . ALA B 1 82 ? -0.49 35.188 11.266 1 95.75 82 ALA B C 1
ATOM 2700 O O . ALA B 1 82 ? -1.714 35.25 11.125 1 95.75 82 ALA B O 1
ATOM 2701 N N . ARG B 1 83 ? 0.193 36.031 12.031 1 97.62 83 ARG B N 1
ATOM 2702 C CA . ARG B 1 83 ? -0.458 37.125 12.727 1 97.62 83 ARG B CA 1
ATOM 2703 C C . ARG B 1 83 ? -1.133 38.094 11.734 1 97.62 83 ARG B C 1
ATOM 2705 O O . ARG B 1 83 ? -2.277 38.5 11.938 1 97.62 83 ARG B O 1
ATOM 2712 N N . GLN B 1 84 ? -0.423 38.406 10.703 1 96.81 84 GLN B N 1
ATOM 2713 C CA . GLN B 1 84 ? -0.967 39.281 9.672 1 96.81 84 GLN B CA 1
ATOM 2714 C C . GLN B 1 84 ? -2.186 38.656 9 1 96.81 84 GLN B C 1
ATOM 2716 O O . GLN B 1 84 ? -3.188 39.312 8.766 1 96.81 84 GLN B O 1
ATOM 2721 N N . ALA B 1 85 ? -2.072 37.406 8.656 1 95.12 85 ALA B N 1
ATOM 2722 C CA . ALA B 1 85 ? -3.184 36.688 8.023 1 95.12 85 ALA B CA 1
ATOM 2723 C C . ALA B 1 85 ? -4.406 36.656 8.93 1 95.12 85 ALA B C 1
ATOM 2725 O O . ALA B 1 85 ? -5.539 36.812 8.461 1 95.12 85 ALA B O 1
ATOM 2726 N N . ALA B 1 86 ? -4.215 36.438 10.195 1 97.56 86 ALA B N 1
ATOM 2727 C CA . ALA B 1 86 ? -5.305 36.438 11.172 1 97.56 86 ALA B CA 1
ATOM 2728 C C . ALA B 1 86 ? -5.988 37.812 11.242 1 97.56 86 ALA B C 1
ATOM 2730 O O . ALA B 1 86 ? -7.215 37.875 11.336 1 97.56 86 ALA B O 1
ATOM 2731 N N . ALA B 1 87 ? -5.195 38.844 11.242 1 97.69 87 ALA B N 1
ATOM 2732 C CA . ALA B 1 87 ? -5.73 40.188 11.242 1 97.69 87 ALA B CA 1
ATOM 2733 C C . ALA B 1 87 ? -6.57 40.438 9.992 1 97.69 87 ALA B C 1
ATOM 2735 O O . ALA B 1 87 ? -7.66 41.031 10.07 1 97.69 87 ALA B O 1
ATOM 2736 N N . ASP B 1 88 ? -6.047 40.062 8.883 1 96.19 88 ASP B N 1
ATOM 2737 C CA . ASP B 1 88 ? -6.734 40.25 7.609 1 96.19 88 ASP B CA 1
ATOM 2738 C C . ASP B 1 88 ? -8.094 39.531 7.609 1 96.19 88 ASP B C 1
ATOM 2740 O O . ASP B 1 88 ? -9.039 40 6.973 1 96.19 88 ASP B O 1
ATOM 2744 N N . LYS B 1 89 ? -8.195 38.438 8.344 1 95.31 89 LYS B N 1
ATOM 2745 C CA . LYS B 1 89 ? -9.422 37.656 8.375 1 95.31 89 LYS B CA 1
ATOM 2746 C C . LYS B 1 89 ? -10.312 38.062 9.539 1 95.31 89 LYS B C 1
ATOM 2748 O O . LYS B 1 89 ? -11.422 37.562 9.695 1 95.31 89 LYS B O 1
ATOM 2753 N N . GLY B 1 90 ? -9.828 38.938 10.438 1 96.69 90 GLY B N 1
ATOM 2754 C CA . GLY B 1 90 ? -10.617 39.5 11.516 1 96.69 90 GLY B CA 1
ATOM 2755 C C . GLY B 1 90 ? -10.719 38.594 12.727 1 96.69 90 GLY B C 1
ATOM 2756 O O . GLY B 1 90 ? -11.688 38.656 13.477 1 96.69 90 GLY B O 1
ATOM 2757 N N . VAL B 1 91 ? -9.727 37.688 12.867 1 97.31 91 VAL B N 1
ATOM 2758 C CA . VAL B 1 91 ? -9.859 36.719 13.969 1 97.31 91 VAL B CA 1
ATOM 2759 C C . VAL B 1 91 ? -8.656 36.844 14.898 1 97.31 91 VAL B C 1
ATOM 2761 O O . VAL B 1 91 ? -8.359 35.938 15.664 1 97.31 91 VAL B O 1
ATOM 2764 N N . ILE B 1 92 ? -7.914 37.875 14.828 1 97.25 92 ILE B N 1
ATOM 2765 C CA . ILE B 1 92 ? -6.699 38.094 15.609 1 97.25 92 ILE B CA 1
ATOM 2766 C C . ILE B 1 92 ? -7.02 38.031 17.094 1 97.25 92 ILE B C 1
ATOM 2768 O O . ILE B 1 92 ? -6.195 37.562 17.891 1 97.25 92 ILE B O 1
ATOM 2772 N N . ALA B 1 93 ? -8.227 38.438 17.531 1 97.38 93 ALA B N 1
ATOM 2773 C CA . ALA B 1 93 ? -8.625 38.438 18.938 1 97.38 93 ALA B CA 1
ATOM 2774 C C . ALA B 1 93 ? -8.781 37 19.469 1 97.38 93 ALA B C 1
ATOM 2776 O O . ALA B 1 93 ? -8.711 36.781 20.672 1 97.38 93 ALA B O 1
ATOM 2777 N N . ASN B 1 94 ? -9.023 36.062 18.594 1 97.69 94 ASN B N 1
ATOM 2778 C CA . ASN B 1 94 ? -9.227 34.688 18.984 1 97.69 94 ASN B CA 1
ATOM 2779 C C . ASN B 1 94 ? -7.914 33.875 18.953 1 97.69 94 ASN B C 1
ATOM 2781 O O . ASN B 1 94 ? -7.898 32.688 19.234 1 97.69 94 ASN B O 1
ATOM 2785 N N . MET B 1 95 ? -6.762 34.562 18.656 1 98.25 95 MET B N 1
ATOM 2786 C CA . MET B 1 95 ? -5.523 33.812 18.453 1 98.25 95 MET B CA 1
ATOM 2787 C C . MET B 1 95 ? -4.391 34.406 19.297 1 98.25 95 MET B C 1
ATOM 2789 O O . MET B 1 95 ? -4.363 35.594 19.531 1 98.25 95 MET B O 1
ATOM 2793 N N . HIS B 1 96 ? -3.59 33.594 19.766 1 97.81 96 HIS B N 1
ATOM 2794 C CA . HIS B 1 96 ? -2.326 33.938 20.406 1 97.81 96 HIS B CA 1
ATOM 2795 C C . HIS B 1 96 ? -1.142 33.375 19.641 1 97.81 96 HIS B C 1
ATOM 2797 O O . HIS B 1 96 ? -1.195 32.25 19.172 1 97.81 96 HIS B O 1
ATOM 2803 N N . PHE B 1 97 ? -0.103 34.125 19.469 1 97.81 97 PHE B N 1
ATOM 2804 C CA . PHE B 1 97 ? 1.05 33.75 18.672 1 97.81 97 PHE B CA 1
ATOM 2805 C C . PHE B 1 97 ? 2.32 33.75 19.516 1 97.81 97 PHE B C 1
ATOM 2807 O O . PHE B 1 97 ? 2.621 34.719 20.203 1 97.81 97 PHE B O 1
ATOM 2814 N N . VAL B 1 98 ? 3.049 32.656 19.422 1 97 98 VAL B N 1
ATOM 2815 C CA . VAL B 1 98 ? 4.258 32.5 20.234 1 97 98 VAL B CA 1
ATOM 2816 C C . VAL B 1 98 ? 5.395 31.969 19.359 1 97 98 VAL B C 1
ATOM 2818 O O . VAL B 1 98 ? 5.215 31 18.609 1 97 98 VAL B O 1
ATOM 2821 N N . GLN B 1 99 ? 6.555 32.594 19.375 1 95.5 99 GLN B N 1
ATOM 2822 C CA . GLN B 1 99 ? 7.727 32.062 18.672 1 95.5 99 GLN B CA 1
ATOM 2823 C C . GLN B 1 99 ? 8.516 31.125 19.578 1 95.5 99 GLN B C 1
ATOM 2825 O O . GLN B 1 99 ? 9.336 31.562 20.391 1 95.5 99 GLN B O 1
ATOM 2830 N N . CYS B 1 100 ? 8.328 29.828 19.375 1 93.31 100 CYS B N 1
ATOM 2831 C CA . CYS B 1 100 ? 9.055 28.812 20.125 1 93.31 100 CYS B CA 1
ATOM 2832 C C . CYS B 1 100 ? 8.922 27.453 19.469 1 93.31 100 CYS B C 1
ATOM 2834 O O . CYS B 1 100 ? 8.117 27.266 18.562 1 93.31 100 CYS B O 1
ATOM 2836 N N . ALA B 1 101 ? 9.781 26.562 19.922 1 91.88 101 ALA B N 1
ATOM 2837 C CA . ALA B 1 101 ? 9.648 25.172 19.5 1 91.88 101 ALA B CA 1
ATOM 2838 C C . ALA B 1 101 ? 8.438 24.516 20.156 1 91.88 101 ALA B C 1
ATOM 2840 O O . ALA B 1 101 ? 8.055 24.875 21.281 1 91.88 101 ALA B O 1
ATOM 2841 N N . ALA B 1 102 ? 7.82 23.547 19.453 1 91.5 102 ALA B N 1
ATOM 2842 C CA . ALA B 1 102 ? 6.641 22.844 19.953 1 91.5 102 ALA B CA 1
ATOM 2843 C C . ALA B 1 102 ? 6.91 22.25 21.344 1 91.5 102 ALA B C 1
ATOM 2845 O O . ALA B 1 102 ? 6.031 22.25 22.203 1 91.5 102 ALA B O 1
ATOM 2846 N N . GLN B 1 103 ? 8.109 21.75 21.562 1 90.56 103 GLN B N 1
ATOM 2847 C CA . GLN B 1 103 ? 8.438 21.078 22.812 1 90.56 103 GLN B CA 1
ATOM 2848 C C . GLN B 1 103 ? 8.516 22.078 23.969 1 90.56 103 GLN B C 1
ATOM 2850 O O . GLN B 1 103 ? 8.484 21.688 25.141 1 90.56 103 GLN B O 1
ATOM 2855 N N . ASP B 1 104 ? 8.633 23.359 23.656 1 91.75 104 ASP B N 1
ATOM 2856 C CA . ASP B 1 104 ? 8.805 24.375 24.688 1 91.75 104 ASP B CA 1
ATOM 2857 C C . ASP B 1 104 ? 7.496 25.125 24.953 1 91.75 104 ASP B C 1
ATOM 2859 O O . ASP B 1 104 ? 7.457 26.062 25.75 1 91.75 104 ASP B O 1
ATOM 2863 N N . ILE B 1 105 ? 6.441 24.672 24.375 1 90.94 105 ILE B N 1
ATOM 2864 C CA . ILE B 1 105 ? 5.207 25.453 24.375 1 90.94 105 ILE B CA 1
ATOM 2865 C C . ILE B 1 105 ? 4.605 25.438 25.781 1 90.94 105 ILE B C 1
ATOM 2867 O O . ILE B 1 105 ? 3.797 26.312 26.125 1 90.94 105 ILE B O 1
ATOM 2871 N N . ALA B 1 106 ? 4.973 24.516 26.625 1 87.56 106 ALA B N 1
ATOM 2872 C CA . ALA B 1 106 ? 4.434 24.406 27.984 1 87.56 106 ALA B CA 1
ATOM 2873 C C . ALA B 1 106 ? 4.641 25.688 28.766 1 87.56 106 ALA B C 1
ATOM 2875 O O . ALA B 1 106 ? 3.809 26.062 29.594 1 87.56 106 ALA B O 1
ATOM 2876 N N . ARG B 1 107 ? 5.625 26.375 28.453 1 90 107 ARG B N 1
ATOM 2877 C CA . ARG B 1 107 ? 5.98 27.594 29.172 1 90 107 ARG B CA 1
ATOM 2878 C C . ARG B 1 107 ? 5.031 28.734 28.812 1 90 107 ARG B C 1
ATOM 2880 O O . ARG B 1 107 ? 4.965 29.75 29.531 1 90 107 ARG B O 1
ATOM 2887 N N . HIS B 1 108 ? 4.32 28.5 27.781 1 90.44 108 HIS B N 1
ATOM 2888 C CA . HIS B 1 108 ? 3.508 29.594 27.266 1 90.44 108 HIS B CA 1
ATOM 2889 C C . HIS B 1 108 ? 2.021 29.266 27.344 1 90.44 108 HIS B C 1
ATOM 2891 O O . HIS B 1 108 ? 1.185 30.016 26.828 1 90.44 108 HIS B O 1
ATOM 2897 N N . LEU B 1 109 ? 1.695 28.141 27.859 1 91.25 109 LEU B N 1
ATOM 2898 C CA . LEU B 1 109 ? 0.309 27.719 28.062 1 91.25 109 LEU B CA 1
ATOM 2899 C C . LEU B 1 109 ? -0.037 27.656 29.547 1 91.25 109 LEU B C 1
ATOM 2901 O O . LEU B 1 109 ? 0.661 27 30.312 1 91.25 109 LEU B O 1
ATOM 2905 N N . GLU B 1 110 ? -1.042 28.25 29.969 1 88.44 110 GLU B N 1
ATOM 2906 C CA . GLU B 1 110 ? -1.453 28.234 31.375 1 88.44 110 GLU B CA 1
ATOM 2907 C C . GLU B 1 110 ? -2.254 26.984 31.703 1 88.44 110 GLU B C 1
ATOM 2909 O O . GLU B 1 110 ? -2.107 26.406 32.781 1 88.44 110 GLU B O 1
ATOM 2914 N N . ASN B 1 111 ? -3.08 26.609 30.797 1 93.19 111 ASN B N 1
ATOM 2915 C CA . ASN B 1 111 ? -3.961 25.453 30.984 1 93.19 111 ASN B CA 1
ATOM 2916 C C . ASN B 1 111 ? -3.824 24.453 29.844 1 93.19 111 ASN B C 1
ATOM 2918 O O . ASN B 1 111 ? -3.393 24.812 28.75 1 93.19 111 ASN B O 1
ATOM 2922 N N . PRO B 1 112 ? -4.18 23.219 30.188 1 95.75 112 PRO B N 1
ATOM 2923 C CA . PRO B 1 112 ? -4.199 22.234 29.094 1 95.75 112 PRO B CA 1
ATOM 2924 C C . PRO B 1 112 ? -5.207 22.594 28 1 95.75 112 PRO B C 1
ATOM 2926 O O . PRO B 1 112 ? -6.203 23.266 28.266 1 95.75 112 PRO B O 1
ATOM 2929 N N . VAL B 1 113 ? -4.953 22.078 26.828 1 98.12 113 VAL B N 1
ATOM 2930 C CA . VAL B 1 113 ? -5.793 22.438 25.688 1 98.12 113 VAL B CA 1
ATOM 2931 C C . VAL B 1 113 ? -6.707 21.25 25.344 1 98.12 113 VAL B C 1
ATOM 2933 O O . VAL B 1 113 ? -6.512 20.141 25.844 1 98.12 113 VAL B O 1
ATOM 2936 N N . ASP B 1 114 ? -7.707 21.562 24.484 1 98.31 114 ASP B N 1
ATOM 2937 C CA . ASP B 1 114 ? -8.688 20.562 24.062 1 98.31 114 ASP B CA 1
ATOM 2938 C C . ASP B 1 114 ? -8.188 19.781 22.859 1 98.31 114 ASP B C 1
ATOM 2940 O O . ASP B 1 114 ? -8.539 18.609 22.688 1 98.31 114 ASP B O 1
ATOM 2944 N N . LEU B 1 115 ? -7.445 20.438 22 1 98.75 115 LEU B N 1
ATOM 2945 C CA . LEU B 1 115 ? -7.004 19.891 20.734 1 98.75 115 LEU B CA 1
ATOM 2946 C C . LEU B 1 115 ? -5.617 20.406 20.359 1 98.75 115 LEU B C 1
ATOM 2948 O O . LEU B 1 115 ? -5.332 21.594 20.531 1 98.75 115 LEU B O 1
ATOM 2952 N N . ILE B 1 116 ? -4.797 19.516 19.969 1 98.81 116 ILE B N 1
ATOM 2953 C CA . ILE B 1 116 ? -3.48 19.875 19.438 1 98.81 116 ILE B CA 1
ATOM 2954 C C . ILE B 1 116 ? -3.412 19.547 17.953 1 98.81 116 ILE B C 1
ATOM 2956 O O . ILE B 1 116 ? -3.711 18.438 17.531 1 98.81 116 ILE B O 1
ATOM 2960 N N . LEU B 1 117 ? -3.141 20.547 17.156 1 98.81 117 LEU B N 1
ATOM 2961 C CA . LEU B 1 117 ? -2.77 20.375 15.766 1 98.81 117 LEU B CA 1
ATOM 2962 C C . LEU B 1 117 ? -1.255 20.312 15.602 1 98.81 117 LEU B C 1
ATOM 2964 O O . LEU B 1 117 ? -0.538 21.203 16.062 1 98.81 117 LEU B O 1
ATOM 2968 N N . PHE B 1 118 ? -0.774 19.234 15.062 1 98.69 118 PHE B N 1
ATOM 2969 C CA . PHE B 1 118 ? 0.649 19.016 14.844 1 98.69 118 PHE B CA 1
ATOM 2970 C C . PHE B 1 118 ? 0.898 18.484 13.438 1 98.69 118 PHE B C 1
ATOM 2972 O O . PHE B 1 118 ? 1.12 17.297 13.242 1 98.69 118 PHE B O 1
ATOM 2979 N N . HIS B 1 119 ? 0.868 19.422 12.477 1 98.31 119 HIS B N 1
ATOM 2980 C CA . HIS B 1 119 ? 0.818 19.062 11.062 1 98.31 119 HIS B CA 1
ATOM 2981 C C . HIS B 1 119 ? 2.121 19.422 10.359 1 98.31 119 HIS B C 1
ATOM 2983 O O . HIS B 1 119 ? 2.492 20.594 10.289 1 98.31 119 HIS B O 1
ATOM 2989 N N . ALA B 1 120 ? 2.789 18.391 9.781 1 96.44 120 ALA B N 1
ATOM 2990 C CA . ALA B 1 120 ? 3.979 18.547 8.945 1 96.44 120 ALA B CA 1
ATOM 2991 C C . ALA B 1 120 ? 5.133 19.156 9.742 1 96.44 120 ALA B C 1
ATOM 2993 O O . ALA B 1 120 ? 5.832 20.047 9.258 1 96.44 120 ALA B O 1
ATOM 2994 N N . VAL B 1 121 ? 5.363 18.672 10.914 1 96.38 121 VAL B N 1
ATOM 2995 C CA . VAL B 1 121 ? 6.41 19.156 11.805 1 96.38 121 VAL B CA 1
ATOM 2996 C C . VAL B 1 121 ? 7.281 17.984 12.258 1 96.38 121 VAL B C 1
ATOM 2998 O O . VAL B 1 121 ? 8.508 18.094 12.289 1 96.38 121 VAL B O 1
ATOM 3001 N N . LEU B 1 122 ? 6.68 16.844 12.523 1 97.62 122 LEU B N 1
ATOM 3002 C CA . LEU B 1 122 ? 7.332 15.695 13.133 1 97.62 122 LEU B CA 1
ATOM 3003 C C . LEU B 1 122 ? 8.523 15.242 12.289 1 97.62 122 LEU B C 1
ATOM 3005 O O . LEU B 1 122 ? 9.516 14.758 12.836 1 97.62 122 LEU B O 1
ATOM 3009 N N . GLU B 1 123 ? 8.445 15.422 10.977 1 95.94 123 GLU B N 1
ATOM 3010 C CA . GLU B 1 123 ? 9.492 14.984 10.055 1 95.94 123 GLU B CA 1
ATOM 3011 C C . GLU B 1 123 ? 10.711 15.898 10.125 1 95.94 123 GLU B C 1
ATOM 3013 O O . GLU B 1 123 ? 11.727 15.641 9.477 1 95.94 123 GLU B O 1
ATOM 3018 N N . TRP B 1 124 ? 10.656 16.922 10.938 1 91.75 124 TRP B N 1
ATOM 3019 C CA . TRP B 1 124 ? 11.781 17.844 11.086 1 91.75 124 TRP B CA 1
ATOM 3020 C C . TRP B 1 124 ? 12.367 17.766 12.492 1 91.75 124 TRP B C 1
ATOM 3022 O O . TRP B 1 124 ? 13.312 18.484 12.82 1 91.75 124 TRP B O 1
ATOM 3032 N N . VAL B 1 125 ? 11.836 16.922 13.297 1 92.81 125 VAL B N 1
ATOM 3033 C CA . VAL B 1 125 ? 12.211 16.828 14.703 1 92.81 125 VAL B CA 1
ATOM 3034 C C . VAL B 1 125 ? 13.156 15.648 14.906 1 92.81 125 VAL B C 1
ATOM 3036 O O . VAL B 1 125 ? 12.859 14.523 14.5 1 92.81 125 VAL B O 1
ATOM 3039 N N . ALA B 1 126 ? 14.211 15.844 15.539 1 92.19 126 ALA B N 1
ATOM 3040 C CA . ALA B 1 126 ? 15.227 14.82 15.766 1 92.19 126 ALA B CA 1
ATOM 3041 C C . ALA B 1 126 ? 14.773 13.836 16.844 1 92.19 126 ALA B C 1
ATOM 3043 O O . ALA B 1 126 ? 15.039 12.641 16.766 1 92.19 126 ALA B O 1
ATOM 3044 N N . GLU B 1 127 ? 14.109 14.391 17.875 1 95.25 127 GLU B N 1
ATOM 3045 C CA . GLU B 1 127 ? 13.617 13.578 18.984 1 95.25 127 GLU B CA 1
ATOM 3046 C C . GLU B 1 127 ? 12.094 13.57 19.031 1 95.25 127 GLU B C 1
ATOM 3048 O O . GLU B 1 127 ? 11.484 14.164 19.922 1 95.25 127 GLU B O 1
ATOM 3053 N N . PRO B 1 128 ? 11.5 12.781 18.141 1 96.88 128 PRO B N 1
ATOM 3054 C CA . PRO B 1 128 ? 10.047 12.844 17.953 1 96.88 128 PRO B CA 1
ATOM 3055 C C . PRO B 1 128 ? 9.273 12.391 19.188 1 96.88 128 PRO B C 1
ATOM 3057 O O . PRO B 1 128 ? 8.25 12.984 19.531 1 96.88 128 PRO B O 1
ATOM 3060 N N . GLN B 1 129 ? 9.758 11.438 19.922 1 97.44 129 GLN B N 1
ATOM 3061 C CA . GLN B 1 129 ? 9.031 10.953 21.094 1 97.44 129 GLN B CA 1
ATOM 3062 C C . GLN B 1 129 ? 8.992 12.016 22.188 1 97.44 129 GLN B C 1
ATOM 3064 O O . GLN B 1 129 ? 7.973 12.18 22.859 1 97.44 129 GLN B O 1
ATOM 3069 N N . ALA B 1 130 ? 10.102 12.727 22.328 1 96.44 130 ALA B N 1
ATOM 3070 C CA . ALA B 1 130 ? 10.164 13.781 23.328 1 96.44 130 ALA B CA 1
ATOM 3071 C C . ALA B 1 130 ? 9.141 14.875 23.062 1 96.44 130 ALA B C 1
ATOM 3073 O O . ALA B 1 130 ? 8.469 15.352 23.969 1 96.44 130 ALA B O 1
ATOM 3074 N N . VAL B 1 131 ? 9.039 15.242 21.828 1 97.38 131 VAL B N 1
ATOM 3075 C CA . VAL B 1 131 ? 8.094 16.297 21.469 1 97.38 131 VAL B CA 1
ATOM 3076 C C . VAL B 1 131 ? 6.664 15.805 21.656 1 97.38 131 VAL B C 1
ATOM 3078 O O . VAL B 1 131 ? 5.809 16.531 22.172 1 97.38 131 VAL B O 1
ATOM 3081 N N . LEU B 1 132 ? 6.379 14.57 21.312 1 98.44 132 LEU B N 1
ATOM 3082 C CA . LEU B 1 132 ? 5.043 14 21.469 1 98.44 132 LEU B CA 1
ATOM 3083 C C . LEU B 1 132 ? 4.664 13.922 22.953 1 98.44 132 LEU B C 1
ATOM 3085 O O . LEU B 1 132 ? 3.521 14.203 23.312 1 98.44 132 LEU B O 1
ATOM 3089 N N . ARG B 1 133 ? 5.629 13.641 23.781 1 97.81 133 ARG B N 1
ATOM 3090 C CA . ARG B 1 133 ? 5.383 13.609 25.219 1 97.81 133 ARG B CA 1
ATOM 3091 C C . ARG B 1 133 ? 5.102 15.008 25.766 1 97.81 133 ARG B C 1
ATOM 3093 O O . ARG B 1 133 ? 4.238 15.18 26.625 1 97.81 133 ARG B O 1
ATOM 3100 N N . ALA B 1 134 ? 5.867 15.922 25.266 1 96.75 134 ALA B N 1
ATOM 3101 C CA . ALA B 1 134 ? 5.641 17.312 25.672 1 96.75 134 ALA B CA 1
ATOM 3102 C C . ALA B 1 134 ? 4.23 17.766 25.312 1 96.75 134 ALA B C 1
ATOM 3104 O O . ALA B 1 134 ? 3.549 18.391 26.125 1 96.75 134 ALA B O 1
ATOM 3105 N N . LEU B 1 135 ? 3.793 17.406 24.156 1 97.88 135 LEU B N 1
ATOM 3106 C CA . LEU B 1 135 ? 2.453 17.781 23.703 1 97.88 135 LEU B CA 1
ATOM 3107 C C . LEU B 1 135 ? 1.391 17.047 24.531 1 97.88 135 LEU B C 1
ATOM 3109 O O . LEU B 1 135 ? 0.371 17.641 24.891 1 97.88 135 LEU B O 1
ATOM 3113 N N . TRP B 1 136 ? 1.645 15.797 24.781 1 97.75 136 TRP B N 1
ATOM 3114 C CA . TRP B 1 136 ? 0.75 15 25.609 1 97.75 136 TRP B CA 1
ATOM 3115 C C . TRP B 1 136 ? 0.499 15.68 26.953 1 97.75 136 TRP B C 1
ATOM 3117 O O . TRP B 1 136 ? -0.636 15.727 27.422 1 97.75 136 TRP B O 1
ATOM 3127 N N . SER B 1 137 ? 1.539 16.203 27.531 1 96.56 137 SER B N 1
ATOM 3128 C CA . SER B 1 137 ? 1.456 16.812 28.844 1 96.56 137 SER B CA 1
ATOM 3129 C C . SER B 1 137 ? 0.615 18.094 28.828 1 96.56 137 SER B C 1
ATOM 3131 O O . SER B 1 137 ? 0.149 18.547 29.859 1 96.56 137 SER B O 1
ATOM 3133 N N . ARG B 1 138 ? 0.349 18.625 27.594 1 97.12 138 ARG B N 1
ATOM 3134 C CA . ARG B 1 138 ? -0.39 19.875 27.469 1 97.12 138 ARG B CA 1
ATOM 3135 C C . ARG B 1 138 ? -1.822 19.625 27.016 1 97.12 138 ARG B C 1
ATOM 3137 O O . ARG B 1 138 ? -2.598 20.562 26.828 1 97.12 138 ARG B O 1
ATOM 3144 N N . LEU B 1 139 ? -2.129 18.438 26.828 1 97.75 139 LEU B N 1
ATOM 3145 C CA . LEU B 1 139 ? -3.471 18.031 26.422 1 97.75 139 LEU B CA 1
ATOM 3146 C C . LEU B 1 139 ? -4.293 17.594 27.625 1 97.75 139 LEU B C 1
ATOM 3148 O O . LEU B 1 139 ? -3.822 16.797 28.453 1 97.75 139 LEU B O 1
ATOM 3152 N N . ARG B 1 140 ? -5.457 18.062 27.797 1 97.12 140 ARG B N 1
ATOM 3153 C CA . ARG B 1 140 ? -6.312 17.641 28.891 1 97.12 140 ARG B CA 1
ATOM 3154 C C . ARG B 1 140 ? -6.789 16.203 28.688 1 97.12 140 ARG B C 1
ATOM 3156 O O . ARG B 1 140 ? -6.828 15.711 27.562 1 97.12 140 ARG B O 1
ATOM 3163 N N . PRO B 1 141 ? -7.223 15.555 29.812 1 97 141 PRO B N 1
ATOM 3164 C CA . PRO B 1 141 ? -7.906 14.266 29.625 1 97 141 PRO B CA 1
ATOM 3165 C C . PRO B 1 141 ? -9.125 14.375 28.719 1 97 141 PRO B C 1
ATOM 3167 O O . PRO B 1 141 ? -9.891 15.336 28.812 1 97 141 PRO B O 1
ATOM 3170 N N . GLY B 1 142 ? -9.234 13.5 27.812 1 96.88 142 GLY B N 1
ATOM 3171 C CA . GLY B 1 142 ? -10.328 13.539 26.859 1 96.88 142 GLY B CA 1
ATOM 3172 C C . GLY B 1 142 ? -10.031 14.414 25.656 1 96.88 142 GLY B C 1
ATOM 3173 O O . GLY B 1 142 ? -10.812 14.445 24.688 1 96.88 142 GLY B O 1
ATOM 3174 N N . GLY B 1 143 ? -8.875 15.078 25.656 1 98.38 143 GLY B N 1
ATOM 3175 C CA . GLY B 1 143 ? -8.469 15.914 24.531 1 98.38 143 GLY B CA 1
ATOM 3176 C C . GLY B 1 143 ? -8.008 15.117 23.328 1 98.38 143 GLY B C 1
ATOM 3177 O O . GLY B 1 143 ? -7.84 13.898 23.406 1 98.38 143 GLY B O 1
ATOM 3178 N N . ALA B 1 144 ? -7.832 15.836 22.203 1 98.75 144 ALA B N 1
ATOM 3179 C CA . ALA B 1 144 ? -7.535 15.141 20.953 1 98.75 144 ALA B CA 1
ATOM 3180 C C . ALA B 1 144 ? -6.238 15.656 20.328 1 98.75 144 ALA B C 1
ATOM 3182 O O . ALA B 1 144 ? -5.801 16.766 20.625 1 98.75 144 ALA B O 1
ATOM 3183 N N . LEU B 1 145 ? -5.645 14.797 19.547 1 98.81 145 LEU B N 1
ATOM 3184 C CA . LEU B 1 145 ? -4.48 15.102 18.719 1 98.81 145 LEU B CA 1
ATOM 3185 C C . LEU B 1 145 ? -4.801 14.938 17.234 1 98.81 145 LEU B C 1
ATOM 3187 O O . LEU B 1 145 ? -5.375 13.922 16.828 1 98.81 145 LEU B O 1
ATOM 3191 N N . SER B 1 146 ? -4.582 15.953 16.469 1 98.88 146 SER B N 1
ATOM 3192 C CA . SER B 1 146 ? -4.516 15.891 15.016 1 98.88 146 SER B CA 1
ATOM 3193 C C . SER B 1 146 ? -3.072 15.953 14.531 1 98.88 146 SER B C 1
ATOM 3195 O O . SER B 1 146 ? -2.475 17.031 14.469 1 98.88 146 SER B O 1
ATOM 3197 N N . LEU B 1 147 ? -2.529 14.781 14.164 1 98.94 147 LEU B N 1
ATOM 3198 C CA . LEU B 1 147 ? -1.13 14.664 13.773 1 98.94 147 LEU B CA 1
ATOM 3199 C C . LEU B 1 147 ? -1.01 14.328 12.289 1 98.94 147 LEU B C 1
ATOM 3201 O O . LEU B 1 147 ? -1.576 13.336 11.828 1 98.94 147 LEU B O 1
ATOM 3205 N N . MET B 1 148 ? -0.404 15.164 11.523 1 98.81 148 MET B N 1
ATOM 3206 C CA . MET B 1 148 ? -0.068 14.875 10.133 1 98.81 148 MET B CA 1
ATOM 3207 C C . MET B 1 148 ? 1.442 14.883 9.93 1 98.81 148 MET B C 1
ATOM 3209 O O . MET B 1 148 ? 2.117 15.852 10.266 1 98.81 148 MET B O 1
ATOM 3213 N N . PHE B 1 149 ? 1.993 13.797 9.414 1 98.69 149 PHE B N 1
ATOM 3214 C CA . PHE B 1 149 ? 3.441 13.719 9.273 1 98.69 149 PHE B CA 1
ATOM 3215 C C . PHE B 1 149 ? 3.824 13.219 7.887 1 98.69 149 PHE B C 1
ATOM 3217 O O . PHE B 1 149 ? 3.02 12.578 7.207 1 98.69 149 PHE B O 1
ATOM 3224 N N . TYR B 1 150 ? 5.031 13.578 7.461 1 97.75 150 TYR B N 1
ATOM 3225 C CA . TYR B 1 150 ? 5.574 13.164 6.172 1 97.75 150 TYR B CA 1
ATOM 3226 C C . TYR B 1 150 ? 5.918 11.68 6.172 1 97.75 150 TYR B C 1
ATOM 3228 O O . TYR B 1 150 ? 6.707 11.219 7 1 97.75 150 TYR B O 1
ATOM 3236 N N . ASN B 1 151 ? 5.379 10.93 5.215 1 98.44 151 ASN B N 1
ATOM 3237 C CA . ASN B 1 151 ? 5.34 9.477 5.195 1 98.44 151 ASN B CA 1
ATOM 3238 C C . ASN B 1 151 ? 6.531 8.891 4.441 1 98.44 151 ASN B C 1
ATOM 3240 O O . ASN B 1 151 ? 6.699 9.141 3.246 1 98.44 151 ASN B O 1
ATOM 3244 N N . ALA B 1 152 ? 7.32 8.047 5.117 1 98.06 152 ALA B N 1
ATOM 3245 C CA . ALA B 1 152 ? 8.492 7.43 4.516 1 98.06 152 ALA B CA 1
ATOM 3246 C C . ALA B 1 152 ? 8.102 6.527 3.348 1 98.06 152 ALA B C 1
ATOM 3248 O O . ALA B 1 152 ? 8.789 6.488 2.324 1 98.06 152 ALA B O 1
ATOM 3249 N N . ASN B 1 153 ? 7.012 5.762 3.477 1 98.5 153 ASN B N 1
ATOM 3250 C CA . ASN B 1 153 ? 6.551 4.902 2.393 1 98.5 153 ASN B CA 1
ATOM 3251 C C . ASN B 1 153 ? 6.195 5.711 1.148 1 98.5 153 ASN B C 1
ATOM 3253 O O . ASN B 1 153 ? 6.496 5.293 0.027 1 98.5 153 ASN B O 1
ATOM 3257 N N . GLY B 1 154 ? 5.488 6.852 1.402 1 97.94 154 GLY B N 1
ATOM 3258 C CA . GLY B 1 154 ? 5.141 7.723 0.292 1 97.94 154 GLY B CA 1
ATOM 3259 C C . GLY B 1 154 ? 6.352 8.273 -0.439 1 97.94 154 GLY B C 1
ATOM 3260 O O . GLY B 1 154 ? 6.34 8.391 -1.666 1 97.94 154 GLY B O 1
ATOM 3261 N N . LEU B 1 155 ? 7.359 8.633 0.323 1 97.12 155 LEU B N 1
ATOM 3262 C CA . LEU B 1 155 ? 8.594 9.133 -0.266 1 97.12 155 LEU B CA 1
ATOM 3263 C C . LEU B 1 155 ? 9.242 8.07 -1.154 1 97.12 155 LEU B C 1
ATOM 3265 O O . LEU B 1 155 ? 9.641 8.359 -2.283 1 97.12 155 LEU B O 1
ATOM 3269 N N . LEU B 1 156 ? 9.328 6.879 -0.63 1 98.12 156 LEU B N 1
ATOM 3270 C CA . LEU B 1 156 ? 9.898 5.781 -1.402 1 98.12 156 LEU B CA 1
ATOM 3271 C C . LEU B 1 156 ? 9.094 5.527 -2.67 1 98.12 156 LEU B C 1
ATOM 3273 O O . LEU B 1 156 ? 9.656 5.453 -3.766 1 98.12 156 LEU B O 1
ATOM 3277 N N . MET B 1 157 ? 7.781 5.445 -2.559 1 98.5 157 MET B N 1
ATOM 3278 C CA . MET B 1 157 ? 6.91 5.168 -3.697 1 98.5 157 MET B CA 1
ATOM 3279 C C . MET B 1 157 ? 7.043 6.254 -4.758 1 98.5 157 MET B C 1
ATOM 3281 O O . MET B 1 157 ? 7.121 5.957 -5.953 1 98.5 157 MET B O 1
ATOM 3285 N N . HIS B 1 158 ? 7.047 7.473 -4.289 1 97.56 158 HIS B N 1
ATOM 3286 C CA . HIS B 1 158 ? 7.184 8.594 -5.211 1 97.56 158 HIS B CA 1
ATOM 3287 C C . HIS B 1 158 ? 8.453 8.469 -6.051 1 97.56 158 HIS B C 1
ATOM 3289 O O . HIS B 1 158 ? 8.414 8.641 -7.27 1 97.56 158 HIS B O 1
ATOM 3295 N N . ASN B 1 159 ? 9.539 8.188 -5.422 1 97.38 159 ASN B N 1
ATOM 3296 C CA . ASN B 1 159 ? 10.812 8.062 -6.129 1 97.38 159 ASN B CA 1
ATOM 3297 C C . ASN B 1 159 ? 10.828 6.844 -7.047 1 97.38 159 ASN B C 1
ATOM 3299 O O . ASN B 1 159 ? 11.391 6.895 -8.141 1 97.38 159 ASN B O 1
ATOM 3303 N N . MET B 1 160 ? 10.227 5.766 -6.648 1 98.44 160 MET B N 1
ATOM 3304 C CA . MET B 1 160 ? 10.156 4.574 -7.488 1 98.44 160 MET B CA 1
ATOM 3305 C C . MET B 1 160 ? 9.336 4.84 -8.742 1 98.44 160 MET B C 1
ATOM 3307 O O . MET B 1 160 ? 9.766 4.527 -9.852 1 98.44 160 MET B O 1
ATOM 3311 N N . VAL B 1 161 ? 8.195 5.453 -8.562 1 98.19 161 VAL B N 1
ATOM 3312 C CA . VAL B 1 161 ? 7.316 5.766 -9.688 1 98.19 161 VAL B CA 1
ATOM 3313 C C . VAL B 1 161 ? 8.031 6.703 -10.656 1 98.19 161 VAL B C 1
ATOM 3315 O O . VAL B 1 161 ? 7.867 6.59 -11.875 1 98.19 161 VAL B O 1
ATOM 3318 N N . ALA B 1 162 ? 8.844 7.562 -10.109 1 97.12 162 ALA B N 1
ATOM 3319 C CA . ALA B 1 162 ? 9.555 8.555 -10.906 1 97.12 162 ALA B CA 1
ATOM 3320 C C . ALA B 1 162 ? 10.781 7.949 -11.57 1 97.12 162 ALA B C 1
ATOM 3322 O O . ALA B 1 162 ? 11.422 8.586 -12.414 1 97.12 162 ALA B O 1
ATOM 3323 N N . GLY B 1 163 ? 11.195 6.762 -11.195 1 97.5 163 GLY B N 1
ATOM 3324 C CA . GLY B 1 163 ? 12.336 6.105 -11.805 1 97.5 163 GLY B CA 1
ATOM 3325 C C . GLY B 1 163 ? 13.664 6.531 -11.195 1 97.5 163 GLY B C 1
ATOM 3326 O O . GLY B 1 163 ? 14.711 6.395 -11.828 1 97.5 163 GLY B O 1
ATOM 3327 N N . ASN B 1 164 ? 13.641 7.098 -10 1 97.19 164 ASN B N 1
ATOM 3328 C CA . ASN B 1 164 ? 14.852 7.512 -9.305 1 97.19 164 ASN B CA 1
ATOM 3329 C C . ASN B 1 164 ? 15.5 6.348 -8.555 1 97.19 164 ASN B C 1
ATOM 3331 O O . ASN B 1 164 ? 15.797 6.457 -7.367 1 97.19 164 ASN B O 1
ATOM 3335 N N . PHE B 1 165 ? 15.852 5.324 -9.281 1 98 165 PHE B N 1
ATOM 3336 C CA . PHE B 1 165 ? 16.312 4.07 -8.695 1 98 165 PHE B CA 1
ATOM 3337 C C . PHE B 1 165 ? 17.656 4.262 -7.992 1 98 165 PHE B C 1
ATOM 3339 O O . PHE B 1 165 ? 17.859 3.758 -6.887 1 98 165 PHE B O 1
ATOM 3346 N N . ASP B 1 166 ? 18.562 5.008 -8.625 1 96.06 166 ASP B N 1
ATOM 3347 C CA . ASP B 1 166 ? 19.875 5.234 -8.039 1 96.06 166 ASP B CA 1
ATOM 3348 C C . ASP B 1 166 ? 19.766 5.91 -6.672 1 96.06 166 ASP B C 1
ATOM 3350 O O . ASP B 1 166 ? 20.469 5.543 -5.727 1 96.06 166 ASP B O 1
ATOM 3354 N N . TYR B 1 167 ? 18.891 6.855 -6.648 1 96.31 167 TYR B N 1
ATOM 3355 C CA . TYR B 1 167 ? 18.656 7.582 -5.402 1 96.31 167 TYR B CA 1
ATOM 3356 C C . TYR B 1 167 ? 18.125 6.645 -4.324 1 96.31 167 TYR B C 1
ATOM 3358 O O . TYR B 1 167 ? 18.547 6.707 -3.172 1 96.31 167 TYR B O 1
ATOM 3366 N N . VAL B 1 168 ? 17.188 5.715 -4.633 1 97.44 168 VAL B N 1
ATOM 3367 C CA . VAL B 1 168 ? 16.578 4.77 -3.699 1 97.44 168 VAL B CA 1
ATOM 3368 C C . VAL B 1 168 ? 17.609 3.725 -3.275 1 97.44 168 VAL B C 1
ATOM 3370 O O . VAL B 1 168 ? 17.688 3.352 -2.104 1 97.44 168 VAL B O 1
ATOM 3373 N N . GLN B 1 169 ? 18.422 3.295 -4.188 1 96.19 169 GLN B N 1
ATOM 3374 C CA . GLN B 1 169 ? 19.406 2.248 -3.924 1 96.19 169 GLN B CA 1
ATOM 3375 C C . GLN B 1 169 ? 20.375 2.666 -2.818 1 96.19 169 GLN B C 1
ATOM 3377 O O . GLN B 1 169 ? 20.812 1.83 -2.027 1 96.19 169 GLN B O 1
ATOM 3382 N N . ILE B 1 170 ? 20.625 3.959 -2.736 1 94.69 170 ILE B N 1
ATOM 3383 C CA . ILE B 1 170 ? 21.625 4.398 -1.764 1 94.69 170 ILE B CA 1
ATOM 3384 C C . ILE B 1 170 ? 20.922 4.867 -0.488 1 94.69 170 ILE B C 1
ATOM 3386 O O . ILE B 1 170 ? 21.547 5.516 0.362 1 94.69 170 ILE B O 1
ATOM 3390 N N . GLY B 1 171 ? 19.609 4.645 -0.361 1 92.62 171 GLY B N 1
ATOM 3391 C CA . GLY B 1 171 ? 18.891 4.867 0.886 1 92.62 171 GLY B CA 1
ATOM 3392 C C . GLY B 1 171 ? 18.25 6.238 0.972 1 92.62 171 GLY B C 1
ATOM 3393 O O . GLY B 1 171 ? 17.922 6.711 2.064 1 92.62 171 GLY B O 1
ATOM 3394 N N . MET B 1 172 ? 18.234 6.918 -0.152 1 92.19 172 MET B N 1
ATOM 3395 C CA . MET B 1 172 ? 17.594 8.227 -0.262 1 92.19 172 MET B CA 1
ATOM 3396 C C . MET B 1 172 ? 18.141 9.195 0.782 1 92.19 172 MET B C 1
ATOM 3398 O O . MET B 1 172 ? 17.375 9.781 1.55 1 92.19 172 MET B O 1
ATOM 3402 N N . PRO B 1 173 ? 19.422 9.344 0.812 1 85.81 173 PRO B N 1
ATOM 3403 C CA . PRO B 1 173 ? 20 10.281 1.777 1 85.81 173 PRO B CA 1
ATOM 3404 C C . PRO B 1 173 ? 19.516 11.711 1.573 1 85.81 173 PRO B C 1
ATOM 3406 O O . PRO B 1 173 ? 19.125 12.078 0.463 1 85.81 173 PRO B O 1
ATOM 3409 N N . LYS B 1 174 ? 19.531 12.359 2.713 1 76.5 174 LYS B N 1
ATOM 3410 C CA . LYS B 1 174 ? 19.141 13.766 2.631 1 76.5 174 LYS B CA 1
ATOM 3411 C C . LYS B 1 174 ? 20.047 14.531 1.658 1 76.5 174 LYS B C 1
ATOM 3413 O O . LYS B 1 174 ? 21.266 14.367 1.681 1 76.5 174 LYS B O 1
ATOM 3418 N N . LYS B 1 175 ? 19.344 14.969 0.627 1 62.97 175 LYS B N 1
ATOM 3419 C CA . LYS B 1 175 ? 20.156 15.797 -0.261 1 62.97 175 LYS B CA 1
ATOM 3420 C C . LYS B 1 175 ? 20.656 17.047 0.459 1 62.97 175 LYS B C 1
ATOM 3422 O O . LYS B 1 175 ? 20.109 17.438 1.492 1 62.97 175 LYS B O 1
ATOM 3427 N N . LYS B 1 176 ? 21.594 17.766 0.043 1 53.53 176 LYS B N 1
ATOM 3428 C CA . LYS B 1 176 ? 22.25 18.953 0.608 1 53.53 176 LYS B CA 1
ATOM 3429 C C . LYS B 1 176 ? 21.219 19.906 1.19 1 53.53 176 LYS B C 1
ATOM 3431 O O . LYS B 1 176 ? 20.031 19.812 0.892 1 53.53 176 LYS B O 1
ATOM 3436 N N . LYS B 1 177 ? 21.625 20.906 2.182 1 52.09 177 LYS B N 1
ATOM 3437 C CA . LYS B 1 177 ? 21.078 21.828 3.184 1 52.09 177 LYS B CA 1
ATOM 3438 C C . LYS B 1 177 ? 19.812 22.484 2.678 1 52.09 177 LYS B C 1
ATOM 3440 O O . LYS B 1 177 ? 18.891 22.766 3.459 1 52.09 177 LYS B O 1
ATOM 3445 N N . ARG B 1 178 ? 19.578 22.672 1.394 1 48.19 178 ARG B N 1
ATOM 3446 C CA . ARG B 1 178 ? 18.578 23.672 1.004 1 48.19 178 ARG B CA 1
ATOM 3447 C C . ARG B 1 178 ? 17.375 23 0.34 1 48.19 178 ARG B C 1
ATOM 3449 O O . ARG B 1 178 ? 16.719 23.609 -0.502 1 48.19 178 ARG B O 1
ATOM 3456 N N . THR B 1 179 ? 17.016 21.578 0.821 1 55.22 179 THR B N 1
ATOM 3457 C CA . THR B 1 179 ? 15.953 20.984 0.02 1 55.22 179 THR B CA 1
ATOM 3458 C C . THR B 1 179 ? 14.672 20.859 0.835 1 55.22 179 THR B C 1
ATOM 3460 O O . THR B 1 179 ? 14.711 20.891 2.066 1 55.22 179 THR B O 1
ATOM 3463 N N . LEU B 1 180 ? 13.445 21.016 0.234 1 64.94 180 LEU B N 1
ATOM 3464 C CA . LEU B 1 180 ? 12.086 20.844 0.734 1 64.94 180 LEU B CA 1
ATOM 3465 C C . LEU B 1 180 ? 11.852 19.422 1.228 1 64.94 180 LEU B C 1
ATOM 3467 O O . LEU B 1 180 ? 10.797 19.125 1.797 1 64.94 180 LEU B O 1
ATOM 3471 N N . SER B 1 181 ? 12.906 18.719 1.227 1 75.62 181 SER B N 1
ATOM 3472 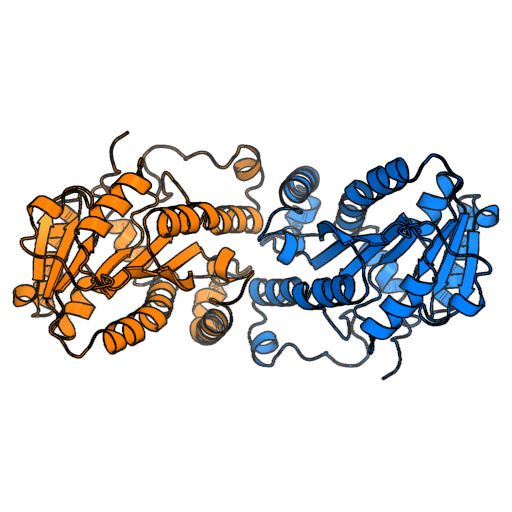C CA . SER B 1 181 ? 12.75 17.344 1.72 1 75.62 181 SER B CA 1
ATOM 3473 C C . SER B 1 181 ? 13.031 17.266 3.217 1 75.62 181 SER B C 1
ATOM 3475 O O . SER B 1 181 ? 14.055 17.766 3.691 1 75.62 181 SER B O 1
ATOM 3477 N N . PRO B 1 182 ? 12.102 16.719 3.896 1 86.88 182 PRO B N 1
ATOM 3478 C CA . PRO B 1 182 ? 12.258 16.641 5.352 1 86.88 182 PRO B CA 1
ATOM 3479 C C . PRO B 1 182 ? 13.492 15.844 5.77 1 86.88 182 PRO B C 1
ATOM 3481 O O . PRO B 1 182 ? 13.953 14.977 5.02 1 86.88 182 PRO B O 1
ATOM 3484 N N . ASP B 1 183 ? 13.938 16.094 6.965 1 86.88 183 ASP B N 1
ATOM 3485 C CA . ASP B 1 183 ? 15.109 15.43 7.523 1 86.88 183 ASP B CA 1
ATOM 3486 C C . ASP B 1 183 ? 14.789 13.992 7.926 1 86.88 183 ASP B C 1
ATOM 3488 O O . ASP B 1 183 ? 15.641 13.102 7.797 1 86.88 183 ASP B O 1
ATOM 3492 N N . TYR B 1 184 ? 13.578 13.828 8.391 1 93.31 184 TYR B N 1
ATOM 3493 C CA . TYR B 1 184 ? 13.234 12.539 8.969 1 93.31 184 TYR B CA 1
ATOM 3494 C C . TYR B 1 184 ? 11.867 12.07 8.484 1 93.31 184 TYR B C 1
ATOM 3496 O O . TYR B 1 184 ? 10.906 12.047 9.25 1 93.31 184 TYR B O 1
ATOM 3504 N N . PRO B 1 185 ? 11.812 11.656 7.227 1 96.5 185 PRO B N 1
ATOM 3505 C CA . PRO B 1 185 ? 10.562 10.961 6.906 1 96.5 185 PRO B CA 1
ATOM 3506 C C . PRO B 1 185 ? 10.234 9.844 7.895 1 96.5 185 PRO B C 1
ATOM 3508 O O . PRO B 1 185 ? 11.141 9.156 8.375 1 96.5 185 PRO B O 1
ATOM 3511 N N . ARG B 1 186 ? 8.961 9.711 8.211 1 98.31 186 ARG B N 1
ATOM 3512 C CA . ARG B 1 186 ? 8.633 8.844 9.336 1 98.31 186 ARG B CA 1
ATOM 3513 C C . ARG B 1 186 ? 7.992 7.547 8.852 1 98.31 186 ARG B C 1
ATOM 3515 O O . ARG B 1 186 ? 7.141 7.559 7.961 1 98.31 186 ARG B O 1
ATOM 3522 N N . ASP B 1 187 ? 8.469 6.445 9.422 1 98.19 187 ASP B N 1
ATOM 3523 C CA . ASP B 1 187 ? 7.762 5.172 9.281 1 98.19 187 ASP B CA 1
ATOM 3524 C C . ASP B 1 187 ? 6.445 5.191 10.055 1 98.19 187 ASP B C 1
ATOM 3526 O O . ASP B 1 187 ? 6.441 5.32 11.281 1 98.19 187 ASP B O 1
ATOM 3530 N N . PRO B 1 188 ? 5.367 4.996 9.375 1 98.62 188 PRO B N 1
ATOM 3531 C CA . PRO B 1 188 ? 4.082 5.137 10.062 1 98.62 188 PRO B CA 1
ATOM 3532 C C . PRO B 1 188 ? 3.926 4.164 11.227 1 98.62 188 PRO B C 1
ATOM 3534 O O . PRO B 1 188 ? 3.385 4.531 12.273 1 98.62 188 PRO B O 1
ATOM 3537 N N . GLN B 1 189 ? 4.332 2.936 11.086 1 98.44 189 GLN B N 1
ATOM 3538 C CA . GLN B 1 189 ? 4.199 1.963 12.164 1 98.44 189 GLN B CA 1
ATOM 3539 C C . GLN B 1 189 ? 4.957 2.416 13.414 1 98.44 189 GLN B C 1
ATOM 3541 O O . GLN B 1 189 ? 4.5 2.197 14.539 1 98.44 189 GLN B O 1
ATOM 3546 N N . GLN B 1 190 ? 6.086 3.031 13.211 1 98.5 190 GLN B N 1
ATOM 3547 C CA . GLN B 1 190 ? 6.859 3.559 14.328 1 98.5 190 GLN B CA 1
ATOM 3548 C C . GLN B 1 190 ? 6.121 4.699 15.016 1 98.5 190 GLN B C 1
ATOM 3550 O O . GLN B 1 190 ? 6.074 4.766 16.25 1 98.5 190 GLN B O 1
ATOM 3555 N N . VAL B 1 191 ? 5.535 5.57 14.258 1 98.88 191 VAL B N 1
ATOM 3556 C CA . VAL B 1 191 ? 4.789 6.695 14.812 1 98.88 191 VAL B CA 1
ATOM 3557 C C . VAL B 1 191 ? 3.604 6.184 15.625 1 98.88 191 VAL B C 1
ATOM 3559 O O . VAL B 1 191 ? 3.354 6.656 16.734 1 98.88 191 VAL B O 1
ATOM 3562 N N . TYR B 1 192 ? 2.877 5.211 15.047 1 98.88 192 TYR B N 1
ATOM 3563 C CA . TYR B 1 192 ? 1.746 4.629 15.758 1 98.88 192 TYR B CA 1
ATOM 3564 C C . TYR B 1 192 ? 2.188 4.039 17.094 1 98.88 192 TYR B C 1
ATOM 3566 O O . TYR B 1 192 ? 1.53 4.242 18.125 1 98.88 192 TYR B O 1
ATOM 3574 N N . ARG B 1 193 ? 3.309 3.377 17.062 1 98.69 193 ARG B N 1
ATOM 3575 C CA . ARG B 1 193 ? 3.832 2.766 18.281 1 98.69 193 ARG B CA 1
ATOM 3576 C C . ARG B 1 193 ? 4.184 3.824 19.312 1 98.69 193 ARG B C 1
ATOM 3578 O O . ARG B 1 193 ? 3.881 3.662 20.5 1 98.69 193 ARG B O 1
ATOM 3585 N N . TRP B 1 194 ? 4.879 4.883 18.891 1 98.75 194 TRP B N 1
ATOM 3586 C CA . TRP B 1 194 ? 5.203 5.973 19.797 1 98.75 194 TRP B CA 1
ATOM 3587 C C . TRP B 1 194 ? 3.949 6.508 20.484 1 98.75 194 TRP B C 1
ATOM 3589 O O . TRP B 1 194 ? 3.93 6.703 21.703 1 98.75 194 TRP B O 1
ATOM 3599 N N . LEU B 1 195 ? 2.883 6.754 19.688 1 98.81 195 LEU B N 1
ATOM 3600 C CA . LEU B 1 195 ? 1.637 7.297 20.219 1 98.81 195 LEU B CA 1
ATOM 3601 C C . LEU B 1 195 ? 1.022 6.352 21.25 1 98.81 195 LEU B C 1
ATOM 3603 O O . LEU B 1 195 ? 0.65 6.777 22.344 1 98.81 195 LEU B O 1
ATOM 3607 N N . GLU B 1 196 ? 0.986 5.102 20.922 1 98.62 196 GLU B N 1
ATOM 3608 C CA . GLU B 1 196 ? 0.381 4.109 21.812 1 98.62 196 GLU B CA 1
ATOM 3609 C C . GLU B 1 196 ? 1.188 3.953 23.094 1 98.62 196 GLU B C 1
ATOM 3611 O O . GLU B 1 196 ? 0.617 3.848 24.188 1 98.62 196 GLU B O 1
ATOM 3616 N N . GLU B 1 197 ? 2.504 3.953 22.984 1 98.44 197 GLU B N 1
ATOM 3617 C CA . GLU B 1 197 ? 3.385 3.82 24.141 1 98.44 197 GLU B CA 1
ATOM 3618 C C . GLU B 1 197 ? 3.211 4.992 25.094 1 98.44 197 GLU B C 1
ATOM 3620 O O . GLU B 1 197 ? 3.33 4.828 26.312 1 98.44 197 GLU B O 1
ATOM 3625 N N . ILE B 1 198 ? 2.953 6.125 24.531 1 98.25 198 ILE B N 1
ATOM 3626 C CA . ILE B 1 198 ? 2.764 7.316 25.359 1 98.25 198 ILE B CA 1
ATOM 3627 C C . ILE B 1 198 ? 1.408 7.25 26.062 1 98.25 198 ILE B C 1
ATOM 3629 O O . ILE B 1 198 ? 1.25 7.766 27.172 1 98.25 198 ILE B O 1
ATOM 3633 N N . GLY B 1 199 ? 0.374 6.688 25.344 1 98.31 199 GLY B N 1
ATOM 3634 C CA . GLY B 1 199 ? -0.927 6.512 25.969 1 98.31 199 GLY B CA 1
ATOM 3635 C C . GLY B 1 199 ? -2.078 6.957 25.094 1 98.31 199 GLY B C 1
ATOM 3636 O O . GLY B 1 199 ? -3.244 6.82 25.469 1 98.31 199 GLY B O 1
ATOM 3637 N N . TRP B 1 200 ? -1.772 7.434 23.891 1 98.31 200 TRP B N 1
ATOM 3638 C CA . TRP B 1 200 ? -2.811 7.883 22.969 1 98.31 200 TRP B CA 1
ATOM 3639 C C . TRP B 1 200 ? -3.635 6.703 22.469 1 98.31 200 TRP B C 1
ATOM 3641 O O . TRP B 1 200 ? -3.094 5.625 22.219 1 98.31 200 TRP B O 1
ATOM 3651 N N . HIS B 1 201 ? -4.895 6.918 22.359 1 98.5 201 HIS B N 1
ATOM 3652 C CA . HIS B 1 201 ? -5.77 6.008 21.641 1 98.5 201 HIS B CA 1
ATOM 3653 C C . HIS B 1 201 ? -6.016 6.496 20.219 1 98.5 201 HIS B C 1
ATOM 3655 O O . HIS B 1 201 ? -6.742 7.469 20 1 98.5 201 HIS B O 1
ATOM 3661 N N . ILE B 1 202 ? -5.465 5.836 19.281 1 98.75 202 ILE B N 1
ATOM 3662 C CA . ILE B 1 202 ? -5.605 6.242 17.891 1 98.75 202 ILE B CA 1
ATOM 3663 C C . ILE B 1 202 ? -7.031 5.977 17.406 1 98.75 202 ILE B C 1
ATOM 3665 O O . ILE B 1 202 ? -7.543 4.863 17.562 1 98.75 202 ILE B O 1
ATOM 3669 N N . THR B 1 203 ? -7.645 6.996 16.828 1 98.44 203 THR B N 1
ATOM 3670 C CA . THR B 1 203 ? -9.039 6.875 16.422 1 98.44 203 THR B CA 1
ATOM 3671 C C . THR B 1 203 ? -9.172 6.898 14.898 1 98.44 203 THR B C 1
ATOM 3673 O O . THR B 1 203 ? -10.227 6.543 14.359 1 98.44 203 THR B O 1
ATOM 3676 N N . GLY B 1 204 ? -8.172 7.316 14.242 1 98.62 204 GLY B N 1
ATOM 3677 C CA . GLY B 1 204 ? -8.234 7.367 12.789 1 98.62 204 GLY B CA 1
ATOM 3678 C C . GLY B 1 204 ? -6.867 7.48 12.133 1 98.62 204 GLY B C 1
ATOM 3679 O O . GLY B 1 204 ? -5.941 8.055 12.719 1 98.62 204 GLY B O 1
ATOM 3680 N N . LYS B 1 205 ? -6.703 6.93 11 1 98.94 205 LYS B N 1
ATOM 3681 C CA . LYS B 1 205 ? -5.543 7.023 10.117 1 98.94 205 LYS B CA 1
ATOM 3682 C C . LYS B 1 205 ? -5.969 7.332 8.688 1 98.94 205 LYS B C 1
ATOM 3684 O O . LYS B 1 205 ? -6.805 6.629 8.117 1 98.94 205 LYS B O 1
ATOM 3689 N N . THR B 1 206 ? -5.461 8.391 8.117 1 98.94 206 THR B N 1
ATOM 3690 C CA . THR B 1 206 ? -5.832 8.852 6.785 1 98.94 206 THR B CA 1
ATOM 3691 C C . THR B 1 206 ? -4.59 9.156 5.957 1 98.94 206 THR B C 1
ATOM 3693 O O . THR B 1 206 ? -3.729 9.93 6.383 1 98.94 206 THR B O 1
ATOM 3696 N N . GLY B 1 207 ? -4.469 8.492 4.773 1 98.94 207 GLY B N 1
ATOM 3697 C CA . GLY B 1 207 ? -3.439 8.914 3.84 1 98.94 207 GLY B CA 1
ATOM 3698 C C . GLY B 1 207 ? -3.801 10.18 3.084 1 98.94 207 GLY B C 1
ATOM 3699 O O . GLY B 1 207 ? -4.953 10.367 2.686 1 98.94 207 GLY B O 1
ATOM 3700 N N . VAL B 1 208 ? -2.875 11.062 2.93 1 98.75 208 VAL B N 1
ATOM 3701 C CA . VAL B 1 208 ? -3.082 12.297 2.176 1 98.75 208 VAL B CA 1
ATOM 3702 C C . VAL B 1 208 ? -2.291 12.242 0.872 1 98.75 208 VAL B C 1
ATOM 3704 O O . VAL B 1 208 ? -1.068 12.078 0.885 1 98.75 208 VAL B O 1
ATOM 3707 N N . ARG B 1 209 ? -3.027 12.43 -0.24 1 98.5 209 ARG B N 1
ATOM 3708 C CA . ARG B 1 209 ? -2.477 12.297 -1.585 1 98.5 209 ARG B CA 1
ATOM 3709 C C . ARG B 1 209 ? -1.967 10.883 -1.829 1 98.5 209 ARG B C 1
ATOM 3711 O O . ARG B 1 209 ? -0.788 10.688 -2.133 1 98.5 209 ARG B O 1
ATOM 3718 N N . VAL B 1 210 ? -2.871 9.891 -1.801 1 98.81 210 VAL B N 1
ATOM 3719 C CA . VAL B 1 210 ? -2.541 8.477 -1.902 1 98.81 210 VAL B CA 1
ATOM 3720 C C . VAL B 1 210 ? -2.396 8.078 -3.371 1 98.81 210 VAL B C 1
ATOM 3722 O O . VAL B 1 210 ? -1.81 7.043 -3.688 1 98.81 210 VAL B O 1
ATOM 3725 N N . PHE B 1 211 ? -2.977 8.898 -4.273 1 98.75 211 PHE B N 1
ATOM 3726 C CA . PHE B 1 211 ? -2.877 8.641 -5.707 1 98.75 211 PHE B CA 1
ATOM 3727 C C . PHE B 1 211 ? -2.279 9.844 -6.426 1 98.75 211 PHE B C 1
ATOM 3729 O O . PHE B 1 211 ? -1.472 9.688 -7.344 1 98.75 211 PHE B O 1
ATOM 3736 N N . HIS B 1 212 ? -2.576 11.062 -5.977 1 98.44 212 HIS B N 1
ATOM 3737 C CA . HIS B 1 212 ? -2.32 12.336 -6.637 1 98.44 212 HIS B CA 1
ATOM 3738 C C . HIS B 1 212 ? -0.883 12.414 -7.137 1 98.44 212 HIS B C 1
ATOM 3740 O O . HIS B 1 212 ? -0.645 12.734 -8.305 1 98.44 212 HIS B O 1
ATOM 3746 N N . ASP B 1 213 ? 0.059 12.047 -6.305 1 97.56 213 ASP B N 1
ATOM 3747 C CA . ASP B 1 213 ? 1.477 12.258 -6.578 1 97.56 213 ASP B CA 1
ATOM 3748 C C . ASP B 1 213 ? 2.025 11.172 -7.504 1 97.56 213 ASP B C 1
ATOM 3750 O O . ASP B 1 213 ? 3.15 11.281 -7.996 1 97.56 213 ASP B O 1
ATOM 3754 N N . TYR B 1 214 ? 1.262 10.156 -7.809 1 98.38 214 TYR B N 1
ATOM 3755 C CA . TYR B 1 214 ? 1.797 8.984 -8.492 1 98.38 214 TYR B CA 1
ATOM 3756 C C . TYR B 1 214 ? 1.289 8.914 -9.93 1 98.38 214 TYR B C 1
ATOM 3758 O O . TYR B 1 214 ? 1.663 8.008 -10.68 1 98.38 214 TYR B O 1
ATOM 3766 N N . LEU B 1 215 ? 0.48 9.883 -10.312 1 98.19 215 LEU B N 1
ATOM 3767 C CA . LEU B 1 215 ? -0.116 9.859 -11.641 1 98.19 215 LEU B CA 1
ATOM 3768 C C . LEU B 1 215 ? 0.961 9.906 -12.719 1 98.19 215 LEU B C 1
ATOM 3770 O O . LEU B 1 215 ? 1.929 10.664 -12.602 1 98.19 215 LEU B O 1
ATOM 3774 N N . ARG B 1 216 ? 0.748 9.109 -13.703 1 97.25 216 ARG B N 1
ATOM 3775 C CA . ARG B 1 216 ? 1.667 9.094 -14.836 1 97.25 216 ARG B CA 1
ATOM 3776 C C . ARG B 1 216 ? 1.622 10.422 -15.586 1 97.25 216 ARG B C 1
ATOM 3778 O O . ARG B 1 216 ? 2.666 10.984 -15.93 1 97.25 216 ARG B O 1
ATOM 3785 N N . GLU B 1 217 ? 0.419 10.844 -15.906 1 96.75 217 GLU B N 1
ATOM 3786 C CA . GLU B 1 217 ? 0.212 12.117 -16.578 1 96.75 217 GLU B CA 1
ATOM 3787 C C . GLU B 1 217 ? -0.122 13.227 -15.586 1 96.75 217 GLU B C 1
ATOM 3789 O O . GLU B 1 217 ? -1.275 13.367 -15.172 1 96.75 217 GLU B O 1
ATOM 3794 N N . LYS B 1 218 ? 0.784 14.078 -15.312 1 95.12 218 LYS B N 1
ATOM 3795 C CA . LYS B 1 218 ? 0.691 15.07 -14.242 1 95.12 218 LYS B CA 1
ATOM 3796 C C . LYS B 1 218 ? -0.442 16.062 -14.5 1 95.12 218 LYS B C 1
ATOM 3798 O O . LYS B 1 218 ? -1.053 16.578 -13.562 1 95.12 218 LYS B O 1
ATOM 3803 N N . HIS B 1 219 ? -0.683 16.281 -15.789 1 95.94 219 HIS B N 1
ATOM 3804 C CA . HIS B 1 219 ? -1.709 17.266 -16.109 1 95.94 219 HIS B CA 1
ATOM 3805 C C . HIS B 1 219 ? -3.076 16.828 -15.594 1 95.94 219 HIS B C 1
ATOM 3807 O O . HIS B 1 219 ? -3.965 17.656 -15.383 1 95.94 219 HIS B O 1
ATOM 3813 N N . GLN B 1 220 ? -3.248 15.531 -15.344 1 96.56 220 GLN B N 1
ATOM 3814 C CA . GLN B 1 220 ? -4.527 15.008 -14.875 1 96.56 220 GLN B CA 1
ATOM 3815 C C . GLN B 1 220 ? -4.805 15.43 -13.438 1 96.56 220 GLN B C 1
ATOM 3817 O O . GLN B 1 220 ? -5.949 15.375 -12.977 1 96.56 220 GLN B O 1
ATOM 3822 N N . GLN B 1 221 ? -3.783 15.828 -12.703 1 96.69 221 GLN B N 1
ATOM 3823 C CA . GLN B 1 221 ? -3.959 16.359 -11.359 1 96.69 221 GLN B CA 1
ATOM 3824 C C . GLN B 1 221 ? -4.867 17.594 -11.367 1 96.69 221 GLN B C 1
ATOM 3826 O O . GLN B 1 221 ? -5.629 17.812 -10.422 1 96.69 221 GLN B O 1
ATOM 3831 N N . HIS B 1 222 ? -4.711 18.281 -12.414 1 95.31 222 HIS B N 1
ATOM 3832 C CA . HIS B 1 222 ? -5.508 19.5 -12.562 1 95.31 222 HIS B CA 1
ATOM 3833 C C . HIS B 1 222 ? -6.754 19.234 -13.398 1 95.31 222 HIS B C 1
ATOM 3835 O O . HIS B 1 222 ? -7.863 19.609 -13 1 95.31 222 HIS B O 1
ATOM 3841 N N . ASP B 1 223 ? -6.652 18.531 -14.547 1 96.06 223 ASP B N 1
ATOM 3842 C CA . ASP B 1 223 ? -7.723 18.359 -15.531 1 96.06 223 ASP B CA 1
ATOM 3843 C C . ASP B 1 223 ? -8.859 17.516 -14.945 1 96.06 223 ASP B C 1
ATOM 3845 O O . ASP B 1 223 ? -10.016 17.688 -15.328 1 96.06 223 ASP B O 1
ATOM 3849 N N . LYS B 1 224 ? -8.555 16.656 -14.102 1 96.44 224 LYS B N 1
ATOM 3850 C CA . LYS B 1 224 ? -9.539 15.727 -13.555 1 96.44 224 LYS B CA 1
ATOM 3851 C C . LYS B 1 224 ? -9.578 15.805 -12.031 1 96.44 224 LYS B C 1
ATOM 3853 O O . LYS B 1 224 ? -9.766 14.789 -11.352 1 96.44 224 LYS B O 1
ATOM 3858 N N . TYR B 1 225 ? -9.414 17 -11.539 1 95.94 225 TYR B N 1
ATOM 3859 C CA . TYR B 1 225 ? -9.258 17.188 -10.102 1 95.94 225 TYR B CA 1
ATOM 3860 C C . TYR B 1 225 ? -10.484 16.688 -9.352 1 95.94 225 TYR B C 1
ATOM 3862 O O . TYR B 1 225 ? -10.352 16.047 -8.305 1 95.94 225 TYR B O 1
ATOM 3870 N N . ALA B 1 226 ? -11.633 16.938 -9.812 1 95.44 226 ALA B N 1
ATOM 3871 C CA . ALA B 1 226 ? -12.852 16.547 -9.102 1 95.44 226 ALA B CA 1
ATOM 3872 C C . ALA B 1 226 ? -12.938 15.031 -8.953 1 95.44 226 ALA B C 1
ATOM 3874 O O . ALA B 1 226 ? -13.242 14.523 -7.871 1 95.44 226 ALA B O 1
ATOM 3875 N N . ALA B 1 227 ? -12.711 14.305 -10.031 1 96.94 227 ALA B N 1
ATOM 3876 C CA . ALA B 1 227 ? -12.711 12.844 -9.992 1 96.94 227 ALA B CA 1
ATOM 3877 C C . ALA B 1 227 ? -11.602 12.32 -9.086 1 96.94 227 ALA B C 1
ATOM 3879 O O . ALA B 1 227 ? -11.805 11.367 -8.328 1 96.94 227 ALA B O 1
ATOM 3880 N N . LEU B 1 228 ? -10.453 12.945 -9.148 1 97.81 228 LEU B N 1
ATOM 3881 C CA . LEU B 1 228 ? -9.32 12.562 -8.312 1 97.81 228 LEU B CA 1
ATOM 3882 C C . LEU B 1 228 ? -9.641 12.758 -6.836 1 97.81 228 LEU B C 1
ATOM 3884 O O . LEU B 1 228 ? -9.383 11.875 -6.016 1 97.81 228 LEU B O 1
ATOM 3888 N N . LEU B 1 229 ? -10.227 13.883 -6.492 1 96.88 229 LEU B N 1
ATOM 3889 C CA . LEU B 1 229 ? -10.602 14.148 -5.109 1 96.88 229 LEU B CA 1
ATOM 3890 C C . LEU B 1 229 ? -11.602 13.109 -4.609 1 96.88 229 LEU B C 1
ATOM 3892 O O . LEU B 1 229 ? -11.492 12.625 -3.48 1 96.88 229 LEU B O 1
ATOM 3896 N N . GLU B 1 230 ? -12.586 12.773 -5.41 1 97.69 230 GLU B N 1
ATOM 3897 C CA . GLU B 1 230 ? -13.57 11.766 -5.043 1 97.69 230 GLU B CA 1
ATOM 3898 C C . GLU B 1 230 ? -12.906 10.43 -4.734 1 97.69 230 GLU B C 1
ATOM 3900 O O . GLU B 1 230 ? -13.211 9.797 -3.719 1 97.69 230 GLU B O 1
ATOM 3905 N N . LEU B 1 231 ? -12.008 10.016 -5.59 1 98.56 231 LEU B N 1
ATOM 3906 C CA . LEU B 1 231 ? -11.367 8.711 -5.434 1 98.56 231 LEU B CA 1
ATOM 3907 C C . LEU B 1 231 ? -10.352 8.734 -4.297 1 98.56 231 LEU B C 1
ATOM 3909 O O . LEU B 1 231 ? -10.195 7.742 -3.582 1 98.56 231 LEU B O 1
ATOM 3913 N N . GLU B 1 232 ? -9.625 9.883 -4.082 1 98.56 232 GLU B N 1
ATOM 3914 C CA . GLU B 1 232 ? -8.805 10.062 -2.887 1 98.56 232 GLU B CA 1
ATOM 3915 C C . GLU B 1 232 ? -9.633 9.883 -1.618 1 98.56 232 GLU B C 1
ATOM 3917 O O . GLU B 1 232 ? -9.234 9.148 -0.71 1 98.56 232 GLU B O 1
ATOM 3922 N N . THR B 1 233 ? -10.75 10.508 -1.617 1 98.19 233 THR B N 1
ATOM 3923 C CA . THR B 1 233 ? -11.633 10.445 -0.459 1 98.19 233 THR B CA 1
ATOM 3924 C C . THR B 1 233 ? -12.109 9.016 -0.214 1 98.19 233 THR B C 1
ATOM 3926 O O . THR B 1 233 ? -12.148 8.555 0.929 1 98.19 233 THR B O 1
ATOM 3929 N N . ARG B 1 234 ? -12.406 8.305 -1.231 1 98.19 234 ARG B N 1
ATOM 3930 C CA . ARG B 1 234 ? -12.961 6.953 -1.156 1 98.19 234 ARG B CA 1
ATOM 3931 C C . ARG B 1 234 ? -11.945 5.98 -0.564 1 98.19 234 ARG B C 1
ATOM 3933 O O . ARG B 1 234 ? -12.312 5.078 0.195 1 98.19 234 ARG B O 1
ATOM 3940 N N . TYR B 1 235 ? -10.617 6.188 -0.851 1 98.56 235 TYR B N 1
ATOM 3941 C CA . TYR B 1 235 ? -9.68 5.102 -0.586 1 98.56 235 TYR B CA 1
ATOM 3942 C C . TYR B 1 235 ? -8.641 5.523 0.447 1 98.56 235 TYR B C 1
ATOM 3944 O O . TYR B 1 235 ? -7.91 4.68 0.979 1 98.56 235 TYR B O 1
ATOM 3952 N N . CYS B 1 236 ? -8.57 6.777 0.847 1 98.69 236 CYS B N 1
ATOM 3953 C CA . CYS B 1 236 ? -7.473 7.312 1.64 1 98.69 236 CYS B CA 1
ATOM 3954 C C . CYS B 1 236 ? -7.523 6.789 3.07 1 98.69 236 CYS B C 1
ATOM 3956 O O . CYS B 1 236 ? -6.59 6.996 3.844 1 98.69 236 CYS B O 1
ATOM 3958 N N . ARG B 1 237 ? -8.578 6.051 3.465 1 98.75 237 ARG B N 1
ATOM 3959 C CA . ARG B 1 237 ? -8.68 5.492 4.809 1 98.75 237 ARG B CA 1
ATOM 3960 C C . ARG B 1 237 ? -8.68 3.967 4.77 1 98.75 237 ARG B C 1
ATOM 3962 O O . ARG B 1 237 ? -9.062 3.316 5.742 1 98.75 237 ARG B O 1
ATOM 3969 N N . GLN B 1 238 ? -8.289 3.391 3.639 1 98.12 238 GLN B N 1
ATOM 3970 C CA . GLN B 1 238 ? -8.188 1.948 3.443 1 98.12 238 GLN B CA 1
ATOM 3971 C C . GLN B 1 238 ? -6.75 1.539 3.119 1 98.12 238 GLN B C 1
ATOM 3973 O O . GLN B 1 238 ? -6.121 2.111 2.227 1 98.12 238 GLN B O 1
ATOM 3978 N N . GLU B 1 239 ? -6.227 0.572 3.861 1 98.06 239 GLU B N 1
ATOM 3979 C CA . GLU B 1 239 ? -4.938 0.008 3.469 1 98.06 239 GLU B CA 1
ATOM 3980 C C . GLU B 1 239 ? -5.055 -0.779 2.166 1 98.06 239 GLU B C 1
ATOM 3982 O O . GLU B 1 239 ? -6.094 -1.381 1.89 1 98.06 239 GLU B O 1
ATOM 3987 N N . PRO B 1 240 ? -4.098 -0.758 1.29 1 98.44 240 PRO B N 1
ATOM 3988 C CA . PRO B 1 240 ? -2.75 -0.248 1.566 1 98.44 240 PRO B CA 1
ATOM 3989 C C . PRO B 1 240 ? -2.605 1.237 1.245 1 98.44 240 PRO B C 1
ATOM 3991 O O . PRO B 1 240 ? -1.51 1.793 1.361 1 98.44 240 PRO B O 1
ATOM 3994 N N . TYR B 1 241 ? -3.666 1.905 0.938 1 98.75 241 TYR B N 1
ATOM 3995 C CA . TYR B 1 241 ? -3.553 3.244 0.37 1 98.75 241 TYR B CA 1
ATOM 3996 C C . TYR B 1 241 ? -3.23 4.27 1.451 1 98.75 241 TYR B C 1
ATOM 3998 O O . TYR B 1 241 ? -2.471 5.211 1.214 1 98.75 241 TYR B O 1
ATOM 4006 N N . VAL B 1 242 ? -3.721 4.031 2.695 1 98.81 242 VAL B N 1
ATOM 4007 C CA . VAL B 1 242 ? -3.348 4.906 3.803 1 98.81 242 VAL B CA 1
ATOM 4008 C C . VAL B 1 242 ? -1.827 5.035 3.867 1 98.81 242 VAL B C 1
ATOM 4010 O O . VAL B 1 242 ? -1.296 6.148 3.908 1 98.81 242 VAL B O 1
ATOM 4013 N N . SER B 1 243 ? -1.171 3.885 3.758 1 98.69 243 SER B N 1
ATOM 4014 C CA . SER B 1 243 ? 0.267 3.799 3.988 1 98.69 243 SER B CA 1
ATOM 4015 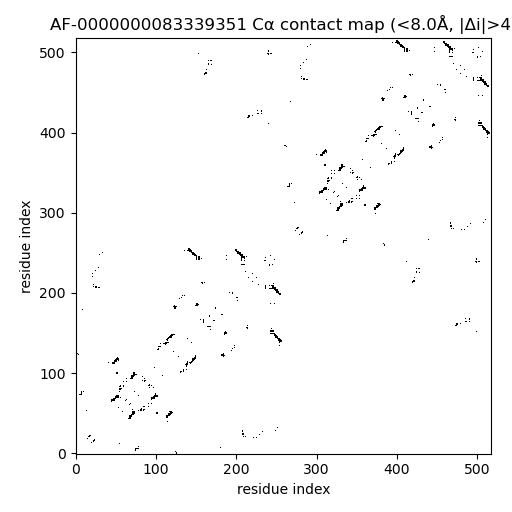C C . SER B 1 243 ? 1.052 4.332 2.795 1 98.69 243 SER B C 1
ATOM 4017 O O . SER B 1 243 ? 2.277 4.449 2.852 1 98.69 243 SER B O 1
ATOM 4019 N N . LEU B 1 244 ? 0.36 4.773 1.761 1 98.56 244 LEU B N 1
ATOM 4020 C CA . LEU B 1 244 ? 1.019 5.293 0.566 1 98.56 244 LEU B CA 1
ATOM 4021 C C . LEU B 1 244 ? 0.916 6.812 0.503 1 98.56 244 LEU B C 1
ATOM 4023 O O . LEU B 1 244 ? 1.531 7.445 -0.357 1 98.56 244 LEU B O 1
ATOM 4027 N N . GLY B 1 245 ? 0.161 7.391 1.402 1 98.75 245 GLY B N 1
ATOM 4028 C CA . GLY B 1 245 ? 0.018 8.836 1.389 1 98.75 245 GLY B CA 1
ATOM 4029 C C . GLY B 1 245 ? 1.345 9.57 1.481 1 98.75 245 GLY B C 1
ATOM 4030 O O . GLY B 1 245 ? 2.256 9.125 2.184 1 98.75 245 GLY B O 1
ATOM 4031 N N . ARG B 1 246 ? 1.38 10.703 0.769 1 98.19 246 ARG B N 1
ATOM 4032 C CA . ARG B 1 246 ? 2.541 11.562 0.959 1 98.19 246 ARG B CA 1
ATOM 4033 C C . ARG B 1 246 ? 2.682 11.977 2.42 1 98.19 246 ARG B C 1
ATOM 4035 O O . ARG B 1 246 ? 3.797 12.086 2.936 1 98.19 246 ARG B O 1
ATOM 4042 N N . TYR B 1 247 ? 1.626 12.227 2.969 1 98.56 247 TYR B N 1
ATOM 4043 C CA . TYR B 1 247 ? 1.469 12.406 4.406 1 98.56 247 TYR B CA 1
ATOM 4044 C C . TYR B 1 247 ? 0.462 11.414 4.977 1 98.56 247 TYR B C 1
ATOM 4046 O O . TYR B 1 247 ? -0.355 10.859 4.238 1 98.56 247 TYR B O 1
ATOM 4054 N N . ILE B 1 248 ? 0.558 11.18 6.254 1 98.94 248 ILE B N 1
ATOM 4055 C CA . ILE B 1 248 ? -0.48 10.453 6.98 1 98.94 248 ILE B CA 1
ATOM 4056 C C . ILE B 1 248 ? -1.051 11.336 8.086 1 98.94 248 ILE B C 1
ATOM 4058 O O . ILE B 1 248 ? -0.301 11.984 8.82 1 98.94 248 ILE B O 1
ATOM 4062 N N . HIS B 1 249 ? -2.299 11.469 8.102 1 98.94 249 HIS B N 1
ATOM 4063 C CA . HIS B 1 249 ? -3.014 12.188 9.156 1 98.94 249 HIS B CA 1
ATOM 4064 C C . HIS B 1 249 ? -3.6 11.219 10.18 1 98.94 249 HIS B C 1
ATOM 4066 O O . HIS B 1 249 ? -4.414 10.359 9.836 1 98.94 249 HIS B O 1
ATOM 4072 N N . VAL B 1 250 ? -3.201 11.359 11.406 1 98.94 250 VAL B N 1
ATOM 4073 C CA . VAL B 1 250 ? -3.654 10.508 12.508 1 98.94 250 VAL B CA 1
ATOM 4074 C C . VAL B 1 250 ? -4.461 11.344 13.5 1 98.94 250 VAL B C 1
ATOM 4076 O O . VAL B 1 250 ? -4.039 12.43 13.898 1 98.94 250 VAL B O 1
ATOM 4079 N N . THR B 1 251 ? -5.602 10.906 13.852 1 98.88 251 THR B N 1
ATOM 4080 C CA . THR B 1 251 ? -6.344 11.453 14.977 1 98.88 251 THR B CA 1
ATOM 4081 C C . THR B 1 251 ? -6.266 10.516 16.188 1 98.88 251 THR B C 1
ATOM 4083 O O . THR B 1 251 ? -6.316 9.297 16.031 1 98.88 251 THR B O 1
ATOM 4086 N N . ALA B 1 252 ? -6.105 11.07 17.312 1 98.81 252 ALA B N 1
ATOM 4087 C CA . ALA B 1 252 ? -5.977 10.281 18.547 1 98.81 252 ALA B CA 1
ATOM 4088 C C . ALA B 1 252 ? -6.555 11.031 19.734 1 98.81 252 ALA B C 1
ATOM 4090 O O . ALA B 1 252 ? -6.684 12.258 19.719 1 98.81 252 ALA B O 1
ATOM 4091 N N . LEU B 1 253 ? -6.883 10.258 20.797 1 98.5 253 LEU B N 1
ATOM 4092 C CA . LEU B 1 253 ? -7.465 10.82 22 1 98.5 253 LEU B CA 1
ATOM 4093 C C . LEU B 1 253 ? -6.629 10.461 23.234 1 98.5 253 LEU B C 1
ATOM 4095 O O . LEU B 1 253 ? -6.07 9.359 23.297 1 98.5 253 LEU B O 1
ATOM 4099 N N . LYS B 1 254 ? -6.551 11.367 24.062 1 98.25 254 LYS B N 1
ATOM 4100 C CA . LYS B 1 254 ? -6.094 11.07 25.422 1 98.25 254 LYS B CA 1
ATOM 4101 C C . LYS B 1 254 ? -7.227 10.492 26.266 1 98.25 254 LYS B C 1
ATOM 4103 O O . LYS B 1 254 ? -8.289 11.094 26.391 1 98.25 254 LYS B O 1
ATOM 4108 N N . PRO B 1 255 ? -6.973 9.289 26.797 1 96.62 255 PRO B N 1
ATOM 4109 C CA . PRO B 1 255 ? -8.039 8.695 27.594 1 96.62 255 PRO B CA 1
ATOM 4110 C C . PRO B 1 255 ? -8.508 9.602 28.734 1 96.62 255 PRO B C 1
ATOM 4112 O O . PRO B 1 255 ? -7.715 10.391 29.25 1 96.62 255 PRO B O 1
ATOM 4115 N N . GLN B 1 256 ? -9.812 9.375 29.078 1 90.69 256 GLN B N 1
ATOM 4116 C CA . GLN B 1 256 ? -10.359 10.094 30.219 1 90.69 256 GLN B CA 1
ATOM 4117 C C . GLN B 1 256 ? -9.742 9.609 31.531 1 90.69 256 GLN B C 1
ATOM 4119 O O . GLN B 1 256 ? -9.328 8.453 31.625 1 90.69 256 GLN B O 1
ATOM 4124 N N . MET B 1 257 ? -9.273 10.391 32.438 1 72.88 257 MET B N 1
ATOM 4125 C CA . MET B 1 257 ? -8.797 9.938 33.719 1 72.88 257 MET B CA 1
ATOM 4126 C C . MET B 1 257 ? -9.812 9.008 34.375 1 72.88 257 MET B C 1
ATOM 4128 O O . MET B 1 257 ? -11.023 9.203 34.25 1 72.88 257 MET B O 1
ATOM 4132 N N . GLN B 1 258 ? -9.508 7.637 34.438 1 50.19 258 GLN B N 1
ATOM 4133 C CA . GLN B 1 258 ? -10.352 6.832 35.312 1 50.19 258 GLN B CA 1
ATOM 4134 C C . GLN B 1 258 ? -10.508 7.484 36.688 1 50.19 258 GLN B C 1
ATOM 4136 O O . GLN B 1 258 ? -9.523 7.875 37.312 1 50.19 258 GLN B O 1
ATOM 4141 N N . GLY B 1 259 ? -11.336 8.312 36.844 1 38.72 259 GLY B N 1
ATOM 4142 C CA . GLY B 1 259 ? -11.711 8.531 38.219 1 38.72 259 GLY B CA 1
ATOM 4143 C C . GLY B 1 259 ? -11.82 7.246 39.031 1 38.72 259 GLY B C 1
ATOM 4144 O O . GLY B 1 259 ? -12.039 6.172 38.469 1 38.72 259 GLY B O 1
#

pLDDT: mean 91.3, std 15.01, range [26.16, 98.94]

Radius of gyration: 27.21 Å; Cα contacts (8 Å, |Δi|>4): 966; chains: 2; bounding box: 43×82×66 Å

Foldseek 3Di:
DDFDACQVPLVVVVVPQCPALNNVQQVVLLCVPVVVVVVVLDLDLFEEEEFQCFLPPVVLVNLVSVHAYEYEHQYPVRLVNNCVVNVVVPRNVRYHYYNDHLLPCVVVDPAAGQEYEAAARLLRDPDNLSSVLSNVVRHAAFHKYKHKYFAPLQVLLLCVLVVVVVCVVVPNQDDDDDDPDGNHHDHPVVVVVSCVVSAKAWDAKFAGCLPQSNDPDNVCSPVVVVVVSVVSNVPRRDPPSSNNHSMMIIMIGRHHPPD/DDFDACVVCLVVVVCPQCPALNNVLQVVLLCVPVVVVVVVLDQDLFEEEEFQCFLPPVVLVNLVSVHAYEYEHQYPVRLVNNLVVNVVVPRNVRYHYYNDHLLPCVVVDPAAGQEYEAAARLLRDPDNLSSVLSNVVRHAAFHKYKHKYFAPLQVLLLCVLVVVVVCVVVPNQDDDDDDPDGNHHDHVVVVVVSCVVSPWAWDAKFAGCLPQSNDPDNVCSPVVVVVVSVVSNVPRRDPPSSNNHSMMIIMIGRHHPPD

Organism: NCBI:txid2582917

Solvent-accessible surface area (backbone atoms only — not comparable to full-atom values): 27048 Å² total; per-residue (Å²): 124,80,64,73,69,53,65,89,50,46,69,65,50,56,62,55,36,64,78,30,64,66,21,45,48,43,51,54,58,48,47,68,53,47,49,59,51,49,59,73,75,46,91,64,68,45,42,31,36,24,37,40,36,47,60,25,68,67,52,44,57,46,23,70,73,58,22,36,27,39,35,25,14,66,26,58,62,31,44,51,47,18,52,52,50,24,49,76,72,71,34,43,89,35,45,46,81,44,74,36,49,61,60,56,43,67,82,77,47,93,64,61,24,46,32,37,39,37,50,69,41,58,18,42,41,76,55,51,66,61,38,51,50,44,49,53,73,40,40,33,69,59,13,38,37,41,37,26,31,39,22,34,52,14,54,52,50,45,36,52,28,69,63,41,50,72,51,53,73,69,66,54,64,82,68,71,96,87,54,96,63,62,83,36,57,34,55,63,70,58,52,52,47,52,42,48,74,75,53,40,44,77,76,45,62,32,17,34,54,47,51,69,78,50,35,49,59,64,65,47,52,65,78,39,35,70,62,48,52,52,52,42,66,73,39,16,67,36,82,55,34,24,62,36,3,47,25,34,40,35,34,29,31,35,61,61,74,80,120,129,78,65,77,67,53,66,86,51,47,69,64,50,54,61,53,34,66,77,31,63,65,21,46,49,44,51,54,58,48,46,68,54,47,51,60,52,49,59,72,75,45,91,63,69,45,42,32,35,23,38,42,36,46,60,25,68,68,50,44,55,46,22,70,73,57,22,36,30,40,36,26,14,68,26,58,62,32,44,52,48,19,51,51,50,24,48,77,72,70,34,43,89,34,47,45,80,44,76,35,49,60,60,57,43,68,83,76,46,92,64,62,23,45,32,36,38,37,50,70,41,58,18,43,40,82,57,51,65,62,38,53,51,43,47,52,74,40,41,33,69,61,12,38,37,43,36,25,33,38,22,34,53,14,52,51,49,46,35,51,26,69,63,42,51,73,51,53,74,69,66,54,62,82,67,69,96,86,54,95,62,60,84,37,56,34,53,62,71,58,53,54,46,51,41,46,73,75,54,40,44,76,75,44,62,31,18,34,55,47,50,68,78,50,35,49,58,63,67,47,52,64,77,39,35,69,62,49,52,54,52,41,66,72,38,15,67,36,83,55,33,23,61,35,3,46,26,36,38,34,34,28,30,36,60,61,73,80,122

Nearest PDB structures (foldseek):
  8joz-assembly1_A  TM=9.905E-01  e=5.987E-45  Escherichia coli K-12
  4htf-assembly1_A  TM=9.492E-01  e=6.116E-41  Escherichia coli O157:H7
  4htf-assembly1_B  TM=9.198E-01  e=5.237E-42  Escherichia coli O157:H7
  5m58-assembly1_B  TM=5.891E-01  e=3.532E-09  Streptomyces rishiriensis
  8ryd-assembly1_B  TM=6.568E-01  e=2.646E-07  Pseudomonas aeruginosa